Protein AF-A0A395SMM6-F1 (afdb_monomer)

pLDDT: mean 77.96, std 19.54, range [21.88, 98.12]

Organism: Fusarium sporotrichioides (NCBI:txid5514)

Mean predicted aligned error: 15.15 Å

Solvent-accessible surface area (backbone atoms only — not comparable to full-atom values): 23354 Å² total; per-residue (Å²): 134,86,63,40,68,60,42,40,72,74,62,46,80,80,69,96,85,68,66,67,85,51,68,42,30,68,62,41,42,52,53,40,51,51,43,50,51,54,28,47,53,37,48,50,51,32,52,59,52,34,68,72,35,97,80,48,83,52,76,34,55,54,28,42,51,54,14,48,54,26,49,52,52,38,45,51,49,52,49,54,33,27,76,51,45,36,18,23,42,48,69,65,40,47,66,66,36,50,27,50,38,46,46,51,50,55,56,40,51,56,33,47,47,49,15,44,45,28,34,50,51,15,47,51,46,44,49,50,63,78,46,68,85,52,54,73,67,45,54,54,45,49,53,52,41,49,54,54,51,57,47,52,55,53,56,48,52,56,49,66,68,60,36,21,53,53,55,69,31,72,38,32,47,84,76,71,51,83,59,55,64,61,68,59,43,62,48,52,34,52,50,35,52,51,50,31,53,46,45,50,50,58,52,50,48,58,49,67,56,61,74,71,48,94,60,58,70,72,59,48,50,47,51,50,51,33,47,52,41,45,49,52,34,37,52,34,37,54,55,30,36,54,41,36,52,46,39,52,71,47,80,51,42,34,38,40,46,32,64,34,52,42,34,61,47,47,32,45,30,46,44,47,38,34,65,26,51,62,48,53,55,54,46,56,55,47,50,53,48,51,51,49,54,51,49,51,52,52,54,52,52,51,52,51,50,53,40,48,51,52,28,53,52,28,44,50,51,28,51,52,42,50,51,52,54,46,55,50,59,74,67,47,88,82,66,58,98,82,64,52,69,71,63,55,49,53,53,36,45,74,68,62,74,40,61,67,50,56,50,27,46,53,50,24,51,54,30,46,51,52,38,53,54,51,35,54,75,73,35,74,66,62,36,50,51,52,54,47,51,53,51,48,57,53,48,52,56,50,52,60,54,46,61,70,56,54,77,78,65,82,81,74,84,90,84,84,88,82,88,90,86,92,78,86,87,85,82,90,82,84,90,133

Foldseek 3Di:
DDFAPLLCVQQNDDDPPDDQVFFCLVVLLVLLVVLLVLLVVLLVLLQVLQVPDPPHDDPLNVLLVQLSVLLVVLSVLSNVLSVLPQRGFSRNHYLVSQLVNQVSVLVSLLSLLSNLLSLLVSLLVVVCVVPVVPDPLLVVLSVVLNVLSVVLSVVVVVCLCPQKVVNSCRSCVSVVDDIDGDLVLVVVLVSLVSSLVSLVSSLCSCVVVLVPDPDDPLVNVLNVLLSVLSVVLSVLSVVLSVLSNCCSPDSRNSNSVSSNSSSSSNNSSSSSSSSSSVSVSVVVVVVVVVVVVVVVLVVLVVVLVVLVVQLVVLVVQLVVLLVVLVVVVVVDPPDDPPDDSVNVVVVCVVVVVRPSNVVSVVSNVVSVVVSLVSVVVNDVVVSVVVVVVVVVVVVVVVVVVVVVVVVPPPPDDDDDDDDDDDDDDDDDDDDD

Structure (mmCIF, N/CA/C/O backbone):
data_AF-A0A395SMM6-F1
#
_entry.id   AF-A0A395SMM6-F1
#
loop_
_atom_site.group_PDB
_atom_site.id
_atom_site.type_symbol
_atom_site.label_atom_id
_atom_site.label_alt_id
_atom_site.label_comp_id
_atom_site.label_asym_id
_atom_site.label_entity_id
_atom_site.label_seq_id
_atom_site.pdbx_PDB_ins_code
_atom_site.Cartn_x
_atom_site.Cartn_y
_atom_site.Cartn_z
_atom_site.occupancy
_atom_site.B_iso_or_equiv
_atom_site.auth_seq_id
_atom_site.auth_comp_id
_atom_site.auth_asym_id
_atom_site.auth_atom_id
_atom_site.pdbx_PDB_model_num
ATOM 1 N N . MET A 1 1 ? 19.262 -22.294 -28.705 1.00 61.47 1 MET A N 1
ATOM 2 C CA . MET A 1 1 ? 18.328 -21.192 -29.005 1.00 61.47 1 MET A CA 1
ATOM 3 C C . MET A 1 1 ? 19.093 -20.232 -29.896 1.00 61.47 1 MET A C 1
ATOM 5 O O . MET A 1 1 ? 20.208 -19.885 -29.533 1.00 61.47 1 MET A O 1
ATOM 9 N N . GLU A 1 2 ? 18.598 -19.945 -31.097 1.00 76.31 2 GLU A N 1
ATOM 10 C CA . GLU A 1 2 ? 19.267 -19.007 -32.007 1.00 76.31 2 GLU A CA 1
ATOM 11 C C . GLU A 1 2 ? 18.941 -17.581 -31.543 1.00 76.31 2 GLU A C 1
ATOM 13 O O . GLU A 1 2 ? 17.772 -17.268 -31.325 1.00 76.31 2 GLU A O 1
ATOM 18 N N . ILE A 1 3 ? 19.969 -16.767 -31.291 1.00 83.88 3 ILE A N 1
ATOM 19 C CA . ILE A 1 3 ? 19.816 -15.408 -30.752 1.00 83.88 3 ILE A CA 1
ATOM 20 C C . ILE A 1 3 ? 19.417 -14.474 -31.896 1.00 83.88 3 ILE A C 1
ATOM 22 O O . ILE A 1 3 ? 20.026 -14.511 -32.965 1.00 83.88 3 ILE A O 1
ATOM 26 N N . ASP A 1 4 ? 18.420 -13.619 -31.665 1.00 84.94 4 ASP A N 1
ATOM 27 C CA . ASP A 1 4 ? 17.972 -12.625 -32.642 1.00 84.94 4 ASP A CA 1
ATOM 28 C C . ASP A 1 4 ? 19.143 -11.682 -33.029 1.00 84.94 4 ASP A C 1
ATOM 30 O O . ASP A 1 4 ? 19.735 -11.043 -32.149 1.00 84.94 4 ASP A O 1
ATOM 34 N N . PRO A 1 5 ? 19.490 -11.552 -34.327 1.00 85.19 5 PRO A N 1
ATOM 35 C CA . PRO A 1 5 ? 20.586 -10.696 -34.783 1.00 85.19 5 PRO A CA 1
ATOM 36 C C . PRO A 1 5 ? 20.453 -9.229 -34.358 1.00 85.19 5 PRO A C 1
ATOM 38 O O . PRO A 1 5 ? 21.463 -8.563 -34.128 1.00 85.19 5 PRO A O 1
ATOM 41 N N . PHE A 1 6 ? 19.226 -8.712 -34.230 1.00 84.88 6 PHE A N 1
ATOM 42 C CA . PHE A 1 6 ? 18.989 -7.338 -33.786 1.00 84.88 6 PHE A CA 1
ATOM 43 C C . PHE A 1 6 ? 19.264 -7.166 -32.291 1.00 84.88 6 PHE A C 1
ATOM 45 O O . PHE A 1 6 ? 19.770 -6.124 -31.876 1.00 84.88 6 PHE A O 1
ATOM 52 N N . VAL A 1 7 ? 18.983 -8.192 -31.486 1.00 85.06 7 VAL A N 1
ATOM 53 C CA . VAL A 1 7 ? 19.309 -8.199 -30.054 1.00 85.06 7 VAL A CA 1
ATOM 54 C C . VAL A 1 7 ? 20.819 -8.289 -29.859 1.00 85.06 7 VAL A C 1
ATOM 56 O O . VAL A 1 7 ? 21.375 -7.519 -29.078 1.00 85.06 7 VAL A O 1
ATOM 59 N N . LEU A 1 8 ? 21.502 -9.133 -30.637 1.00 87.06 8 LEU A N 1
ATOM 60 C CA . LEU A 1 8 ? 22.964 -9.220 -30.624 1.00 87.06 8 LEU A CA 1
ATOM 61 C C . LEU A 1 8 ? 23.622 -7.888 -31.024 1.00 87.06 8 LEU A C 1
ATOM 63 O O . LEU A 1 8 ? 24.605 -7.475 -30.414 1.00 87.06 8 LEU A O 1
ATOM 67 N N . ALA A 1 9 ? 23.066 -7.190 -32.019 1.00 84.69 9 ALA A N 1
ATOM 68 C CA . ALA A 1 9 ? 23.552 -5.877 -32.439 1.00 84.69 9 ALA A CA 1
ATOM 69 C C . ALA A 1 9 ? 23.327 -4.782 -31.379 1.00 84.69 9 ALA A C 1
ATOM 71 O O . ALA A 1 9 ? 24.144 -3.870 -31.271 1.00 84.69 9 ALA A O 1
ATOM 72 N N . ALA A 1 10 ? 22.237 -4.859 -30.608 1.00 83.25 10 ALA A N 1
ATOM 73 C CA . ALA A 1 10 ? 21.894 -3.860 -29.598 1.00 83.25 10 ALA A CA 1
ATOM 74 C C . ALA A 1 10 ? 22.600 -4.076 -28.246 1.00 83.25 10 ALA A C 1
ATOM 76 O O . ALA A 1 10 ? 22.975 -3.097 -27.605 1.00 83.25 10 ALA A O 1
ATOM 77 N N . PHE A 1 11 ? 22.788 -5.329 -27.814 1.00 85.50 11 PHE A N 1
ATOM 78 C CA . PHE A 1 11 ? 23.289 -5.672 -26.472 1.00 85.50 11 PHE A CA 1
ATOM 79 C C . PHE A 1 11 ? 24.640 -6.404 -26.468 1.00 85.50 11 PHE A C 1
ATOM 81 O O . PHE A 1 11 ? 25.219 -6.603 -25.403 1.00 85.50 11 PHE A O 1
ATOM 88 N N . GLY A 1 12 ? 25.171 -6.781 -27.635 1.00 86.75 12 GLY A N 1
ATOM 89 C CA . GLY A 1 12 ? 26.384 -7.592 -27.744 1.00 86.75 12 GLY A CA 1
ATOM 90 C C . GLY A 1 12 ? 26.144 -9.080 -27.447 1.00 86.75 12 GLY A C 1
ATOM 91 O O . GLY A 1 12 ? 25.001 -9.493 -27.227 1.00 86.75 12 GLY A O 1
ATOM 92 N N . PRO A 1 13 ? 27.199 -9.917 -27.482 1.00 86.38 13 PRO A N 1
ATOM 93 C CA . PRO A 1 13 ? 27.091 -11.339 -27.166 1.00 86.38 13 PRO A CA 1
ATOM 94 C C . PRO A 1 13 ? 26.770 -11.574 -25.680 1.00 86.38 13 PRO A C 1
ATOM 96 O O . PRO A 1 13 ? 27.218 -10.794 -24.836 1.00 86.38 13 PRO A O 1
ATOM 99 N N . PRO A 1 14 ? 26.017 -12.640 -25.350 1.00 87.38 14 PRO A N 1
ATOM 100 C CA . PRO A 1 14 ? 25.791 -13.023 -23.962 1.00 87.38 14 PRO A CA 1
ATOM 101 C C . PRO A 1 14 ? 27.113 -13.435 -23.288 1.00 87.38 14 PRO A C 1
ATOM 103 O O . PRO A 1 14 ? 27.990 -13.974 -23.968 1.00 87.38 14 PRO A O 1
ATOM 106 N N . PRO A 1 15 ? 27.266 -13.228 -21.968 1.00 86.75 15 PRO A N 1
ATOM 107 C CA . PRO A 1 15 ? 28.369 -13.808 -21.204 1.00 86.75 15 PRO A CA 1
ATOM 108 C C . PRO A 1 15 ? 28.375 -15.347 -21.274 1.00 86.75 15 PRO A C 1
ATOM 110 O O . PRO A 1 15 ? 27.322 -15.972 -21.382 1.00 86.75 15 PRO A O 1
ATOM 113 N N . ASP A 1 16 ? 29.552 -15.973 -21.195 1.00 80.81 16 ASP A N 1
ATOM 114 C CA . ASP A 1 16 ? 29.714 -17.424 -21.411 1.00 80.81 16 ASP A CA 1
ATOM 115 C C . ASP A 1 16 ? 29.080 -18.309 -20.311 1.00 80.81 16 ASP A C 1
ATOM 117 O O . ASP A 1 16 ? 28.945 -19.520 -20.485 1.00 80.81 16 ASP A O 1
ATOM 121 N N . ASP A 1 17 ? 28.698 -17.727 -19.171 1.00 83.06 17 ASP A N 1
ATOM 122 C CA . ASP A 1 17 ? 28.222 -18.414 -17.966 1.00 83.06 17 ASP A CA 1
ATOM 123 C C . ASP A 1 17 ? 26.705 -18.303 -17.719 1.00 83.06 17 ASP A C 1
ATOM 125 O O . ASP A 1 17 ? 26.217 -18.810 -16.704 1.00 83.06 17 ASP A O 1
ATOM 129 N N . ILE A 1 18 ? 25.941 -17.683 -18.629 1.00 85.81 18 ILE A N 1
ATOM 130 C CA . ILE A 1 18 ? 24.496 -17.477 -18.434 1.00 85.81 18 ILE A CA 1
ATOM 131 C C . ILE A 1 18 ? 23.633 -18.607 -19.016 1.00 85.81 18 ILE A C 1
ATOM 133 O O . ILE A 1 18 ? 23.814 -19.058 -20.148 1.00 85.81 18 ILE A O 1
ATOM 137 N N . ASP A 1 19 ? 22.628 -19.034 -18.250 1.00 86.50 19 ASP A N 1
ATOM 138 C CA . ASP A 1 19 ? 21.613 -19.990 -18.698 1.00 86.50 19 ASP A CA 1
ATOM 139 C C . ASP A 1 19 ? 20.419 -19.258 -19.326 1.00 86.50 19 ASP A C 1
ATOM 141 O O . ASP A 1 19 ? 19.516 -18.791 -18.634 1.00 86.50 19 ASP A O 1
ATOM 145 N N . LEU A 1 20 ? 20.378 -19.202 -20.659 1.00 85.69 20 LEU A N 1
ATOM 146 C CA . LEU A 1 20 ? 19.293 -18.559 -21.414 1.00 85.69 20 LEU A CA 1
ATOM 147 C C . LEU A 1 20 ? 17.914 -19.214 -21.216 1.00 85.69 20 LEU A C 1
ATOM 149 O O . LEU A 1 20 ? 16.907 -18.617 -21.590 1.00 85.69 20 LEU A O 1
ATOM 153 N N . SER A 1 21 ? 17.844 -20.425 -20.654 1.00 85.38 21 SER A N 1
ATOM 154 C CA . SER A 1 21 ? 16.572 -21.084 -20.337 1.00 85.38 21 SER A CA 1
ATOM 155 C C . SER A 1 21 ? 15.995 -20.669 -18.979 1.00 85.38 21 SER A C 1
ATOM 157 O O . SER A 1 21 ? 14.830 -20.960 -18.688 1.00 85.38 21 SER A O 1
ATOM 159 N N . ALA A 1 22 ? 16.777 -19.963 -18.157 1.00 88.31 22 ALA A N 1
ATOM 160 C CA . ALA A 1 22 ? 16.338 -19.499 -16.854 1.00 88.31 22 ALA A CA 1
ATOM 161 C C . ALA A 1 22 ? 15.189 -18.485 -16.983 1.00 88.31 22 ALA A C 1
ATOM 163 O O . ALA A 1 22 ? 15.282 -17.483 -17.694 1.00 88.31 22 ALA A O 1
ATOM 164 N N . ASN A 1 23 ? 14.101 -18.728 -16.245 1.00 90.75 23 ASN A N 1
ATOM 165 C CA . ASN A 1 23 ? 12.926 -17.862 -16.236 1.00 90.75 23 ASN A CA 1
ATOM 166 C C . ASN A 1 23 ? 12.447 -17.589 -14.799 1.00 90.75 23 ASN A C 1
ATOM 168 O O . ASN A 1 23 ? 12.034 -18.493 -14.071 1.00 90.75 23 ASN A O 1
ATOM 172 N N . ASN A 1 24 ? 12.477 -16.318 -14.397 1.00 91.94 24 ASN A N 1
ATOM 173 C CA . ASN A 1 24 ? 12.012 -15.838 -13.095 1.00 91.94 24 ASN A CA 1
ATOM 174 C C . ASN A 1 24 ? 10.570 -15.300 -13.094 1.00 91.94 24 ASN A C 1
ATOM 176 O O . ASN A 1 24 ? 10.106 -14.842 -12.048 1.00 91.94 24 ASN A O 1
ATOM 180 N N . GLU A 1 25 ? 9.860 -15.346 -14.218 1.00 91.44 25 GLU A N 1
ATOM 181 C CA . GLU A 1 25 ? 8.491 -14.843 -14.384 1.00 91.44 25 GLU A CA 1
ATOM 182 C C . GLU A 1 25 ? 7.550 -15.336 -13.277 1.00 91.44 25 GLU A C 1
ATOM 184 O O . GLU A 1 25 ? 6.991 -14.528 -12.534 1.00 91.44 25 GLU A O 1
ATOM 189 N N . ALA A 1 26 ? 7.421 -16.658 -13.107 1.00 91.38 26 ALA A N 1
ATOM 190 C CA . ALA A 1 26 ? 6.499 -17.250 -12.137 1.00 91.38 26 ALA A CA 1
ATOM 191 C C . ALA A 1 26 ? 6.789 -16.780 -10.702 1.00 91.38 26 ALA A C 1
ATOM 193 O O . ALA A 1 26 ? 5.870 -16.472 -9.942 1.00 91.38 26 ALA A O 1
ATOM 194 N N . LYS A 1 27 ? 8.075 -16.659 -10.348 1.00 92.44 27 LYS A N 1
ATOM 195 C CA . LYS A 1 27 ? 8.519 -16.144 -9.047 1.00 92.44 27 LYS A CA 1
ATOM 196 C C . LYS A 1 27 ? 8.117 -14.678 -8.870 1.00 92.44 27 LYS A C 1
ATOM 198 O O . LYS A 1 27 ? 7.566 -14.321 -7.831 1.00 92.44 27 LYS A O 1
ATOM 203 N N . ASN A 1 28 ? 8.372 -13.837 -9.872 1.00 91.81 28 ASN A N 1
ATOM 204 C CA . ASN A 1 28 ? 8.060 -12.408 -9.820 1.00 91.81 28 ASN A CA 1
ATOM 205 C C . ASN A 1 28 ? 6.547 -12.180 -9.707 1.00 91.81 28 ASN A C 1
ATOM 207 O O . ASN A 1 28 ? 6.092 -11.453 -8.821 1.00 91.81 28 ASN A O 1
ATOM 211 N N . THR A 1 29 ? 5.770 -12.865 -10.546 1.00 93.38 29 THR A N 1
ATOM 212 C CA . THR A 1 29 ? 4.307 -12.805 -10.552 1.00 93.38 29 THR A CA 1
ATOM 213 C C . THR A 1 29 ? 3.721 -13.282 -9.227 1.00 93.38 29 THR A C 1
ATOM 215 O O . THR A 1 29 ? 2.890 -12.584 -8.647 1.00 93.38 29 THR A O 1
ATOM 218 N N . ALA A 1 30 ? 4.188 -14.415 -8.690 1.00 94.88 30 ALA A N 1
ATOM 219 C CA . ALA A 1 30 ? 3.708 -14.933 -7.411 1.00 94.88 30 ALA A CA 1
ATOM 220 C C . ALA A 1 30 ? 3.904 -13.920 -6.272 1.00 94.88 30 ALA A C 1
ATOM 222 O O . ALA A 1 30 ? 2.977 -13.667 -5.503 1.00 94.88 30 ALA A O 1
ATOM 223 N N . VAL A 1 31 ? 5.080 -13.288 -6.187 1.00 95.50 31 VAL A N 1
ATOM 224 C CA . VAL A 1 31 ? 5.365 -12.290 -5.145 1.00 95.50 31 VAL A CA 1
ATOM 225 C C . VAL A 1 31 ? 4.469 -11.056 -5.289 1.00 95.50 31 VAL A C 1
ATOM 227 O O . VAL A 1 31 ? 3.906 -10.590 -4.297 1.00 95.50 31 VAL A O 1
ATOM 230 N N . VAL A 1 32 ? 4.288 -10.538 -6.507 1.00 95.12 32 VAL A N 1
ATOM 231 C CA . VAL A 1 32 ? 3.447 -9.354 -6.755 1.00 95.12 32 VAL A CA 1
ATOM 232 C C . VAL A 1 32 ? 1.971 -9.637 -6.462 1.00 95.12 32 VAL A C 1
ATOM 234 O O . VAL A 1 32 ? 1.312 -8.828 -5.808 1.00 95.12 32 VAL A O 1
ATOM 237 N N . VAL A 1 33 ? 1.458 -10.803 -6.864 1.00 95.62 33 VAL A N 1
ATOM 238 C CA . VAL A 1 33 ? 0.078 -11.219 -6.568 1.00 95.62 33 VAL A CA 1
ATOM 239 C C . VAL A 1 33 ? -0.131 -11.399 -5.065 1.00 95.62 33 VAL A C 1
ATOM 241 O O . VAL A 1 33 ? -1.137 -10.936 -4.531 1.00 95.62 33 VAL A O 1
ATOM 244 N N . MET A 1 34 ? 0.826 -11.999 -4.352 1.00 97.06 34 MET A N 1
ATOM 245 C CA . MET A 1 34 ? 0.750 -12.134 -2.893 1.00 97.06 34 MET A CA 1
ATOM 246 C C . MET A 1 34 ? 0.664 -10.770 -2.197 1.00 97.06 34 MET A C 1
ATOM 248 O O . MET A 1 34 ? -0.180 -10.577 -1.322 1.00 97.06 34 MET A O 1
ATOM 252 N N . LEU A 1 35 ? 1.487 -9.801 -2.610 1.00 96.25 35 LEU A N 1
ATOM 253 C CA . LEU A 1 35 ? 1.443 -8.434 -2.079 1.00 96.25 35 LEU A CA 1
ATOM 254 C C . LEU A 1 35 ? 0.097 -7.755 -2.357 1.00 96.25 35 LEU A C 1
ATOM 256 O O . LEU A 1 35 ? -0.486 -7.159 -1.450 1.00 96.25 35 LEU A O 1
ATOM 260 N N . LEU A 1 36 ? -0.428 -7.908 -3.576 1.00 97.06 36 LEU A N 1
ATOM 261 C CA . LEU A 1 36 ? -1.736 -7.386 -3.963 1.00 97.06 36 LEU A CA 1
ATOM 262 C C . LEU A 1 36 ? -2.859 -7.962 -3.090 1.00 97.06 36 LEU A C 1
ATOM 264 O O . LEU A 1 36 ? -3.690 -7.205 -2.589 1.00 97.06 36 LEU A O 1
ATOM 268 N N . VAL A 1 37 ? -2.877 -9.283 -2.884 1.00 97.69 37 VAL A N 1
ATOM 269 C CA . VAL A 1 37 ? -3.883 -9.964 -2.052 1.00 97.69 37 VAL A CA 1
ATOM 270 C C . VAL A 1 37 ? -3.816 -9.464 -0.612 1.00 97.69 37 VAL A C 1
ATOM 272 O O . VAL A 1 37 ? -4.851 -9.138 -0.030 1.00 97.69 37 VAL A O 1
ATOM 275 N N . ILE A 1 38 ? -2.614 -9.329 -0.044 1.00 96.44 38 ILE A N 1
ATOM 276 C CA . ILE A 1 38 ? -2.435 -8.781 1.305 1.00 96.44 38 ILE A CA 1
ATOM 277 C C . ILE A 1 38 ? -3.011 -7.360 1.378 1.00 96.44 38 ILE A C 1
ATOM 279 O O . ILE A 1 38 ? -3.832 -7.072 2.251 1.00 96.44 38 ILE A O 1
ATOM 283 N N . SER A 1 39 ? -2.654 -6.474 0.446 1.00 96.38 39 SER A N 1
ATOM 284 C CA . SER A 1 39 ? -3.196 -5.111 0.413 1.00 96.38 39 SER A CA 1
ATOM 285 C C . SER A 1 39 ? -4.718 -5.085 0.241 1.00 96.38 39 SER A C 1
ATOM 287 O O . SER A 1 39 ? -5.383 -4.280 0.895 1.00 96.38 39 SER A O 1
ATOM 289 N N . ALA A 1 40 ? -5.280 -5.988 -0.568 1.00 97.12 40 ALA A N 1
ATOM 290 C CA . ALA A 1 40 ? -6.719 -6.112 -0.782 1.00 97.12 40 ALA A CA 1
ATOM 291 C C . ALA A 1 40 ? -7.454 -6.511 0.503 1.00 97.12 40 ALA A C 1
ATOM 293 O O . ALA A 1 40 ? -8.456 -5.890 0.851 1.00 97.12 40 ALA A O 1
ATOM 294 N N . VAL A 1 41 ? -6.935 -7.496 1.244 1.00 96.12 41 VAL A N 1
ATOM 295 C CA . VAL A 1 41 ? -7.513 -7.946 2.522 1.00 96.12 41 VAL A CA 1
ATOM 296 C C . VAL A 1 41 ? -7.518 -6.808 3.545 1.00 96.12 41 VAL A C 1
ATOM 298 O O . VAL A 1 41 ? -8.537 -6.555 4.193 1.00 96.12 41 VAL A O 1
ATOM 301 N N . PHE A 1 42 ? -6.409 -6.072 3.665 1.00 94.31 42 PHE A N 1
ATOM 302 C CA . PHE A 1 42 ? -6.321 -4.939 4.588 1.00 94.31 42 PHE A CA 1
ATOM 303 C C . PHE A 1 42 ? -7.265 -3.793 4.199 1.00 94.31 42 PHE A C 1
ATOM 305 O O . PHE A 1 42 ? -7.916 -3.213 5.075 1.00 94.31 42 PHE A O 1
ATOM 312 N N . LEU A 1 43 ? -7.385 -3.491 2.903 1.00 95.31 43 LEU A N 1
ATOM 313 C CA . LEU A 1 43 ? -8.307 -2.476 2.399 1.00 95.31 43 LEU A CA 1
ATOM 314 C C . LEU A 1 43 ? -9.772 -2.885 2.596 1.00 95.31 43 LEU A C 1
ATOM 316 O O . LEU A 1 43 ? -10.568 -2.085 3.087 1.00 95.31 43 LEU A O 1
ATOM 320 N N . ALA A 1 44 ? -10.127 -4.127 2.267 1.00 93.81 44 ALA A N 1
ATOM 321 C CA . ALA A 1 44 ? -11.471 -4.661 2.462 1.00 93.81 44 ALA A CA 1
ATOM 322 C C . ALA A 1 44 ? -11.871 -4.602 3.941 1.00 93.81 44 ALA A C 1
ATOM 324 O O . ALA A 1 44 ? -12.951 -4.110 4.272 1.00 93.81 44 ALA A O 1
ATOM 325 N N . GLY A 1 45 ? -10.962 -5.002 4.838 1.00 90.56 45 GLY A N 1
ATOM 326 C CA . GLY A 1 45 ? -11.145 -4.847 6.278 1.00 90.56 45 GLY A CA 1
ATOM 327 C C . GLY A 1 45 ? -11.377 -3.387 6.665 1.00 90.56 45 GLY A C 1
ATOM 328 O O . GLY A 1 45 ? -12.355 -3.076 7.341 1.00 90.56 45 GLY A O 1
ATOM 329 N N . ARG A 1 46 ? -10.551 -2.454 6.178 1.00 89.75 46 ARG A N 1
ATOM 330 C CA . ARG A 1 46 ? -10.743 -1.018 6.424 1.00 89.75 46 ARG A CA 1
ATOM 331 C C . ARG A 1 46 ? -12.126 -0.525 5.974 1.00 89.75 46 ARG A C 1
ATOM 333 O O . ARG A 1 46 ? -12.801 0.135 6.761 1.00 89.75 46 ARG A O 1
ATOM 340 N N . ILE A 1 47 ? -12.563 -0.851 4.758 1.00 90.75 47 ILE A N 1
ATOM 341 C CA . ILE A 1 47 ? -13.858 -0.410 4.211 1.00 90.75 47 ILE A CA 1
ATOM 342 C C . ILE A 1 47 ? -15.021 -1.012 5.010 1.00 90.75 47 ILE A C 1
ATOM 344 O O . ILE A 1 47 ? -15.929 -0.282 5.412 1.00 90.75 47 ILE A O 1
ATOM 348 N N . ALA A 1 48 ? -14.981 -2.312 5.313 1.00 88.12 48 ALA A N 1
ATOM 349 C CA . ALA A 1 48 ? -16.011 -2.989 6.105 1.00 88.12 48 ALA A CA 1
ATOM 350 C C . ALA A 1 48 ? -16.159 -2.382 7.512 1.00 88.12 48 ALA A C 1
ATOM 352 O O . ALA A 1 48 ? -17.260 -2.254 8.042 1.00 88.12 48 ALA A O 1
ATOM 353 N N . LEU A 1 49 ? -15.050 -1.958 8.121 1.00 83.25 49 LEU A N 1
ATOM 354 C CA . LEU A 1 49 ? -15.062 -1.323 9.439 1.00 83.25 49 LEU A CA 1
ATOM 355 C C . LEU A 1 49 ? -15.594 0.103 9.405 1.00 83.25 49 LEU A C 1
ATOM 357 O O . LEU A 1 49 ? -16.312 0.518 10.312 1.00 83.25 49 LEU A O 1
ATOM 361 N N . ARG A 1 50 ? -15.236 0.862 8.368 1.00 81.88 50 ARG A N 1
ATOM 362 C CA . ARG A 1 50 ? -15.673 2.251 8.209 1.00 81.88 50 ARG A CA 1
ATOM 363 C C . ARG A 1 50 ? -17.140 2.359 7.829 1.00 81.88 50 ARG A C 1
ATOM 365 O O . ARG A 1 50 ? -17.807 3.260 8.314 1.00 81.88 50 ARG A O 1
ATOM 372 N N . THR A 1 51 ? -17.648 1.429 7.027 1.00 80.12 51 THR A N 1
ATOM 373 C CA . THR A 1 51 ? -19.074 1.366 6.661 1.00 80.12 51 THR A CA 1
ATOM 374 C C . THR A 1 51 ? -19.967 1.006 7.846 1.00 80.12 51 THR A C 1
ATOM 376 O O . THR A 1 51 ? -21.075 1.520 7.943 1.00 80.12 51 THR A O 1
ATOM 379 N N . LYS A 1 52 ? -19.474 0.198 8.795 1.00 74.50 52 LYS A N 1
ATOM 380 C CA . LYS A 1 52 ? -20.165 -0.075 10.068 1.00 74.50 52 LYS A CA 1
ATOM 381 C C . LYS A 1 52 ? -20.091 1.080 11.076 1.00 74.50 52 LYS A C 1
ATOM 383 O O . LYS A 1 52 ? -20.843 1.086 12.045 1.00 74.50 52 LYS A O 1
ATOM 388 N N . GLN A 1 53 ? -19.189 2.046 10.889 1.00 69.81 53 GLN A N 1
ATOM 389 C CA . GLN A 1 53 ? -19.117 3.244 11.728 1.00 69.81 53 GLN A CA 1
ATOM 390 C C . GLN A 1 53 ? -20.070 4.327 11.219 1.00 69.81 53 GLN A C 1
ATOM 392 O O . GLN A 1 53 ? -20.109 4.635 10.033 1.00 69.81 53 GLN A O 1
ATOM 397 N N . THR A 1 54 ? -20.747 5.005 12.144 1.00 58.69 54 THR A N 1
ATOM 398 C CA . THR A 1 54 ? -21.760 6.045 11.876 1.00 58.69 54 THR A CA 1
ATOM 399 C C . THR A 1 54 ? -21.251 7.242 11.054 1.00 58.69 54 THR A C 1
ATOM 401 O O . THR A 1 54 ? -22.045 8.013 10.532 1.00 58.69 54 THR A O 1
ATOM 404 N N . TYR A 1 55 ? -19.932 7.420 10.925 1.00 63.72 55 TYR A N 1
ATOM 405 C CA . TYR A 1 55 ? -19.313 8.592 10.292 1.00 63.72 55 TYR A CA 1
ATOM 406 C C . TYR A 1 55 ? -18.952 8.409 8.804 1.00 63.72 55 TYR A C 1
ATOM 408 O O . TYR A 1 55 ? -18.445 9.353 8.199 1.00 63.72 55 TYR A O 1
ATOM 416 N N . GLY A 1 56 ? -19.189 7.230 8.214 1.00 74.94 56 GLY A N 1
ATOM 417 C CA . GLY A 1 56 ? -18.959 6.972 6.787 1.00 74.94 56 GLY A CA 1
ATOM 418 C C . GLY A 1 56 ? -17.491 7.040 6.325 1.00 74.94 56 GLY A C 1
ATOM 419 O O . GLY A 1 56 ? -16.552 7.097 7.128 1.00 74.94 56 GLY A O 1
ATOM 420 N N . LEU A 1 57 ? -17.292 7.006 4.999 1.00 83.56 57 LEU A N 1
ATOM 421 C CA . LEU A 1 57 ? -15.973 7.077 4.354 1.00 83.56 57 LEU A CA 1
ATOM 422 C C . LEU A 1 57 ? -15.443 8.514 4.324 1.00 83.56 57 LEU A C 1
ATOM 424 O O . LEU A 1 57 ? -16.154 9.463 4.005 1.00 83.56 57 LEU A O 1
ATOM 428 N N . SER A 1 58 ? -14.165 8.671 4.647 1.00 86.19 58 SER A N 1
ATOM 429 C CA . SER A 1 58 ? -13.451 9.948 4.674 1.00 86.19 58 SER A CA 1
ATOM 430 C C . SER A 1 58 ? -12.547 10.116 3.446 1.00 86.19 58 SER A C 1
ATOM 432 O O . SER A 1 58 ? -12.282 9.164 2.719 1.00 86.19 58 SER A O 1
ATOM 434 N N . ALA A 1 59 ? -12.026 11.325 3.213 1.00 88.56 59 ALA A N 1
ATOM 435 C CA . ALA A 1 59 ? -11.143 11.603 2.071 1.00 88.56 59 ALA A CA 1
ATOM 436 C C . ALA A 1 59 ? -9.895 10.692 2.020 1.00 88.56 59 ALA A C 1
ATOM 438 O O . ALA A 1 59 ? -9.447 10.329 0.935 1.00 88.56 59 ALA A O 1
ATOM 439 N N . ASP A 1 60 ? -9.359 10.289 3.179 1.00 89.88 60 ASP A N 1
ATOM 440 C CA . ASP A 1 60 ? -8.251 9.332 3.255 1.00 89.88 60 ASP A CA 1
ATOM 441 C C . ASP A 1 60 ? -8.647 7.922 2.777 1.00 89.88 60 ASP A C 1
ATOM 443 O O . ASP A 1 60 ? -7.840 7.231 2.157 1.00 89.88 60 ASP A O 1
ATOM 447 N N . ASP A 1 61 ? -9.907 7.520 2.982 1.00 91.75 61 ASP A N 1
ATOM 448 C CA . ASP A 1 61 ? -10.432 6.239 2.500 1.00 91.75 61 ASP A CA 1
ATOM 449 C C . ASP A 1 61 ? -10.543 6.215 0.966 1.00 91.75 61 ASP A C 1
ATOM 451 O O . ASP A 1 61 ? -10.153 5.239 0.330 1.00 91.75 61 ASP A O 1
ATOM 455 N N . TYR A 1 62 ? -10.998 7.305 0.344 1.00 94.50 62 TYR A N 1
ATOM 456 C CA . TYR A 1 62 ? -11.046 7.390 -1.120 1.00 94.50 62 TYR A CA 1
ATOM 457 C C . TYR A 1 62 ? -9.648 7.388 -1.743 1.00 94.50 62 TYR A C 1
ATOM 459 O O . TYR A 1 62 ? -9.409 6.678 -2.717 1.00 94.50 62 TYR A O 1
ATOM 467 N N . ALA A 1 63 ? -8.702 8.130 -1.158 1.00 95.19 63 ALA A N 1
ATOM 468 C CA . ALA A 1 63 ? -7.328 8.170 -1.650 1.00 95.19 63 ALA A CA 1
ATOM 469 C C . ALA A 1 63 ? -6.654 6.786 -1.606 1.00 95.19 63 ALA A C 1
ATOM 471 O O . ALA A 1 63 ? -5.937 6.426 -2.540 1.00 95.19 63 ALA A O 1
ATOM 472 N N . ILE A 1 64 ? -6.910 5.987 -0.560 1.00 95.69 64 ILE A N 1
ATOM 473 C CA . ILE A 1 64 ? -6.333 4.641 -0.463 1.00 95.69 64 ILE A CA 1
ATOM 474 C C . ILE A 1 64 ? -7.001 3.631 -1.404 1.00 95.69 64 ILE A C 1
ATOM 476 O O . ILE A 1 64 ? -6.319 2.749 -1.919 1.00 95.69 64 ILE A O 1
ATOM 480 N N . ILE A 1 65 ? -8.300 3.787 -1.687 1.00 96.56 65 ILE A N 1
ATOM 481 C CA . ILE A 1 65 ? -8.997 2.995 -2.712 1.00 96.56 65 ILE A CA 1
ATOM 482 C C . ILE A 1 65 ? -8.397 3.281 -4.091 1.00 96.56 65 ILE A C 1
ATOM 484 O O . ILE A 1 65 ? -8.058 2.350 -4.816 1.00 96.56 65 ILE A O 1
ATOM 488 N N . VAL A 1 66 ? -8.205 4.558 -4.435 1.00 97.38 66 VAL A N 1
ATOM 489 C CA . VAL A 1 66 ? -7.577 4.955 -5.706 1.00 97.38 66 VAL A CA 1
ATOM 490 C C . VAL A 1 66 ? -6.151 4.409 -5.809 1.00 97.38 66 VAL A C 1
ATOM 492 O O . VAL A 1 66 ? -5.779 3.874 -6.851 1.00 97.38 66 VAL A O 1
ATOM 495 N N . SER A 1 67 ? -5.372 4.471 -4.726 1.00 97.12 67 SER A N 1
ATOM 496 C CA . SER A 1 67 ? -4.042 3.852 -4.683 1.00 97.12 67 SER A CA 1
ATOM 497 C C . SER A 1 67 ? -4.092 2.352 -4.979 1.00 97.12 67 SER A C 1
ATOM 499 O O . SER A 1 67 ? -3.345 1.865 -5.827 1.00 97.12 67 SER A O 1
ATOM 501 N N . PHE A 1 68 ? -5.015 1.621 -4.350 1.00 98.06 68 PHE A N 1
ATOM 502 C CA . PHE A 1 68 ? -5.173 0.191 -4.592 1.00 98.06 68 PHE A CA 1
ATOM 503 C C . PHE A 1 68 ? -5.537 -0.126 -6.046 1.00 98.06 68 PHE A C 1
ATOM 505 O O . PHE A 1 68 ? -5.006 -1.086 -6.596 1.00 98.06 68 PHE A O 1
ATOM 512 N N . LEU A 1 69 ? -6.369 0.692 -6.702 1.00 98.12 69 LEU A N 1
ATOM 513 C CA . LEU A 1 69 ? -6.667 0.525 -8.130 1.00 98.12 69 LEU A CA 1
ATOM 514 C C . LEU A 1 69 ? -5.408 0.654 -8.997 1.00 98.12 69 LEU A C 1
ATOM 516 O O . LEU A 1 69 ? -5.221 -0.132 -9.926 1.00 98.12 69 LEU A O 1
ATOM 520 N N . PHE A 1 70 ? -4.513 1.592 -8.676 1.00 97.81 70 PHE A N 1
ATOM 521 C CA . PHE A 1 70 ? -3.230 1.694 -9.370 1.00 97.81 70 PHE A CA 1
ATOM 522 C C . PHE A 1 70 ? -2.309 0.506 -9.072 1.00 97.81 70 PHE A C 1
ATOM 524 O O . PHE A 1 70 ? -1.694 -0.011 -9.998 1.00 97.81 70 PHE A O 1
ATOM 531 N N . VAL A 1 71 ? -2.242 0.023 -7.826 1.00 97.06 71 VAL A N 1
ATOM 532 C CA . VAL A 1 71 ? -1.470 -1.187 -7.475 1.00 97.06 71 VAL A CA 1
ATOM 533 C C . VAL A 1 71 ? -2.011 -2.426 -8.196 1.00 97.06 71 VAL A C 1
ATOM 535 O O . VAL A 1 71 ? -1.237 -3.244 -8.687 1.00 97.06 71 VAL A O 1
ATOM 538 N N . PHE A 1 72 ? -3.331 -2.543 -8.325 1.00 97.62 72 PHE A N 1
ATOM 539 C CA . PHE A 1 72 ? -3.981 -3.599 -9.096 1.00 97.62 72 PHE A CA 1
ATOM 540 C C . PHE A 1 72 ? -3.605 -3.527 -10.583 1.00 97.62 72 PHE A C 1
ATOM 542 O O . PHE A 1 72 ? -3.211 -4.533 -11.171 1.00 97.62 72 PHE A O 1
ATOM 549 N N . ALA A 1 73 ? -3.638 -2.331 -11.180 1.00 97.44 73 ALA A N 1
ATOM 550 C CA . ALA A 1 73 ? -3.205 -2.126 -12.561 1.00 97.44 73 ALA A CA 1
ATOM 551 C C . ALA A 1 73 ? -1.709 -2.440 -12.758 1.00 97.44 73 ALA A C 1
ATOM 553 O O . ALA A 1 73 ? -1.340 -3.078 -13.740 1.00 97.44 73 ALA A O 1
ATOM 554 N N . VAL A 1 74 ? -0.853 -2.055 -11.805 1.00 95.25 74 VAL A N 1
ATOM 555 C CA . VAL A 1 74 ? 0.574 -2.417 -11.775 1.00 95.25 74 VAL A CA 1
ATOM 556 C C . VAL A 1 74 ? 0.753 -3.937 -11.769 1.00 95.25 74 VAL A C 1
ATOM 558 O O . VAL A 1 74 ? 1.556 -4.450 -12.542 1.00 95.25 74 VAL A O 1
ATOM 561 N N . ALA A 1 75 ? -0.013 -4.666 -10.954 1.00 95.56 75 ALA A N 1
ATOM 562 C CA . ALA A 1 75 ? 0.056 -6.124 -10.902 1.00 95.56 75 ALA A CA 1
ATOM 563 C C . ALA A 1 75 ? -0.343 -6.776 -12.237 1.00 95.56 75 ALA A C 1
ATOM 565 O O . ALA A 1 75 ? 0.347 -7.685 -12.692 1.00 95.56 75 ALA A O 1
ATOM 566 N N . ILE A 1 76 ? -1.392 -6.274 -12.903 1.00 95.69 76 ILE A N 1
ATOM 567 C CA . ILE A 1 76 ? -1.773 -6.730 -14.252 1.00 95.69 76 ILE A CA 1
ATOM 568 C C . ILE A 1 76 ? -0.619 -6.516 -15.235 1.00 95.69 76 ILE A C 1
ATOM 570 O O . ILE A 1 76 ? -0.276 -7.430 -15.978 1.00 95.69 76 ILE A O 1
ATOM 574 N N . MET A 1 77 ? 0.010 -5.337 -15.215 1.00 93.50 77 MET A N 1
ATOM 575 C CA . MET A 1 77 ? 1.134 -5.041 -16.109 1.00 93.50 77 MET A CA 1
ATOM 576 C C . MET A 1 77 ? 2.321 -5.978 -15.880 1.00 93.50 77 MET A C 1
ATOM 578 O O . MET A 1 77 ? 2.955 -6.374 -16.849 1.00 93.50 77 MET A O 1
ATOM 582 N N . VAL A 1 78 ? 2.608 -6.371 -14.633 1.00 92.25 78 VAL A N 1
ATOM 583 C CA . VAL A 1 78 ? 3.671 -7.350 -14.338 1.00 92.25 78 VAL A CA 1
ATOM 584 C C . VAL A 1 78 ? 3.340 -8.724 -14.919 1.00 92.25 78 VAL A C 1
ATOM 586 O O . VAL A 1 78 ? 4.219 -9.351 -15.499 1.00 92.25 78 VAL A O 1
ATOM 589 N N . VAL A 1 79 ? 2.088 -9.178 -14.803 1.00 93.25 79 VAL A N 1
ATOM 590 C CA . VAL A 1 79 ? 1.649 -10.464 -15.374 1.00 93.25 79 VAL A CA 1
ATOM 591 C C . VAL A 1 79 ? 1.768 -10.450 -16.899 1.00 93.25 79 VAL A C 1
ATOM 593 O O . VAL A 1 79 ? 2.325 -11.377 -17.478 1.00 93.25 79 VAL A O 1
ATOM 596 N N . VAL A 1 80 ? 1.285 -9.386 -17.547 1.00 93.69 80 VAL A N 1
ATOM 597 C CA . VAL A 1 80 ? 1.343 -9.247 -19.012 1.00 93.69 80 VAL A CA 1
ATOM 598 C C . VAL A 1 80 ? 2.792 -9.145 -19.493 1.00 93.69 80 VAL A C 1
ATOM 600 O O . VAL A 1 80 ? 3.189 -9.876 -20.392 1.00 93.69 80 VAL A O 1
ATOM 603 N N . ALA A 1 81 ? 3.610 -8.304 -18.857 1.00 89.75 81 ALA A N 1
ATOM 604 C CA . ALA A 1 81 ? 5.013 -8.150 -19.232 1.00 89.75 81 ALA A CA 1
ATOM 605 C C . ALA A 1 81 ? 5.833 -9.425 -18.971 1.00 89.75 81 ALA A C 1
ATOM 607 O O . ALA A 1 81 ? 6.795 -9.689 -19.687 1.00 89.75 81 ALA A O 1
ATOM 608 N N . GLY A 1 82 ? 5.451 -10.227 -17.971 1.00 88.81 82 GLY A N 1
ATOM 609 C CA . GLY A 1 82 ? 6.023 -11.548 -17.721 1.00 88.81 82 GLY A CA 1
ATOM 610 C C . GLY A 1 82 ? 5.839 -12.495 -18.906 1.00 88.81 82 GLY A C 1
ATOM 611 O O . GLY A 1 82 ? 6.813 -13.084 -19.367 1.00 88.81 82 GLY A O 1
ATOM 612 N N . HIS A 1 83 ? 4.627 -12.546 -19.465 1.00 88.50 83 HIS A N 1
ATOM 613 C CA . HIS A 1 83 ? 4.321 -13.345 -20.655 1.00 88.50 83 HIS A CA 1
ATOM 614 C C . HIS A 1 83 ? 5.107 -12.886 -21.898 1.00 88.50 83 HIS A C 1
ATOM 616 O O . HIS A 1 83 ? 5.490 -13.704 -22.734 1.00 88.50 83 HIS A O 1
ATOM 622 N N . ASP A 1 84 ? 5.391 -11.586 -22.003 1.00 86.94 84 ASP A N 1
ATOM 623 C CA . ASP A 1 84 ? 6.206 -11.020 -23.085 1.00 86.94 84 ASP A CA 1
ATOM 624 C C . ASP A 1 84 ? 7.722 -11.170 -22.855 1.00 86.94 84 ASP A C 1
ATOM 626 O O . ASP A 1 84 ? 8.509 -10.793 -23.725 1.00 86.94 84 ASP A O 1
ATOM 630 N N . GLY A 1 85 ? 8.138 -11.754 -21.721 1.00 84.62 85 GLY A N 1
ATOM 631 C CA . GLY A 1 85 ? 9.521 -12.163 -21.475 1.00 84.62 85 GLY A CA 1
ATOM 632 C C . GLY A 1 85 ? 10.240 -11.487 -20.307 1.00 84.62 85 GLY A C 1
ATOM 633 O O . GLY A 1 85 ? 11.438 -11.706 -20.111 1.00 84.62 85 GLY A O 1
ATOM 634 N N . VAL A 1 86 ? 9.556 -10.674 -19.494 1.00 86.31 86 VAL A N 1
ATOM 635 C CA . VAL A 1 86 ? 10.162 -10.118 -18.271 1.00 86.31 86 VAL A CA 1
ATOM 636 C C . VAL A 1 86 ? 10.492 -11.235 -17.281 1.00 86.31 86 VAL A C 1
ATOM 638 O O . VAL A 1 86 ? 9.629 -12.003 -16.862 1.00 86.31 86 VAL A O 1
ATOM 641 N N . GLY A 1 87 ? 11.748 -11.271 -16.829 1.00 84.44 87 GLY A N 1
ATOM 642 C CA . GLY A 1 87 ? 12.273 -12.347 -15.985 1.00 84.44 87 GLY A CA 1
ATOM 643 C C . GLY A 1 87 ? 13.068 -13.407 -16.748 1.00 84.44 87 GLY A C 1
ATOM 644 O O . GLY A 1 87 ? 13.620 -14.291 -16.095 1.00 84.44 87 GLY A O 1
ATOM 645 N N . GLN A 1 88 ? 13.164 -13.288 -18.073 1.00 89.69 88 GLN A N 1
ATOM 646 C CA . GLN A 1 88 ? 14.132 -13.990 -18.915 1.00 89.69 88 GLN A CA 1
ATOM 647 C C . GLN A 1 88 ? 15.294 -13.052 -19.272 1.00 89.69 88 GLN A C 1
ATOM 649 O O . GLN A 1 88 ? 15.164 -11.822 -19.212 1.00 89.69 88 GLN A O 1
ATOM 654 N N . HIS A 1 89 ? 16.429 -13.638 -19.640 1.00 90.94 89 HIS A N 1
ATOM 655 C CA . HIS A 1 89 ? 17.592 -12.907 -20.142 1.00 90.94 89 HIS A CA 1
ATOM 656 C C . HIS A 1 89 ? 17.269 -12.199 -21.466 1.00 90.94 89 HIS A C 1
ATOM 658 O O . HIS A 1 89 ? 16.573 -12.766 -22.310 1.00 90.94 89 HIS A O 1
ATOM 664 N N . VAL A 1 90 ? 17.803 -10.992 -21.686 1.00 89.88 90 VAL A N 1
ATOM 665 C CA . VAL A 1 90 ? 17.482 -10.186 -22.885 1.00 89.88 90 VAL A CA 1
ATOM 666 C C . VAL A 1 90 ? 17.783 -10.924 -24.196 1.00 89.88 90 VAL A C 1
ATOM 668 O O . VAL A 1 90 ? 17.033 -10.811 -25.162 1.00 89.88 90 VAL A O 1
ATOM 671 N N . TRP A 1 91 ? 18.828 -11.756 -24.208 1.00 91.50 91 TRP A N 1
ATOM 672 C CA . TRP A 1 91 ? 19.239 -12.571 -25.358 1.00 91.50 91 TRP A CA 1
ATOM 673 C C . TRP A 1 91 ? 18.294 -13.734 -25.689 1.00 91.50 91 TRP A C 1
ATOM 675 O O . TRP A 1 91 ? 18.391 -14.294 -26.779 1.00 91.50 91 TRP A O 1
ATOM 685 N N . ALA A 1 92 ? 17.391 -14.105 -24.777 1.00 88.75 92 ALA A N 1
ATOM 686 C CA . ALA A 1 92 ? 16.360 -15.112 -25.026 1.00 88.75 92 ALA A CA 1
ATOM 687 C C . ALA A 1 92 ? 15.120 -14.527 -25.735 1.00 88.75 92 ALA A C 1
ATOM 689 O O . ALA A 1 92 ? 14.226 -15.276 -26.131 1.00 88.75 92 ALA A O 1
ATOM 690 N N . LEU A 1 93 ? 15.058 -13.200 -25.900 1.00 89.19 93 LEU A N 1
ATOM 691 C CA . LEU A 1 93 ? 13.904 -12.484 -26.440 1.00 89.19 93 LEU A CA 1
ATOM 692 C C . LEU A 1 93 ? 14.095 -12.096 -27.904 1.00 89.19 93 LEU A C 1
ATOM 694 O O . LEU A 1 93 ? 15.202 -11.853 -28.377 1.00 89.19 93 LEU A O 1
ATOM 698 N N . THR A 1 94 ? 12.978 -11.969 -28.615 1.00 89.88 94 THR A N 1
ATOM 699 C CA . THR A 1 94 ? 12.947 -11.349 -29.946 1.00 89.88 94 THR A CA 1
ATOM 700 C C . THR A 1 94 ? 12.892 -9.825 -29.842 1.00 89.88 94 THR A C 1
ATOM 702 O O . THR A 1 94 ? 12.364 -9.263 -28.876 1.00 89.88 94 THR A O 1
ATOM 705 N N . ILE A 1 95 ? 13.335 -9.122 -30.887 1.00 88.06 95 ILE A N 1
ATOM 706 C CA . ILE A 1 95 ? 13.287 -7.649 -30.924 1.00 88.06 95 ILE A CA 1
ATOM 707 C C . ILE A 1 95 ? 11.862 -7.082 -30.778 1.00 88.06 95 ILE A C 1
ATOM 709 O O . ILE A 1 95 ? 11.648 -5.968 -30.287 1.00 88.06 95 ILE A O 1
ATOM 713 N N . THR A 1 96 ? 10.859 -7.853 -31.205 1.00 88.44 96 THR A N 1
ATOM 714 C CA . THR A 1 96 ? 9.445 -7.481 -31.098 1.00 88.44 96 THR A CA 1
ATOM 715 C C . THR A 1 96 ? 8.955 -7.595 -29.660 1.00 88.44 96 THR A C 1
ATOM 717 O O . THR A 1 96 ? 8.334 -6.648 -29.179 1.00 88.44 96 THR A O 1
ATOM 720 N N . GLN A 1 97 ? 9.293 -8.688 -28.967 1.00 90.50 97 GLN A N 1
ATOM 721 C CA . GLN A 1 97 ? 8.999 -8.861 -27.541 1.00 90.50 97 GLN A CA 1
ATOM 722 C C . GLN A 1 97 ? 9.664 -7.770 -26.705 1.00 90.50 97 GLN A C 1
ATOM 724 O O . GLN A 1 97 ? 8.997 -7.119 -25.908 1.00 90.50 97 GLN A O 1
ATOM 729 N N . LEU A 1 98 ? 10.943 -7.477 -26.960 1.00 89.56 98 LEU A N 1
ATOM 730 C CA . LEU A 1 98 ? 11.658 -6.416 -26.252 1.00 89.56 98 LEU A CA 1
ATOM 731 C C . LEU A 1 98 ? 10.978 -5.045 -26.418 1.00 89.56 98 LEU A C 1
ATOM 733 O O . LEU A 1 98 ? 10.812 -4.299 -25.454 1.00 89.56 98 LEU A O 1
ATOM 737 N N . SER A 1 99 ? 10.550 -4.717 -27.640 1.00 90.38 99 SER A N 1
ATOM 738 C CA . SER A 1 99 ? 9.831 -3.472 -27.938 1.00 90.38 99 SER A CA 1
ATOM 739 C C . SER A 1 99 ? 8.504 -3.370 -27.169 1.00 90.38 99 SER A C 1
ATOM 741 O O . SER A 1 99 ? 8.199 -2.303 -26.630 1.00 90.38 99 SER A O 1
ATOM 743 N N . GLU A 1 100 ? 7.739 -4.462 -27.064 1.00 91.19 100 GLU A N 1
ATOM 744 C CA . GLU A 1 100 ? 6.503 -4.496 -26.266 1.00 91.19 100 GLU A CA 1
ATOM 745 C C . GLU A 1 100 ? 6.790 -4.410 -24.759 1.00 91.19 100 GLU A C 1
ATOM 747 O O . GLU A 1 100 ? 6.179 -3.592 -24.074 1.00 91.19 100 GLU A O 1
ATOM 752 N N . VAL A 1 101 ? 7.787 -5.135 -24.243 1.00 91.69 101 VAL A N 1
ATOM 753 C CA . VAL A 1 101 ? 8.203 -5.069 -22.829 1.00 91.69 101 VAL A CA 1
ATOM 754 C C . VAL A 1 101 ? 8.584 -3.642 -22.419 1.00 91.69 101 VAL A C 1
ATOM 756 O O . VAL A 1 101 ? 8.163 -3.151 -21.366 1.00 91.69 101 VAL A O 1
ATOM 759 N N . VAL A 1 102 ? 9.340 -2.927 -23.254 1.00 91.25 102 VAL A N 1
ATOM 760 C CA . VAL A 1 102 ? 9.743 -1.536 -22.984 1.00 91.25 102 VAL A CA 1
ATOM 761 C C . VAL A 1 102 ? 8.540 -0.591 -23.028 1.00 91.25 102 VAL A C 1
ATOM 763 O O . VAL A 1 102 ? 8.409 0.301 -22.186 1.00 91.25 102 VAL A O 1
ATOM 766 N N . LYS A 1 103 ? 7.602 -0.811 -23.951 1.00 91.94 103 LYS A N 1
ATOM 767 C CA . LYS A 1 103 ? 6.347 -0.052 -24.024 1.00 91.94 103 LYS A CA 1
ATOM 768 C C . LYS A 1 103 ? 5.446 -0.301 -22.808 1.00 91.94 103 LYS A C 1
ATOM 770 O O . LYS A 1 103 ? 4.902 0.653 -22.250 1.00 91.94 103 LYS A O 1
ATOM 775 N N . LEU A 1 104 ? 5.326 -1.545 -22.344 1.00 92.94 104 LEU A N 1
ATOM 776 C CA . LEU A 1 104 ? 4.619 -1.883 -21.105 1.00 92.94 104 LEU A CA 1
ATOM 777 C C . LEU A 1 104 ? 5.294 -1.238 -19.889 1.00 92.94 104 LEU A C 1
ATOM 779 O O . LEU A 1 104 ? 4.610 -0.691 -19.026 1.00 92.94 104 LEU A O 1
ATOM 783 N N . SER A 1 105 ? 6.628 -1.206 -19.857 1.00 91.69 105 SER A N 1
ATOM 784 C CA . SER A 1 105 ? 7.417 -0.557 -18.798 1.00 91.69 105 SER A CA 1
ATOM 785 C C . SER A 1 105 ? 7.202 0.954 -18.730 1.00 91.69 105 SER A C 1
ATOM 787 O O . SER A 1 105 ? 7.176 1.538 -17.640 1.00 91.69 105 SER A O 1
ATOM 789 N N . TYR A 1 106 ? 6.992 1.594 -19.883 1.00 93.44 106 TYR A N 1
ATOM 790 C CA . TYR A 1 106 ? 6.601 2.998 -19.950 1.00 93.44 106 TYR A CA 1
ATOM 791 C C . TYR A 1 106 ? 5.282 3.223 -19.200 1.00 93.44 106 TYR A C 1
ATOM 793 O O . TYR A 1 106 ? 5.241 4.006 -18.253 1.00 93.44 106 TYR A O 1
ATOM 801 N N . ILE A 1 107 ? 4.229 2.474 -19.549 1.00 94.69 107 ILE A N 1
ATOM 802 C CA . ILE A 1 107 ? 2.897 2.579 -18.920 1.00 94.69 107 ILE A CA 1
ATOM 803 C C . ILE A 1 107 ? 2.961 2.218 -17.429 1.00 94.69 107 ILE A C 1
ATOM 805 O O . ILE A 1 107 ? 2.420 2.937 -16.585 1.00 94.69 107 ILE A O 1
ATOM 809 N N . TYR A 1 108 ? 3.671 1.139 -17.098 1.00 94.69 108 TYR A N 1
ATOM 810 C CA . TYR A 1 108 ? 3.921 0.686 -15.732 1.00 94.69 108 TYR A CA 1
ATOM 811 C C . TYR A 1 108 ? 4.465 1.814 -14.852 1.00 94.69 108 TYR A C 1
ATOM 813 O O . TYR A 1 108 ? 4.005 2.003 -13.726 1.00 94.69 108 TYR A O 1
ATOM 821 N N . SER A 1 109 ? 5.406 2.601 -15.374 1.00 94.56 109 SER A N 1
ATOM 822 C CA . SER A 1 109 ? 6.057 3.674 -14.622 1.00 94.56 109 SER A CA 1
ATOM 823 C C . SER A 1 109 ? 5.070 4.778 -14.206 1.00 94.56 109 SER A C 1
ATOM 825 O O . SER A 1 109 ? 5.141 5.260 -13.074 1.00 94.56 109 SER A O 1
ATOM 827 N N . PHE A 1 110 ? 4.096 5.123 -15.061 1.00 96.12 110 PHE A N 1
ATOM 828 C CA . PHE A 1 110 ? 3.015 6.067 -14.724 1.00 96.12 110 PHE A CA 1
ATOM 829 C C . PHE A 1 110 ? 2.057 5.519 -13.667 1.00 96.12 110 PHE A C 1
ATOM 831 O O . PHE A 1 110 ? 1.685 6.241 -12.737 1.00 96.12 110 PHE A O 1
ATOM 838 N N . LEU A 1 111 ? 1.666 4.248 -13.786 1.00 96.50 111 LEU A N 1
ATOM 839 C CA . LEU A 1 111 ? 0.796 3.595 -12.806 1.00 96.50 111 LEU A CA 1
ATOM 840 C C . LEU A 1 111 ? 1.484 3.497 -11.442 1.00 96.50 111 LEU A C 1
ATOM 842 O O . LEU A 1 111 ? 0.890 3.849 -10.424 1.00 96.50 111 LEU A O 1
ATOM 846 N N . PHE A 1 112 ? 2.758 3.105 -11.427 1.00 95.25 112 PHE A N 1
ATOM 847 C CA . PHE A 1 112 ? 3.571 3.052 -10.219 1.00 95.25 112 PHE A CA 1
ATOM 848 C C . PHE A 1 112 ? 3.696 4.437 -9.556 1.00 95.25 112 PHE A C 1
ATOM 850 O O . PHE A 1 112 ? 3.441 4.572 -8.356 1.00 95.25 112 PHE A O 1
ATOM 857 N N . ALA A 1 113 ? 4.040 5.477 -10.325 1.00 95.94 113 ALA A N 1
ATOM 858 C CA . ALA A 1 113 ? 4.175 6.832 -9.793 1.00 95.94 113 ALA A CA 1
ATOM 859 C C . ALA A 1 113 ? 2.851 7.337 -9.190 1.00 95.94 113 ALA A C 1
ATOM 861 O O . ALA A 1 113 ? 2.841 7.938 -8.111 1.00 95.94 113 ALA A O 1
ATOM 862 N N . SER A 1 114 ? 1.728 7.021 -9.843 1.00 96.88 114 SER A N 1
ATOM 863 C CA . SER A 1 114 ? 0.379 7.356 -9.376 1.00 96.88 114 SER A CA 1
ATOM 864 C C . SER A 1 114 ? -0.002 6.596 -8.101 1.00 96.88 114 SER A C 1
ATOM 866 O O . SER A 1 114 ? -0.547 7.196 -7.170 1.00 96.88 114 SER A O 1
ATOM 868 N N . ALA A 1 115 ? 0.330 5.303 -8.008 1.00 96.50 115 ALA A N 1
ATOM 869 C CA . ALA A 1 115 ? 0.102 4.487 -6.815 1.00 96.50 115 ALA A CA 1
ATOM 870 C C . ALA A 1 115 ? 0.843 5.053 -5.597 1.00 96.50 115 ALA A C 1
ATOM 872 O O . ALA A 1 115 ? 0.255 5.270 -4.539 1.00 96.50 115 ALA A O 1
ATOM 873 N N . VAL A 1 116 ? 2.135 5.354 -5.741 1.00 95.38 116 VAL A N 1
ATOM 874 C CA . VAL A 1 116 ? 2.939 5.886 -4.633 1.00 95.38 116 VAL A CA 1
ATOM 875 C C . VAL A 1 116 ? 2.482 7.278 -4.213 1.00 95.38 116 VAL A C 1
ATOM 877 O O . VAL A 1 116 ? 2.370 7.553 -3.015 1.00 95.38 116 VAL A O 1
ATOM 880 N N . PHE A 1 117 ? 2.167 8.143 -5.177 1.00 96.38 117 PHE A N 1
ATOM 881 C CA . PHE A 1 117 ? 1.622 9.466 -4.901 1.00 96.38 117 PHE A CA 1
ATOM 882 C C . PHE A 1 117 ? 0.317 9.387 -4.093 1.00 96.38 117 PHE A C 1
ATOM 884 O O . PHE A 1 117 ? 0.211 9.972 -3.014 1.00 96.38 117 PHE A O 1
ATOM 891 N N . THR A 1 118 ? -0.659 8.615 -4.570 1.00 96.25 118 THR A N 1
ATOM 892 C CA . THR A 1 118 ? -1.977 8.504 -3.924 1.00 96.25 118 THR A CA 1
ATOM 893 C C . THR A 1 118 ? -1.909 7.831 -2.550 1.00 96.25 118 THR A C 1
ATOM 895 O O . THR A 1 118 ? -2.590 8.276 -1.623 1.00 96.25 118 THR A O 1
ATOM 898 N N . THR A 1 119 ? -1.017 6.851 -2.355 1.00 95.31 119 THR A N 1
ATOM 899 C CA . THR A 1 119 ? -0.726 6.274 -1.029 1.00 95.31 119 THR A CA 1
ATOM 900 C C . THR A 1 119 ? -0.231 7.332 -0.044 1.00 95.31 119 THR A C 1
ATOM 902 O O . THR A 1 119 ? -0.734 7.426 1.077 1.00 95.31 119 THR A O 1
ATOM 905 N N . LYS A 1 120 ? 0.728 8.170 -0.450 1.00 94.12 120 LYS A N 1
ATOM 906 C CA . LYS A 1 120 ? 1.273 9.233 0.410 1.00 94.12 120 LYS A CA 1
ATOM 907 C C . LYS A 1 120 ? 0.235 10.298 0.728 1.00 94.12 120 LYS A C 1
ATOM 909 O O . LYS A 1 120 ? 0.149 10.737 1.872 1.00 94.12 120 LYS A O 1
ATOM 914 N N . VAL A 1 121 ? -0.582 10.675 -0.256 1.00 95.25 121 VAL A N 1
ATOM 915 C CA . VAL A 1 121 ? -1.706 11.598 -0.053 1.00 95.25 121 VAL A CA 1
ATOM 916 C C . VAL A 1 121 ? -2.689 11.036 0.975 1.00 95.25 121 VAL A C 1
ATOM 918 O O . VAL A 1 121 ? -3.069 11.759 1.892 1.00 95.25 121 VAL A O 1
ATOM 921 N N . SER A 1 122 ? -3.044 9.749 0.897 1.00 94.12 122 SER A N 1
ATOM 922 C CA . SER A 1 122 ? -3.877 9.085 1.912 1.00 94.12 122 SER A CA 1
ATOM 923 C C . SER A 1 122 ? -3.272 9.190 3.320 1.00 94.12 122 SER A C 1
ATOM 925 O O . SER A 1 122 ? -3.949 9.629 4.253 1.00 94.12 122 SER A O 1
ATOM 927 N N . ILE A 1 123 ? -1.981 8.872 3.473 1.00 91.88 123 ILE A N 1
ATOM 928 C CA . ILE A 1 123 ? -1.277 8.944 4.765 1.00 91.88 123 ILE A CA 1
ATOM 929 C C . ILE A 1 123 ? -1.255 10.384 5.304 1.00 91.88 123 ILE A C 1
ATOM 931 O O . ILE A 1 123 ? -1.542 10.611 6.480 1.00 91.88 123 ILE A O 1
ATOM 935 N N . LEU A 1 124 ? -0.982 11.375 4.451 1.00 92.88 124 LEU A N 1
ATOM 936 C CA . LEU A 1 124 ? -1.022 12.791 4.826 1.00 92.88 124 LEU A CA 1
ATOM 937 C C . LEU A 1 124 ? -2.430 13.217 5.266 1.00 92.88 124 LEU A C 1
ATOM 939 O O . LEU A 1 124 ? -2.591 13.834 6.322 1.00 92.88 124 LEU A O 1
ATOM 943 N N . LEU A 1 125 ? -3.472 12.858 4.513 1.00 91.69 125 LEU A N 1
ATOM 944 C CA . LEU A 1 125 ? -4.862 13.143 4.885 1.00 91.69 125 LEU A CA 1
ATOM 945 C C . LEU A 1 125 ? -5.230 12.499 6.228 1.00 91.69 125 LEU A C 1
ATOM 947 O O . LEU A 1 125 ? -5.880 13.139 7.061 1.00 91.69 125 LEU A O 1
ATOM 951 N N . PHE A 1 126 ? -4.754 11.279 6.472 1.00 86.94 126 PHE A N 1
ATOM 952 C CA . PHE A 1 126 ? -4.899 10.601 7.753 1.00 86.94 126 PHE A CA 1
ATOM 953 C C . PHE A 1 126 ? -4.185 11.356 8.891 1.00 86.94 126 PHE A C 1
ATOM 955 O O . PHE A 1 126 ? -4.787 11.588 9.945 1.00 86.94 126 PHE A O 1
ATOM 962 N N . TYR A 1 127 ? -2.949 11.827 8.683 1.00 87.62 127 TYR A N 1
ATOM 963 C CA . TYR A 1 127 ? -2.227 12.651 9.663 1.00 87.62 127 TYR A CA 1
ATOM 964 C C . TYR A 1 127 ? -2.939 13.969 9.964 1.00 87.62 127 TYR A C 1
ATOM 966 O O . TYR A 1 127 ? -3.062 14.358 11.126 1.00 87.62 127 TYR A O 1
ATOM 974 N N . ARG A 1 128 ? -3.484 14.634 8.943 1.00 88.19 128 ARG A N 1
ATOM 975 C CA . ARG A 1 128 ? -4.277 15.856 9.122 1.00 88.19 128 ARG A CA 1
ATOM 976 C C . ARG A 1 128 ? -5.519 15.612 9.980 1.00 88.19 128 ARG A C 1
ATOM 978 O O . ARG A 1 128 ? -5.901 16.471 10.771 1.00 88.19 128 ARG A O 1
ATOM 985 N N . ARG A 1 129 ? -6.148 14.442 9.841 1.00 83.56 129 ARG A N 1
ATOM 986 C CA . ARG A 1 129 ? -7.330 14.056 10.620 1.00 83.56 129 ARG A CA 1
ATOM 987 C C . ARG A 1 129 ? -6.995 13.794 12.087 1.00 83.56 129 ARG A C 1
ATOM 989 O O . ARG A 1 129 ? -7.717 14.268 12.961 1.00 83.56 129 ARG A O 1
ATOM 996 N N . ILE A 1 130 ? -5.931 13.039 12.365 1.00 80.81 130 ILE A N 1
ATOM 997 C CA . ILE A 1 130 ? -5.564 12.668 13.742 1.00 80.81 130 ILE A CA 1
ATOM 998 C C . ILE A 1 130 ? -4.947 13.843 14.516 1.00 80.81 130 ILE A C 1
ATOM 1000 O O . ILE A 1 130 ? -5.243 14.009 15.698 1.00 80.81 130 ILE A O 1
ATOM 1004 N N . PHE A 1 131 ? -4.166 14.697 13.848 1.00 83.00 131 PHE A N 1
ATOM 1005 C CA . PHE A 1 131 ? -3.518 15.876 14.433 1.00 83.00 131 PHE A CA 1
ATOM 1006 C C . PHE A 1 131 ? -4.185 17.186 13.988 1.00 83.00 131 PHE A C 1
ATOM 1008 O O . PHE A 1 131 ? -3.519 18.199 13.784 1.00 83.00 131 PHE A O 1
ATOM 1015 N N . SER A 1 132 ? -5.515 17.209 13.862 1.00 77.38 132 SER A N 1
ATOM 1016 C CA . SER A 1 132 ? -6.258 18.410 13.434 1.00 77.38 132 SER A CA 1
ATOM 1017 C C . SER A 1 132 ? -6.036 19.631 14.343 1.00 77.38 132 SER A C 1
ATOM 1019 O O . SER A 1 132 ? -6.121 20.771 13.890 1.00 77.38 132 SER A O 1
ATOM 1021 N N . ARG A 1 133 ? -5.691 19.394 15.616 1.00 76.50 133 ARG A N 1
ATOM 1022 C CA . ARG A 1 133 ? -5.319 20.410 16.618 1.00 76.50 133 ARG A CA 1
ATOM 1023 C C . ARG A 1 133 ? -3.802 20.538 16.834 1.00 76.50 133 ARG A C 1
ATOM 1025 O O . ARG A 1 133 ? -3.388 21.093 17.846 1.00 76.50 133 ARG A O 1
ATOM 1032 N N . GLY A 1 134 ? -2.985 20.001 15.926 1.00 74.69 134 GLY A N 1
ATOM 1033 C CA . GLY A 1 134 ? -1.524 20.049 16.014 1.00 74.69 134 GLY A CA 1
ATOM 1034 C C . GLY A 1 134 ? -0.982 21.481 16.045 1.00 74.69 134 GLY A C 1
ATOM 1035 O O . GLY A 1 134 ? -1.607 22.411 15.516 1.00 74.69 134 GLY A O 1
ATOM 1036 N N . GLY A 1 135 ? 0.183 21.655 16.675 1.00 83.31 135 GLY A N 1
ATOM 1037 C CA . GLY A 1 135 ? 0.830 22.959 16.819 1.00 83.31 135 GLY A CA 1
ATOM 1038 C C . GLY A 1 135 ? 1.336 23.535 15.490 1.00 83.31 135 GLY A C 1
ATOM 1039 O O . GLY A 1 135 ? 1.274 22.900 14.436 1.00 83.31 135 GLY A O 1
ATOM 1040 N N . LEU A 1 136 ? 1.897 24.750 15.533 1.00 86.06 136 LEU A N 1
ATOM 1041 C CA . LEU A 1 136 ? 2.468 25.412 14.350 1.00 86.06 136 LEU A CA 1
ATOM 1042 C C . LEU A 1 136 ? 3.534 24.545 13.653 1.00 86.06 136 LEU A C 1
ATOM 1044 O O . LEU A 1 136 ? 3.557 24.462 12.428 1.00 86.06 136 LEU A O 1
ATOM 1048 N N . SER A 1 137 ? 4.363 23.845 14.433 1.00 86.00 137 SER A N 1
ATOM 1049 C CA . SER A 1 137 ? 5.406 22.945 13.921 1.00 86.00 137 SER A CA 1
ATOM 1050 C C . SER A 1 137 ? 4.836 21.811 13.059 1.00 86.00 137 SER A C 1
ATOM 1052 O O . SER A 1 137 ? 5.344 21.582 11.963 1.00 86.00 137 SER A O 1
ATOM 1054 N N . PHE A 1 138 ? 3.744 21.165 13.488 1.00 89.19 138 PHE A N 1
ATOM 1055 C CA . PHE A 1 138 ? 3.071 20.139 12.689 1.00 89.19 138 PHE A CA 1
ATOM 1056 C C . PHE A 1 138 ? 2.498 20.709 11.394 1.00 89.19 138 PHE A C 1
ATOM 1058 O O . PHE A 1 138 ? 2.657 20.105 10.340 1.00 89.19 138 PHE A O 1
ATOM 1065 N N . ARG A 1 139 ? 1.871 21.891 11.445 1.00 89.38 139 ARG A N 1
ATOM 1066 C CA . ARG A 1 139 ? 1.306 22.532 10.246 1.00 89.38 139 ARG A CA 1
ATOM 1067 C C . ARG A 1 139 ? 2.383 22.836 9.205 1.00 89.38 139 ARG A C 1
ATOM 1069 O O . ARG A 1 139 ? 2.165 22.565 8.029 1.00 89.38 139 ARG A O 1
ATOM 1076 N N . ILE A 1 140 ? 3.534 23.358 9.634 1.00 90.94 140 ILE A N 1
ATOM 1077 C CA . ILE A 1 140 ? 4.672 23.633 8.745 1.00 90.94 140 ILE A CA 1
ATOM 1078 C C . ILE A 1 140 ? 5.195 22.326 8.136 1.00 90.94 140 ILE A C 1
ATOM 1080 O O . ILE A 1 140 ? 5.309 22.231 6.916 1.00 90.94 140 ILE A O 1
ATOM 1084 N N . ALA A 1 141 ? 5.447 21.302 8.959 1.00 91.88 141 ALA A N 1
ATOM 1085 C CA . ALA A 1 141 ? 5.930 20.003 8.488 1.00 91.88 141 ALA A CA 1
ATOM 1086 C C . ALA A 1 141 ? 4.940 19.323 7.524 1.00 91.88 141 ALA A C 1
ATOM 1088 O O . ALA A 1 141 ? 5.344 18.750 6.516 1.00 91.88 141 ALA A O 1
ATOM 1089 N N . PHE A 1 142 ? 3.639 19.430 7.801 1.00 93.00 142 PHE A N 1
ATOM 1090 C CA . PHE A 1 142 ? 2.569 18.897 6.964 1.00 93.00 142 PHE A CA 1
ATOM 1091 C C . PHE A 1 142 ? 2.519 19.568 5.587 1.00 93.00 142 PHE A C 1
ATOM 1093 O O . PHE A 1 142 ? 2.482 18.875 4.570 1.00 93.00 142 PHE A O 1
ATOM 1100 N N . TRP A 1 143 ? 2.534 20.905 5.534 1.00 94.12 143 TRP A N 1
ATOM 1101 C CA . TRP A 1 143 ? 2.525 21.636 4.263 1.00 94.12 143 TRP A CA 1
ATOM 1102 C C . TRP A 1 143 ? 3.802 21.398 3.462 1.00 94.12 143 TRP A C 1
ATOM 1104 O O . TRP A 1 143 ? 3.722 21.141 2.263 1.00 94.12 143 TRP A O 1
ATOM 1114 N N . PHE A 1 144 ? 4.958 21.392 4.129 1.00 94.38 144 PHE A N 1
ATOM 1115 C CA . PHE A 1 144 ? 6.232 21.045 3.506 1.00 94.38 144 PHE A CA 1
ATOM 1116 C C . PHE A 1 144 ? 6.201 19.634 2.901 1.00 94.38 144 PHE A C 1
ATOM 1118 O O . PHE A 1 144 ? 6.490 19.464 1.718 1.00 94.38 144 PHE A O 1
ATOM 1125 N N . G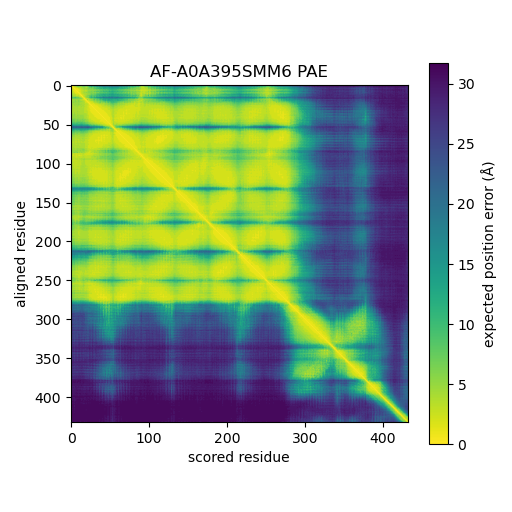LY A 1 145 ? 5.766 18.634 3.673 1.00 94.00 145 GLY A N 1
ATOM 1126 C CA . GLY A 1 145 ? 5.618 17.261 3.192 1.00 94.00 145 GLY A CA 1
ATOM 1127 C C . GLY A 1 145 ? 4.623 17.140 2.039 1.00 94.00 145 GLY A C 1
ATOM 1128 O O . GLY A 1 145 ? 4.888 16.428 1.078 1.00 94.00 145 GLY A O 1
ATOM 1129 N N . THR A 1 146 ? 3.513 17.880 2.084 1.00 94.06 146 THR A N 1
ATOM 1130 C CA . THR A 1 146 ? 2.515 17.896 1.003 1.00 94.06 146 THR A CA 1
ATOM 1131 C C . THR A 1 146 ? 3.109 18.441 -0.294 1.00 94.06 146 THR A C 1
ATOM 1133 O O . THR A 1 146 ? 2.977 17.798 -1.330 1.00 94.06 146 THR A O 1
ATOM 1136 N N . ILE A 1 147 ? 3.814 19.576 -0.251 1.00 95.62 147 ILE A N 1
ATOM 1137 C CA . ILE A 1 147 ? 4.482 20.159 -1.430 1.00 95.62 147 ILE A CA 1
ATOM 1138 C C . ILE A 1 147 ? 5.487 19.168 -2.028 1.00 95.62 147 ILE A C 1
ATOM 1140 O O . ILE A 1 147 ? 5.530 18.976 -3.242 1.00 95.62 147 ILE A O 1
ATOM 1144 N N . LEU A 1 148 ? 6.256 18.502 -1.170 1.00 94.56 148 LEU A N 1
ATOM 1145 C CA . LEU A 1 148 ? 7.280 17.541 -1.566 1.00 94.56 148 LEU A CA 1
ATOM 1146 C C . LEU A 1 148 ? 6.665 16.271 -2.191 1.00 94.56 148 LEU A C 1
ATOM 1148 O O . LEU A 1 148 ? 7.166 15.754 -3.184 1.00 94.56 148 LEU A O 1
ATOM 1152 N N . VAL A 1 149 ? 5.532 15.792 -1.673 1.00 95.25 149 VAL A N 1
ATOM 1153 C CA . VAL A 1 149 ? 4.785 14.675 -2.279 1.00 95.25 149 VAL A CA 1
ATOM 1154 C C . VAL A 1 149 ? 4.166 15.070 -3.623 1.00 95.25 149 VAL A C 1
ATOM 1156 O O . VAL A 1 149 ? 4.162 14.258 -4.545 1.00 95.25 149 VAL A O 1
ATOM 1159 N N . MET A 1 150 ? 3.673 16.304 -3.759 1.00 94.56 150 MET A N 1
ATOM 1160 C CA . MET A 1 150 ? 3.080 16.810 -5.004 1.00 94.56 150 MET A CA 1
ATOM 1161 C C . MET A 1 150 ? 4.115 17.051 -6.109 1.00 94.56 150 MET A C 1
ATOM 1163 O O . MET A 1 150 ? 3.780 16.913 -7.283 1.00 94.56 150 MET A O 1
ATOM 1167 N N . SER A 1 151 ? 5.362 17.394 -5.771 1.00 94.38 151 SER A N 1
ATOM 1168 C CA . SER A 1 151 ? 6.400 17.642 -6.780 1.00 94.38 151 SER A CA 1
ATOM 1169 C C . SER A 1 151 ? 6.824 16.369 -7.520 1.00 94.38 151 SER A C 1
ATOM 1171 O O . SER A 1 151 ? 7.138 16.433 -8.707 1.00 94.38 151 SER A O 1
ATOM 1173 N N . TYR A 1 152 ? 6.771 15.208 -6.861 1.00 92.88 152 TYR A N 1
ATOM 1174 C CA . TYR A 1 152 ? 7.162 13.918 -7.435 1.00 92.88 152 TYR A CA 1
ATOM 1175 C C . TYR A 1 152 ? 6.410 13.543 -8.731 1.00 92.88 152 TYR A C 1
ATOM 1177 O O . TYR A 1 152 ? 7.073 13.369 -9.758 1.00 92.88 152 TYR A O 1
ATOM 1185 N N . PRO A 1 153 ? 5.062 13.440 -8.754 1.00 93.69 153 PRO A N 1
ATOM 1186 C CA . PRO A 1 153 ? 4.337 13.090 -9.975 1.00 93.69 153 PRO A CA 1
ATOM 1187 C C . PRO A 1 153 ? 4.469 14.163 -11.060 1.00 93.69 153 PRO A C 1
ATOM 1189 O O . PRO A 1 153 ? 4.451 13.826 -12.237 1.00 93.69 153 PRO A O 1
ATOM 1192 N N . ILE A 1 154 ? 4.640 15.437 -10.686 1.00 94.31 154 ILE A N 1
ATOM 1193 C CA . ILE A 1 154 ? 4.837 16.532 -11.643 1.00 94.31 154 ILE A CA 1
ATOM 1194 C C . ILE A 1 154 ? 6.153 16.320 -12.396 1.00 94.31 154 ILE A C 1
ATOM 1196 O O . ILE A 1 154 ? 6.141 16.217 -13.619 1.00 94.31 154 ILE A O 1
ATOM 1200 N N . ILE A 1 155 ? 7.273 16.179 -11.677 1.00 94.75 155 ILE A N 1
ATOM 1201 C CA . ILE A 1 155 ? 8.588 15.926 -12.287 1.00 94.75 155 ILE A CA 1
ATOM 1202 C C . ILE A 1 155 ? 8.529 14.669 -13.160 1.00 94.75 155 ILE A C 1
ATOM 1204 O O . ILE A 1 155 ? 8.969 14.689 -14.306 1.00 94.75 155 ILE A O 1
ATOM 1208 N N . PHE A 1 156 ? 7.927 13.595 -12.644 1.00 95.19 156 PHE A N 1
ATOM 1209 C CA . PHE A 1 156 ? 7.802 12.337 -13.368 1.00 95.19 156 PHE A CA 1
ATOM 1210 C C . PHE A 1 156 ? 7.026 12.486 -14.686 1.00 95.19 156 PHE A C 1
ATOM 1212 O O . PHE A 1 156 ? 7.543 12.112 -15.737 1.00 95.19 156 PHE A O 1
ATOM 1219 N N . VAL A 1 157 ? 5.812 13.046 -14.652 1.00 95.38 157 VAL A N 1
ATOM 1220 C CA . VAL A 1 157 ? 4.952 13.169 -15.839 1.00 95.38 157 VAL A CA 1
ATOM 1221 C C . VAL A 1 157 ? 5.597 14.065 -16.886 1.00 95.38 157 VAL A C 1
ATOM 1223 O O . VAL A 1 157 ? 5.633 13.682 -18.054 1.00 95.38 157 VAL A O 1
ATOM 1226 N N . PHE A 1 158 ? 6.138 15.222 -16.494 1.00 94.69 158 PHE A N 1
ATOM 1227 C CA . PHE A 1 158 ? 6.794 16.120 -17.442 1.00 94.69 158 PHE A CA 1
ATOM 1228 C C . PHE A 1 158 ? 8.015 15.453 -18.075 1.00 94.69 158 PHE A C 1
ATOM 1230 O O . PHE A 1 158 ? 8.102 15.380 -19.297 1.00 94.69 158 PHE A O 1
ATOM 1237 N N . THR A 1 159 ? 8.931 14.897 -17.283 1.00 94.50 159 THR A N 1
ATOM 1238 C CA . THR A 1 159 ? 10.148 14.307 -17.847 1.00 94.50 159 THR A CA 1
ATOM 1239 C C . THR A 1 159 ? 9.862 13.054 -18.674 1.00 94.50 159 THR A C 1
ATOM 1241 O O . THR A 1 159 ? 10.435 12.919 -19.747 1.00 94.50 159 THR A O 1
ATOM 1244 N N . MET A 1 160 ? 8.947 12.172 -18.256 1.00 93.38 160 MET A N 1
ATOM 1245 C CA . MET A 1 160 ? 8.613 10.967 -19.033 1.00 93.38 160 MET A CA 1
ATOM 1246 C C . MET A 1 160 ? 7.791 11.258 -20.288 1.00 93.38 160 MET A C 1
ATOM 1248 O O . MET A 1 160 ? 7.882 10.508 -21.258 1.00 93.38 160 MET A O 1
ATOM 1252 N N . SER A 1 161 ? 7.011 12.341 -20.313 1.00 92.38 161 SER A N 1
ATOM 1253 C CA . SER A 1 161 ? 6.303 12.761 -21.532 1.00 92.38 161 SER A CA 1
ATOM 1254 C C . SER A 1 161 ? 7.255 13.326 -22.588 1.00 92.38 161 SER A C 1
ATOM 1256 O O . SER A 1 161 ? 6.947 13.268 -23.772 1.00 92.38 161 SER A O 1
ATOM 1258 N N . PHE A 1 162 ? 8.412 13.848 -22.173 1.00 92.44 162 PHE A N 1
ATOM 1259 C CA . PHE A 1 162 ? 9.424 14.444 -23.051 1.00 92.44 162 PHE A CA 1
ATOM 1260 C C . PHE A 1 162 ? 10.771 13.706 -22.989 1.00 92.44 162 PHE A C 1
ATOM 1262 O O . PHE A 1 162 ? 11.806 14.284 -23.314 1.00 92.44 162 PHE A O 1
ATOM 1269 N N . CYS A 1 163 ? 10.783 12.437 -22.564 1.00 92.31 163 CYS A N 1
ATOM 1270 C CA . CYS A 1 163 ? 12.032 11.704 -22.348 1.00 92.31 163 CYS A CA 1
ATOM 1271 C C . CYS A 1 163 ? 12.772 11.399 -23.653 1.00 92.31 163 CYS A C 1
ATOM 1273 O O . CYS A 1 163 ? 13.993 11.275 -23.633 1.00 92.31 163 CYS A O 1
ATOM 1275 N N . CYS A 1 164 ? 12.050 11.302 -24.771 1.00 93.38 164 CYS A N 1
ATOM 1276 C CA . CYS A 1 164 ? 12.609 11.063 -26.094 1.00 93.38 164 CYS A CA 1
ATOM 1277 C C . CYS A 1 164 ? 11.967 11.971 -27.144 1.00 93.38 164 CYS A C 1
ATOM 1279 O O . CYS A 1 164 ? 10.793 12.338 -27.042 1.00 93.38 164 CYS A O 1
ATOM 1281 N N . THR A 1 165 ? 12.725 12.280 -28.192 1.00 90.94 165 THR A N 1
ATOM 1282 C CA . THR A 1 165 ? 12.270 13.045 -29.356 1.00 90.94 165 THR A CA 1
ATOM 1283 C C . THR A 1 165 ? 12.457 12.220 -30.638 1.00 90.94 165 THR A C 1
ATOM 1285 O O . THR A 1 165 ? 13.587 12.067 -31.103 1.00 90.94 165 THR A O 1
ATOM 1288 N N . PRO A 1 166 ? 11.372 11.685 -31.245 1.00 92.31 166 PRO A N 1
ATOM 1289 C CA . PRO A 1 166 ? 9.985 11.617 -30.752 1.00 92.31 166 PRO A CA 1
ATOM 1290 C C . PRO A 1 166 ? 9.806 10.607 -29.602 1.00 92.31 166 PRO A C 1
ATOM 1292 O O . PRO A 1 166 ? 10.592 9.679 -29.461 1.00 92.31 166 PRO A O 1
ATOM 1295 N N . VAL A 1 167 ? 8.729 10.724 -28.812 1.00 90.50 167 VAL A N 1
ATOM 1296 C CA . VAL A 1 167 ? 8.446 9.810 -27.677 1.00 90.50 167 VAL A CA 1
ATOM 1297 C C . VAL A 1 167 ? 8.364 8.348 -28.116 1.00 90.50 167 VAL A C 1
ATOM 1299 O O . VAL A 1 167 ? 8.802 7.454 -27.398 1.00 90.50 167 VAL A O 1
ATOM 1302 N N . THR A 1 168 ? 7.877 8.100 -29.334 1.00 89.19 168 THR A N 1
ATOM 1303 C CA . THR A 1 168 ? 7.809 6.759 -29.927 1.00 89.19 168 THR A CA 1
ATOM 1304 C C . THR A 1 168 ? 9.174 6.083 -30.045 1.00 89.19 168 THR A C 1
ATOM 1306 O O . THR A 1 168 ? 9.239 4.852 -30.060 1.00 89.19 168 THR A O 1
ATOM 1309 N N . HIS A 1 169 ? 10.263 6.857 -30.076 1.00 92.06 169 HIS A N 1
ATOM 1310 C CA . HIS A 1 169 ? 11.628 6.342 -30.073 1.00 92.06 169 HIS A CA 1
ATOM 1311 C C . HIS A 1 169 ? 11.925 5.514 -28.813 1.00 92.06 169 HIS A C 1
ATOM 1313 O O . HIS A 1 169 ? 12.641 4.523 -28.908 1.00 92.06 169 HIS A O 1
ATOM 1319 N N . TYR A 1 170 ? 11.285 5.804 -27.671 1.00 90.75 170 TYR A N 1
ATOM 1320 C CA . TYR A 1 170 ? 11.506 5.078 -26.413 1.00 90.75 170 TYR A CA 1
ATOM 1321 C C . TYR A 1 170 ? 11.360 3.554 -26.555 1.00 90.75 170 TYR A C 1
ATOM 1323 O O . TYR A 1 170 ? 12.191 2.802 -26.055 1.00 90.75 170 TYR A O 1
ATOM 1331 N N . TRP A 1 171 ? 10.344 3.079 -27.279 1.00 90.94 171 TRP A N 1
ATOM 1332 C CA . TRP A 1 171 ? 10.121 1.642 -27.499 1.00 90.94 171 TRP A CA 1
ATOM 1333 C C . TRP A 1 171 ? 10.508 1.161 -28.904 1.00 90.94 171 TRP A C 1
ATOM 1335 O O . TRP A 1 171 ? 10.477 -0.041 -29.170 1.00 90.94 171 TRP A O 1
ATOM 1345 N N . THR A 1 172 ? 10.872 2.066 -29.819 1.00 88.12 172 THR A N 1
ATOM 1346 C CA . THR A 1 172 ? 11.292 1.722 -31.193 1.00 88.12 172 THR A CA 1
ATOM 1347 C C . THR A 1 172 ? 12.790 1.904 -31.442 1.00 88.12 172 THR A C 1
ATOM 1349 O O . THR A 1 172 ? 13.257 1.612 -32.544 1.00 88.12 172 THR A O 1
ATOM 1352 N N . GLN A 1 173 ? 13.569 2.345 -30.450 1.00 85.56 173 GLN A N 1
ATOM 1353 C CA . GLN A 1 173 ? 15.026 2.517 -30.552 1.00 85.56 173 GLN A CA 1
ATOM 1354 C C . GLN A 1 173 ? 15.737 1.227 -30.988 1.00 85.56 173 GLN A 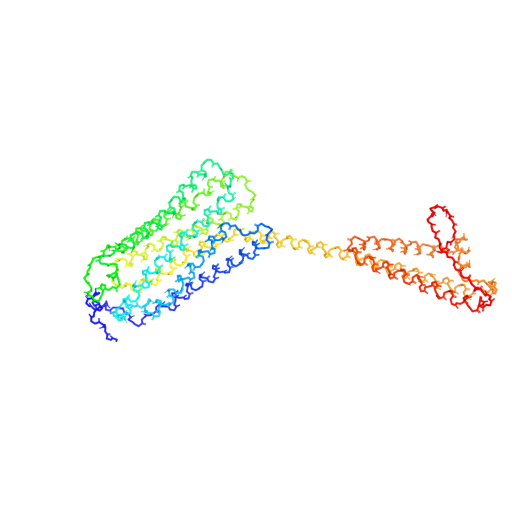C 1
ATOM 1356 O O . GLN A 1 173 ? 16.592 1.254 -31.865 1.00 85.56 173 GLN A O 1
ATOM 1361 N N . PHE A 1 174 ? 15.275 0.073 -30.501 1.00 83.12 174 PHE A N 1
ATOM 1362 C CA . PHE A 1 174 ? 15.827 -1.240 -30.854 1.00 83.12 174 PHE A CA 1
ATOM 1363 C C . PHE A 1 174 ? 15.488 -1.696 -32.285 1.00 83.12 174 PHE A C 1
ATOM 1365 O O . PHE A 1 174 ? 16.107 -2.610 -32.812 1.00 83.12 174 PHE A O 1
ATOM 1372 N N . LYS A 1 175 ? 14.516 -1.046 -32.941 1.00 82.62 175 LYS A N 1
ATOM 1373 C CA . LYS A 1 175 ? 14.105 -1.321 -34.330 1.00 82.62 175 LYS A CA 1
ATOM 1374 C C . LYS A 1 175 ? 14.770 -0.375 -35.343 1.00 82.62 175 LYS A C 1
ATOM 1376 O O . LYS A 1 175 ? 14.351 -0.327 -36.495 1.00 82.62 175 LYS A O 1
ATOM 1381 N N . GLY A 1 176 ? 15.768 0.408 -34.919 1.00 78.94 176 GLY A N 1
ATOM 1382 C CA . GLY A 1 176 ? 16.501 1.335 -35.789 1.00 78.94 176 GLY A CA 1
ATOM 1383 C C . GLY A 1 176 ? 15.777 2.655 -36.075 1.00 78.94 176 GLY A C 1
ATOM 1384 O O . GLY A 1 176 ? 16.097 3.331 -37.053 1.00 78.94 176 GLY A O 1
ATOM 1385 N N . SER A 1 177 ? 14.792 3.037 -35.254 1.00 85.06 177 SER A N 1
ATOM 1386 C CA . SER A 1 177 ? 14.184 4.370 -35.361 1.00 85.06 177 SER A CA 1
ATOM 1387 C C . SER A 1 177 ? 15.212 5.466 -35.055 1.00 85.06 177 SER A C 1
ATOM 1389 O O . SER A 1 177 ? 16.073 5.298 -34.196 1.00 85.06 177 SER A O 1
ATOM 1391 N N . GLN A 1 178 ? 15.119 6.597 -35.754 1.00 86.31 178 GLN A N 1
ATOM 1392 C CA . GLN A 1 178 ? 15.978 7.758 -35.517 1.00 86.31 178 GLN A CA 1
ATOM 1393 C C . GLN A 1 178 ? 15.378 8.623 -34.407 1.00 86.31 178 GLN A C 1
ATOM 1395 O O . GLN A 1 178 ? 14.203 8.991 -34.469 1.00 86.31 178 GLN A O 1
ATOM 1400 N N . GLY A 1 179 ? 16.183 8.955 -33.406 1.00 88.25 179 GLY A N 1
ATOM 1401 C CA . GLY A 1 179 ? 15.765 9.779 -32.284 1.00 88.25 179 GLY A CA 1
ATOM 1402 C C . GLY A 1 179 ? 16.858 9.895 -31.234 1.00 88.25 179 GLY A C 1
ATOM 1403 O O . GLY A 1 179 ? 17.954 9.356 -31.379 1.00 88.25 179 GLY A O 1
ATOM 1404 N N . SER A 1 180 ? 16.555 10.641 -30.180 1.00 90.62 180 SER A N 1
ATOM 1405 C CA . SER A 1 180 ? 17.405 10.746 -29.001 1.00 90.62 180 SER A CA 1
ATOM 1406 C C . SER A 1 180 ? 16.534 10.684 -27.755 1.00 90.62 180 SER A C 1
ATOM 1408 O O . SER A 1 180 ? 15.405 11.181 -27.753 1.00 90.62 180 SER A O 1
ATOM 1410 N N . CYS A 1 181 ? 17.055 10.054 -26.709 1.00 91.88 181 CYS A N 1
ATOM 1411 C CA . CYS A 1 181 ? 16.437 9.983 -25.396 1.00 91.88 181 CYS A CA 1
ATOM 1412 C C . CYS A 1 181 ? 17.387 10.570 -24.355 1.00 91.88 181 CYS A C 1
ATOM 1414 O O . CYS A 1 181 ? 18.609 10.512 -24.505 1.00 91.88 181 CYS A O 1
ATOM 1416 N N . ILE A 1 182 ? 16.824 11.090 -23.269 1.00 93.19 182 ILE A N 1
ATOM 1417 C CA . ILE A 1 182 ? 17.590 11.334 -22.048 1.00 93.19 182 ILE A CA 1
ATOM 1418 C C . ILE A 1 182 ? 18.104 10.008 -21.478 1.00 93.19 182 ILE A C 1
ATOM 1420 O O . ILE A 1 182 ? 17.607 8.932 -21.816 1.00 93.19 182 ILE A O 1
ATOM 1424 N N . ASP A 1 183 ? 19.038 10.085 -20.537 1.00 90.75 183 ASP A N 1
ATOM 1425 C CA . ASP A 1 183 ? 19.436 8.917 -19.761 1.00 90.75 183 ASP A CA 1
ATOM 1426 C C . ASP A 1 183 ? 18.323 8.520 -18.774 1.00 90.75 183 ASP A C 1
ATOM 1428 O O . ASP A 1 183 ? 18.221 9.015 -17.646 1.00 90.75 183 ASP A O 1
ATOM 1432 N N . VAL A 1 184 ? 17.435 7.643 -19.242 1.00 89.88 184 VAL A N 1
ATOM 1433 C CA . VAL A 1 184 ? 16.258 7.199 -18.492 1.00 89.88 184 VAL A CA 1
ATOM 1434 C C . VAL A 1 184 ? 16.654 6.373 -17.262 1.00 89.88 184 VAL A C 1
ATOM 1436 O O . VAL A 1 184 ? 15.982 6.454 -16.232 1.00 89.88 184 VAL A O 1
ATOM 1439 N N . GLY A 1 185 ? 17.763 5.629 -17.325 1.00 89.44 185 GLY A N 1
ATOM 1440 C CA . GLY A 1 185 ? 18.277 4.846 -16.200 1.00 89.44 185 GLY A CA 1
ATOM 1441 C C . GLY A 1 185 ? 18.677 5.741 -15.028 1.00 89.44 185 GLY A C 1
ATOM 1442 O O . GLY A 1 185 ? 18.148 5.598 -13.921 1.00 89.44 185 GLY A O 1
ATOM 1443 N N . HIS A 1 186 ? 19.537 6.732 -15.281 1.00 90.81 186 HIS A N 1
ATOM 1444 C CA . HIS A 1 186 ? 19.948 7.702 -14.262 1.00 90.81 186 HIS A CA 1
ATOM 1445 C C . HIS A 1 186 ? 18.773 8.546 -13.756 1.00 90.81 186 HIS A C 1
ATOM 1447 O O . HIS A 1 186 ? 18.691 8.837 -12.559 1.00 90.81 186 HIS A O 1
ATOM 1453 N N . PHE A 1 187 ? 17.823 8.888 -14.632 1.00 93.62 187 PHE A N 1
ATOM 1454 C CA . PHE A 1 187 ? 16.599 9.579 -14.236 1.00 93.62 187 PHE A CA 1
ATOM 1455 C C . PHE A 1 187 ? 15.759 8.765 -13.236 1.00 93.62 187 PHE A C 1
ATOM 1457 O O . PHE A 1 187 ? 15.345 9.301 -12.203 1.00 93.62 187 PHE A O 1
ATOM 1464 N N . PHE A 1 188 ? 15.549 7.466 -13.479 1.00 93.94 188 PHE A N 1
ATOM 1465 C CA . PHE A 1 188 ? 14.820 6.603 -12.545 1.00 93.94 188 PHE A CA 1
ATOM 1466 C C . PHE A 1 188 ? 15.536 6.445 -11.203 1.00 93.94 188 PHE A C 1
ATOM 1468 O O . PHE A 1 188 ? 14.872 6.449 -10.163 1.00 93.94 188 PHE A O 1
ATOM 1475 N N . VAL A 1 189 ? 16.869 6.349 -11.197 1.00 94.88 189 VAL A N 1
ATOM 1476 C CA . VAL A 1 189 ? 17.660 6.312 -9.955 1.00 94.88 189 VAL A CA 1
ATOM 1477 C C . VAL A 1 189 ? 17.495 7.618 -9.171 1.00 94.88 189 VAL A C 1
ATOM 1479 O O . VAL A 1 189 ? 17.195 7.579 -7.976 1.00 94.88 189 VAL A O 1
ATOM 1482 N N . ALA A 1 190 ? 17.606 8.774 -9.833 1.00 95.31 190 ALA A N 1
ATOM 1483 C CA . ALA A 1 190 ? 17.412 10.080 -9.201 1.00 95.31 190 ALA A CA 1
ATOM 1484 C C . ALA A 1 190 ? 16.000 10.225 -8.609 1.00 95.31 190 ALA A C 1
ATOM 1486 O O . ALA A 1 190 ? 15.838 10.625 -7.452 1.00 95.31 190 ALA A O 1
ATOM 1487 N N . LEU A 1 191 ? 14.969 9.829 -9.359 1.00 94.75 191 LEU A N 1
ATOM 1488 C CA . LEU A 1 191 ? 13.597 9.824 -8.863 1.00 94.75 191 LEU A CA 1
ATOM 1489 C C . LEU A 1 191 ? 13.381 8.848 -7.709 1.00 94.75 191 LEU A C 1
ATOM 1491 O O . LEU A 1 191 ? 12.615 9.161 -6.802 1.00 94.75 191 LEU A O 1
ATOM 1495 N N . ALA A 1 192 ? 14.032 7.686 -7.709 1.00 95.44 192 ALA A N 1
ATOM 1496 C CA . ALA A 1 192 ? 13.937 6.734 -6.608 1.00 95.44 192 ALA A CA 1
ATOM 1497 C C . ALA A 1 192 ? 14.570 7.285 -5.318 1.00 95.44 192 ALA A C 1
ATOM 1499 O O . ALA A 1 192 ? 14.016 7.086 -4.237 1.00 95.44 192 ALA A O 1
ATOM 1500 N N . ILE A 1 193 ? 15.664 8.049 -5.423 1.00 96.12 193 ILE A N 1
ATOM 1501 C CA . ILE A 1 193 ? 16.264 8.771 -4.289 1.00 96.12 193 ILE A CA 1
ATOM 1502 C C . ILE A 1 193 ? 15.302 9.840 -3.762 1.00 96.12 193 ILE A C 1
ATOM 1504 O O . ILE A 1 193 ? 15.040 9.886 -2.560 1.00 96.12 193 ILE A O 1
ATOM 1508 N N . ILE A 1 194 ? 14.723 10.661 -4.646 1.00 95.31 194 ILE A N 1
ATOM 1509 C CA . ILE A 1 194 ? 13.706 11.652 -4.259 1.00 95.31 194 ILE A CA 1
ATOM 1510 C C . ILE A 1 194 ? 12.538 10.946 -3.566 1.00 95.31 194 ILE A C 1
ATOM 1512 O O . ILE A 1 194 ? 12.104 11.367 -2.498 1.00 95.31 194 ILE A O 1
ATOM 1516 N N . ASN A 1 195 ? 12.075 9.832 -4.127 1.00 95.69 195 ASN A N 1
ATOM 1517 C CA . ASN A 1 195 ? 11.001 9.027 -3.573 1.00 95.69 195 ASN A CA 1
ATOM 1518 C C . ASN A 1 195 ? 11.324 8.517 -2.154 1.00 95.69 195 ASN A C 1
ATOM 1520 O O . ASN A 1 195 ? 10.499 8.678 -1.254 1.00 95.69 195 ASN A O 1
ATOM 1524 N N . LEU A 1 196 ? 12.535 8.005 -1.916 1.00 96.56 196 LEU A N 1
ATOM 1525 C CA . LEU A 1 196 ? 13.005 7.619 -0.581 1.00 96.56 196 LEU A CA 1
ATOM 1526 C C . LEU A 1 196 ? 13.022 8.811 0.389 1.00 96.56 196 LEU A C 1
ATOM 1528 O O . LEU A 1 196 ? 12.518 8.695 1.505 1.00 96.56 196 LEU A O 1
ATOM 1532 N N . ILE A 1 197 ? 13.538 9.969 -0.035 1.00 96.31 197 ILE A N 1
ATOM 1533 C CA . ILE A 1 197 ? 13.538 11.191 0.786 1.00 96.31 197 ILE A CA 1
ATOM 1534 C C . ILE A 1 197 ? 12.101 11.575 1.153 1.00 96.31 197 ILE A C 1
ATOM 1536 O O . ILE A 1 197 ? 11.818 11.855 2.318 1.00 96.31 197 ILE A O 1
ATOM 1540 N N . THR A 1 198 ? 11.170 11.530 0.193 1.00 95.44 198 THR A N 1
ATOM 1541 C CA . THR A 1 198 ? 9.755 11.823 0.455 1.00 95.44 198 THR A CA 1
ATOM 1542 C C . THR A 1 198 ? 9.158 10.848 1.482 1.00 95.44 198 THR A C 1
ATOM 1544 O O . THR A 1 198 ? 8.414 11.281 2.360 1.00 95.44 198 THR A O 1
ATOM 1547 N N . ASN A 1 199 ? 9.517 9.556 1.423 1.00 95.19 199 ASN A N 1
ATOM 1548 C CA . ASN A 1 199 ? 9.060 8.537 2.373 1.00 95.19 199 ASN A CA 1
ATOM 1549 C C . ASN A 1 199 ? 9.557 8.848 3.787 1.00 95.19 199 ASN A C 1
ATOM 1551 O O . ASN A 1 199 ? 8.762 8.857 4.726 1.00 95.19 199 ASN A O 1
ATOM 1555 N N . VAL A 1 200 ? 10.840 9.190 3.933 1.00 95.94 200 VAL A N 1
ATOM 1556 C CA . VAL A 1 200 ? 11.432 9.574 5.223 1.00 95.94 200 VAL A CA 1
ATOM 1557 C C . VAL A 1 200 ? 10.782 10.842 5.776 1.00 95.94 200 VAL A C 1
ATOM 1559 O O . VAL A 1 200 ? 10.422 10.883 6.950 1.00 95.94 200 VAL A O 1
ATOM 1562 N N . VAL A 1 201 ? 10.573 11.868 4.949 1.00 94.69 201 VAL A N 1
ATOM 1563 C CA . VAL A 1 201 ? 9.919 13.109 5.393 1.00 94.69 201 VAL A CA 1
ATOM 1564 C C . VAL A 1 201 ? 8.500 12.824 5.878 1.00 94.69 201 VAL A C 1
ATOM 1566 O O . VAL A 1 201 ? 8.163 13.201 6.998 1.00 94.69 201 VAL A O 1
ATOM 1569 N N . VAL A 1 202 ? 7.685 12.115 5.087 1.00 93.81 202 VAL A N 1
ATOM 1570 C CA . VAL A 1 202 ? 6.307 11.762 5.470 1.00 93.81 202 VAL A CA 1
ATOM 1571 C C . VAL A 1 202 ? 6.287 10.930 6.753 1.00 93.81 202 VAL A C 1
ATOM 1573 O O . VAL A 1 202 ? 5.446 11.167 7.619 1.00 93.81 202 VAL A O 1
ATOM 1576 N N . LEU A 1 203 ? 7.236 10.008 6.920 1.00 93.00 203 LEU A N 1
ATOM 1577 C CA . LEU A 1 203 ? 7.381 9.198 8.127 1.00 93.00 203 LEU A CA 1
ATOM 1578 C C . LEU A 1 203 ? 7.651 10.042 9.381 1.00 93.00 203 LEU A C 1
ATOM 1580 O O . LEU A 1 203 ? 7.122 9.742 10.450 1.00 93.00 203 LEU A O 1
ATOM 1584 N N . LEU A 1 204 ? 8.461 11.096 9.263 1.00 92.00 204 LEU A N 1
ATOM 1585 C CA . LEU A 1 204 ? 8.888 11.917 10.397 1.00 92.00 204 LEU A CA 1
ATOM 1586 C C . LEU A 1 204 ? 7.865 12.981 10.816 1.00 92.00 204 LEU A C 1
ATOM 1588 O O . LEU A 1 204 ? 7.898 13.410 11.969 1.00 92.00 204 LEU A O 1
ATOM 1592 N N . ILE A 1 205 ? 6.931 13.376 9.940 1.00 91.50 205 ILE A N 1
ATOM 1593 C CA . ILE A 1 205 ? 5.899 14.396 10.227 1.00 91.50 205 ILE A CA 1
ATOM 1594 C C . ILE A 1 205 ? 5.183 14.189 11.580 1.00 91.50 205 ILE A C 1
ATOM 1596 O O . ILE A 1 205 ? 5.106 15.146 12.353 1.00 91.50 205 ILE A O 1
ATOM 1600 N N . PRO A 1 206 ? 4.645 12.998 11.914 1.00 86.25 206 PRO A N 1
ATOM 1601 C CA . PRO A 1 206 ? 3.906 12.811 13.161 1.00 86.25 206 PRO A CA 1
ATOM 1602 C C . PRO A 1 206 ? 4.806 12.638 14.396 1.00 86.25 206 PRO A C 1
ATOM 1604 O O . PRO A 1 206 ? 4.311 12.760 15.514 1.00 86.25 206 PRO A O 1
ATOM 1607 N N . VAL A 1 207 ? 6.107 12.361 14.245 1.00 86.88 207 VAL A N 1
ATOM 1608 C CA . VAL A 1 207 ? 6.990 11.972 15.364 1.00 86.88 207 VAL A CA 1
ATOM 1609 C C . VAL A 1 207 ? 7.054 13.034 16.476 1.00 86.88 207 VAL A C 1
ATOM 1611 O O . VAL A 1 207 ? 6.844 12.672 17.638 1.00 86.88 207 VAL A O 1
ATOM 1614 N N . PRO A 1 208 ? 7.262 14.336 16.189 1.00 83.94 208 PRO A N 1
ATOM 1615 C CA . PRO A 1 208 ? 7.323 15.353 17.239 1.00 83.94 208 PRO A CA 1
ATOM 1616 C C . PRO A 1 208 ? 6.011 15.498 18.016 1.00 83.94 208 PRO A C 1
ATOM 1618 O O . PRO A 1 208 ? 6.035 15.687 19.232 1.00 83.94 208 PRO A O 1
ATOM 1621 N N . GLU A 1 209 ? 4.868 15.392 17.335 1.00 81.75 209 GLU A N 1
ATOM 1622 C CA . GLU A 1 209 ? 3.547 15.469 17.973 1.00 81.75 209 GLU A CA 1
ATOM 1623 C C . GLU A 1 209 ? 3.301 14.259 18.878 1.00 81.75 209 GLU A C 1
ATOM 1625 O O . GLU A 1 209 ? 2.746 14.386 19.964 1.00 81.75 209 GLU A O 1
ATOM 1630 N N . VAL A 1 210 ? 3.783 13.084 18.486 1.00 79.19 210 VAL A N 1
ATOM 1631 C CA . VAL A 1 210 ? 3.616 11.840 19.251 1.00 79.19 210 VAL A CA 1
ATOM 1632 C C . VAL A 1 210 ? 4.462 11.830 20.522 1.00 79.19 210 VAL A C 1
ATOM 1634 O O . VAL A 1 210 ? 4.050 11.246 21.524 1.00 79.19 210 VAL A O 1
ATOM 1637 N N . ILE A 1 211 ? 5.624 12.487 20.502 1.00 80.19 211 ILE A N 1
ATOM 1638 C CA . ILE A 1 211 ? 6.477 12.651 21.687 1.00 80.19 211 ILE A CA 1
ATOM 1639 C C . ILE A 1 211 ? 5.864 13.669 22.661 1.00 80.19 211 ILE A C 1
ATOM 1641 O O . ILE A 1 211 ? 5.927 13.467 23.872 1.00 80.19 211 ILE A O 1
ATOM 1645 N N . LYS A 1 212 ? 5.261 14.748 22.146 1.00 72.94 212 LYS A N 1
ATOM 1646 C CA . LYS A 1 212 ? 4.718 15.849 22.960 1.00 72.94 212 LYS A CA 1
ATOM 1647 C C . LYS A 1 212 ? 3.330 15.56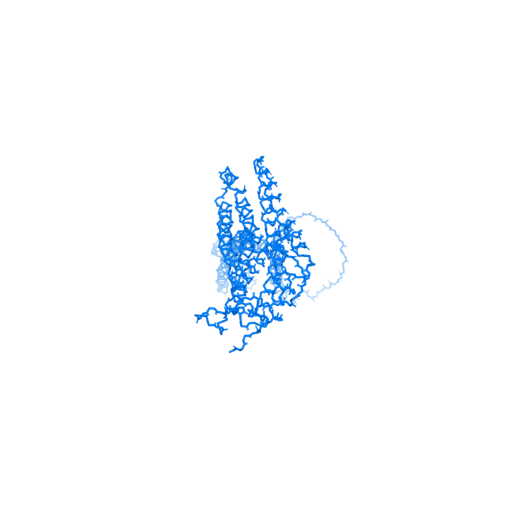7 23.531 1.00 72.94 212 LYS A C 1
ATOM 1649 O O . LYS A 1 212 ? 3.002 16.066 24.605 1.00 72.94 212 LYS A O 1
ATOM 1654 N N . LEU A 1 213 ? 2.496 14.808 22.822 1.00 65.50 213 LEU A N 1
ATOM 1655 C CA . LEU A 1 213 ? 1.102 14.613 23.206 1.00 65.50 213 LEU A CA 1
ATOM 1656 C C . LEU A 1 213 ? 0.959 13.420 24.161 1.00 65.50 213 LEU A C 1
ATOM 1658 O O . LEU A 1 213 ? 1.314 12.291 23.819 1.00 65.50 213 LEU A O 1
ATOM 1662 N N . GLN A 1 214 ? 0.374 13.652 25.342 1.00 65.94 214 GLN A N 1
ATOM 1663 C CA . GLN A 1 214 ? 0.002 12.604 26.303 1.00 65.94 214 GLN A CA 1
ATOM 1664 C C . GLN A 1 214 ? -1.156 11.750 25.758 1.00 65.94 214 GLN A C 1
ATOM 1666 O O . GLN A 1 214 ? -2.309 11.848 26.171 1.00 65.94 214 GLN A O 1
ATOM 1671 N N . MET A 1 215 ? -0.862 10.919 24.761 1.00 67.50 215 MET A N 1
ATOM 1672 C CA . MET A 1 215 ? -1.821 9.988 24.189 1.00 67.50 215 MET A CA 1
ATOM 1673 C C . MET A 1 215 ? -1.974 8.748 25.075 1.00 67.50 215 MET A C 1
ATOM 1675 O O . MET A 1 215 ? -0.995 8.193 25.571 1.00 67.50 215 MET A O 1
ATOM 1679 N N . SER A 1 216 ? -3.207 8.241 25.185 1.00 70.31 216 SER A N 1
ATOM 1680 C CA . SER A 1 216 ? -3.491 6.899 25.717 1.00 70.31 216 SER A CA 1
ATOM 1681 C C . SER A 1 216 ? -2.574 5.858 25.058 1.00 70.31 216 SER A C 1
ATOM 1683 O O . SER A 1 216 ? -2.396 5.916 23.832 1.00 70.31 216 SER A O 1
ATOM 1685 N N . ARG A 1 217 ? -2.059 4.884 25.826 1.00 71.44 217 ARG A N 1
ATOM 1686 C CA . ARG A 1 217 ? -1.129 3.827 25.355 1.00 71.44 217 ARG A CA 1
ATOM 1687 C C . ARG A 1 217 ? -1.573 3.179 24.038 1.00 71.44 217 ARG A C 1
ATOM 1689 O O . ARG A 1 217 ? -0.767 2.926 23.152 1.00 71.44 217 ARG A O 1
ATOM 1696 N N . GLU A 1 218 ? -2.876 3.026 23.858 1.00 66.12 218 GLU A N 1
ATOM 1697 C CA . GLU A 1 218 ? -3.484 2.447 22.662 1.00 66.12 218 GLU A CA 1
ATOM 1698 C C . GLU A 1 218 ? -3.386 3.317 21.396 1.00 66.12 218 GLU A C 1
ATOM 1700 O O . GLU A 1 218 ? -3.396 2.807 20.280 1.00 66.12 218 GLU A O 1
ATOM 1705 N N . LYS A 1 219 ? -3.442 4.651 21.510 1.00 68.56 219 LYS A N 1
ATOM 1706 C CA . LYS A 1 219 ? -3.269 5.560 20.355 1.00 68.56 219 LYS A CA 1
ATOM 1707 C C . LYS A 1 219 ? -1.795 5.602 19.969 1.00 68.56 219 LYS A C 1
ATOM 1709 O O . LYS A 1 219 ? -1.474 5.557 18.787 1.00 68.56 219 LYS A O 1
ATOM 1714 N N . LYS A 1 220 ? -0.926 5.580 20.983 1.00 74.94 220 LYS A N 1
ATOM 1715 C CA . LYS A 1 220 ? 0.521 5.467 20.825 1.00 74.94 220 LYS A CA 1
ATOM 1716 C C . LYS A 1 220 ? 0.890 4.187 20.063 1.00 74.94 220 LYS A C 1
ATOM 1718 O O . LYS A 1 220 ? 1.589 4.286 19.067 1.00 74.94 220 LYS A O 1
ATOM 1723 N N . ALA A 1 221 ? 0.334 3.028 20.426 1.00 72.75 221 ALA A N 1
ATOM 1724 C CA . ALA A 1 221 ? 0.584 1.764 19.721 1.00 72.75 221 ALA A CA 1
ATOM 1725 C C . ALA A 1 221 ? 0.206 1.804 18.225 1.00 72.75 221 ALA A C 1
ATOM 1727 O O . ALA A 1 221 ? 1.001 1.392 17.386 1.00 72.75 221 ALA A O 1
ATOM 1728 N N . ALA A 1 222 ? -0.964 2.352 17.870 1.00 72.38 222 ALA A N 1
ATOM 1729 C CA . ALA A 1 222 ? -1.385 2.462 16.468 1.00 72.38 222 ALA A CA 1
ATOM 1730 C C . ALA A 1 222 ? -0.447 3.361 15.647 1.00 72.38 222 ALA A C 1
ATOM 1732 O O . ALA A 1 222 ? -0.066 3.011 14.535 1.00 72.38 222 ALA A O 1
ATOM 1733 N N . VAL A 1 223 ? -0.039 4.497 16.214 1.00 76.12 223 VAL A N 1
ATOM 1734 C CA . VAL A 1 223 ? 0.933 5.396 15.584 1.00 76.12 223 VAL A CA 1
ATOM 1735 C C . VAL A 1 223 ? 2.294 4.714 15.427 1.00 76.12 223 VAL A C 1
ATOM 1737 O O . VAL A 1 223 ? 2.886 4.802 14.357 1.00 76.12 223 VAL A O 1
ATOM 1740 N N . PHE A 1 224 ? 2.779 4.012 16.455 1.00 80.94 224 PHE A N 1
ATOM 1741 C CA . PHE A 1 224 ? 4.026 3.247 16.368 1.00 80.94 224 PHE A CA 1
ATOM 1742 C C . PHE A 1 224 ? 3.957 2.161 15.290 1.00 80.94 224 PHE A C 1
ATOM 1744 O O . PHE A 1 224 ? 4.937 1.969 14.583 1.00 80.94 224 PHE A O 1
ATOM 1751 N N . GLY A 1 225 ? 2.807 1.503 15.108 1.00 80.31 225 GLY A N 1
ATOM 1752 C CA . GLY A 1 225 ? 2.597 0.544 14.020 1.00 80.31 225 GLY A CA 1
ATOM 1753 C C . GLY A 1 225 ? 2.709 1.181 12.630 1.00 80.31 225 GLY A C 1
ATOM 1754 O O . GLY A 1 225 ? 3.391 0.640 11.763 1.00 80.31 225 GLY A O 1
ATOM 1755 N N . ILE A 1 226 ? 2.107 2.360 12.428 1.00 83.69 226 ILE A N 1
ATOM 1756 C CA . ILE A 1 226 ? 2.243 3.1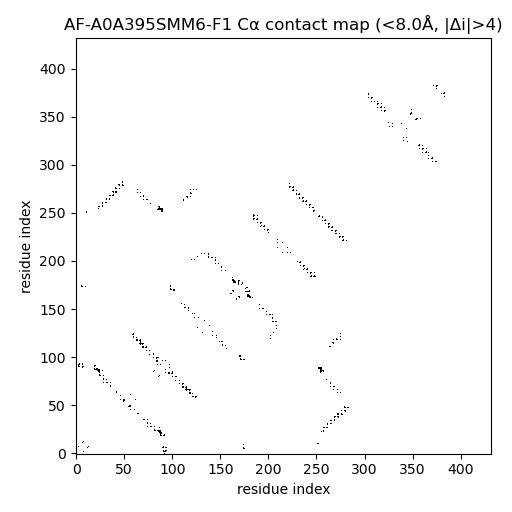18 11.169 1.00 83.69 226 ILE A CA 1
ATOM 1757 C C . ILE A 1 226 ? 3.699 3.538 10.947 1.00 83.69 226 ILE A C 1
ATOM 1759 O O . ILE A 1 226 ? 4.214 3.376 9.845 1.00 83.69 226 ILE A O 1
ATOM 1763 N N . LEU A 1 227 ? 4.376 4.040 11.987 1.00 85.94 227 LEU A N 1
ATOM 1764 C CA . LEU A 1 227 ? 5.786 4.429 11.915 1.00 85.94 227 LEU A CA 1
ATOM 1765 C C . LEU A 1 227 ? 6.697 3.229 11.608 1.00 85.94 227 LEU A C 1
ATOM 1767 O O . LEU A 1 227 ? 7.602 3.336 10.790 1.00 85.94 227 LEU A O 1
ATOM 1771 N N . ALA A 1 228 ? 6.449 2.071 12.219 1.00 89.00 228 ALA A N 1
ATOM 1772 C CA . ALA A 1 228 ? 7.231 0.864 11.973 1.00 89.00 228 ALA A CA 1
ATOM 1773 C C . ALA A 1 228 ? 7.080 0.384 10.522 1.00 89.00 228 ALA A C 1
ATOM 1775 O O . ALA A 1 228 ? 8.079 0.164 9.839 1.00 89.00 228 ALA A O 1
ATOM 1776 N N . LEU A 1 229 ? 5.843 0.289 10.017 1.00 90.12 229 LEU A N 1
ATOM 1777 C CA . LEU A 1 229 ? 5.606 -0.092 8.623 1.00 90.12 229 LEU A CA 1
ATOM 1778 C C . LEU A 1 229 ? 6.117 0.960 7.636 1.00 90.12 229 LEU A C 1
ATOM 1780 O O . LEU A 1 229 ? 6.668 0.602 6.602 1.00 90.12 229 LEU A O 1
ATOM 1784 N N . GLY A 1 230 ? 5.999 2.248 7.956 1.00 89.38 230 GLY A N 1
ATOM 1785 C CA . GLY A 1 230 ? 6.590 3.305 7.142 1.00 89.38 230 GLY A CA 1
ATOM 1786 C C . GLY A 1 230 ? 8.125 3.240 7.118 1.00 89.38 230 GLY A C 1
ATOM 1787 O O . GLY A 1 230 ? 8.731 3.512 6.087 1.00 89.38 230 GLY A O 1
ATOM 1788 N N . GLY A 1 231 ? 8.761 2.774 8.197 1.00 92.44 231 GLY A N 1
ATOM 1789 C CA . GLY A 1 231 ? 10.182 2.418 8.202 1.00 92.44 231 GLY A CA 1
ATOM 1790 C C . GLY A 1 231 ? 10.510 1.273 7.236 1.00 92.44 231 GLY A C 1
ATOM 1791 O O . GLY A 1 231 ? 11.478 1.373 6.483 1.00 92.44 231 GLY A O 1
ATOM 1792 N N . LEU A 1 232 ? 9.677 0.225 7.184 1.00 93.56 232 LEU A N 1
ATOM 1793 C CA . LEU A 1 232 ? 9.828 -0.857 6.198 1.00 93.56 232 LEU A CA 1
ATOM 1794 C C . LEU A 1 232 ? 9.681 -0.352 4.757 1.00 93.56 232 LEU A C 1
ATOM 1796 O O . LEU A 1 232 ? 10.418 -0.802 3.883 1.00 93.56 232 LEU A O 1
ATOM 1800 N N . VAL A 1 233 ? 8.783 0.607 4.512 1.00 93.81 233 VAL A N 1
ATOM 1801 C CA . VAL A 1 233 ? 8.654 1.264 3.201 1.00 93.81 233 VAL A CA 1
ATOM 1802 C C . VAL A 1 233 ? 9.951 1.983 2.820 1.00 93.81 233 VAL A C 1
ATOM 1804 O O . VAL A 1 233 ? 10.424 1.820 1.700 1.00 93.81 233 VAL A O 1
ATOM 1807 N N . CYS A 1 234 ? 10.584 2.709 3.747 1.00 95.38 234 CYS A N 1
ATOM 1808 C CA . CYS A 1 234 ? 11.879 3.349 3.491 1.00 95.38 234 CYS A CA 1
ATOM 1809 C C . CYS A 1 234 ? 12.979 2.329 3.152 1.00 95.38 234 CYS A C 1
ATOM 1811 O O . CYS A 1 234 ? 13.751 2.552 2.221 1.00 95.38 234 CYS A O 1
ATOM 1813 N N . ILE A 1 235 ? 13.038 1.199 3.867 1.00 94.94 235 ILE A N 1
ATOM 1814 C CA . ILE A 1 235 ? 13.996 0.120 3.569 1.00 94.94 235 ILE A CA 1
ATOM 1815 C C . ILE A 1 235 ? 13.740 -0.439 2.167 1.00 94.94 235 ILE A C 1
ATOM 1817 O O . ILE A 1 235 ? 14.673 -0.564 1.376 1.00 94.94 235 ILE A O 1
ATOM 1821 N N . ALA A 1 236 ? 12.480 -0.707 1.825 1.00 92.62 236 ALA A N 1
ATOM 1822 C CA . ALA A 1 236 ? 12.104 -1.193 0.504 1.00 92.62 236 ALA A CA 1
ATOM 1823 C C . ALA A 1 236 ? 12.498 -0.219 -0.615 1.00 92.62 236 ALA A C 1
ATOM 1825 O O . ALA A 1 236 ? 13.054 -0.642 -1.629 1.00 92.62 236 ALA A O 1
ATOM 1826 N N . SER A 1 237 ? 12.288 1.086 -0.421 1.00 94.50 237 SER A N 1
ATOM 1827 C CA . SER A 1 237 ? 12.729 2.103 -1.379 1.00 94.50 237 SER A CA 1
ATOM 1828 C C . SER A 1 237 ? 14.256 2.161 -1.507 1.00 94.50 237 SER A C 1
ATOM 1830 O O . SER A 1 237 ? 14.758 2.340 -2.613 1.00 94.50 237 SER A O 1
ATOM 1832 N N . ALA A 1 238 ? 15.011 1.967 -0.420 1.00 96.19 238 ALA A N 1
ATOM 1833 C CA . ALA A 1 238 ? 16.473 1.908 -0.474 1.00 96.19 238 ALA A CA 1
ATOM 1834 C C . ALA A 1 238 ? 16.973 0.682 -1.258 1.00 96.19 238 ALA A C 1
ATOM 1836 O O . ALA A 1 238 ? 17.840 0.807 -2.123 1.00 96.19 238 ALA A O 1
ATOM 1837 N N . VAL A 1 239 ? 16.380 -0.492 -1.020 1.00 96.00 239 VAL A N 1
ATOM 1838 C CA . VAL A 1 239 ? 16.703 -1.711 -1.777 1.00 96.00 239 VAL A CA 1
ATOM 1839 C C . VAL A 1 239 ? 16.326 -1.556 -3.252 1.00 96.00 239 VAL A C 1
ATOM 1841 O O . VAL A 1 239 ? 17.084 -1.944 -4.139 1.00 96.00 239 VAL A O 1
ATOM 1844 N N . ARG A 1 240 ? 15.198 -0.909 -3.547 1.00 94.56 240 ARG A N 1
ATOM 1845 C CA . ARG A 1 240 ? 14.820 -0.586 -4.923 1.00 94.56 240 ARG A CA 1
ATOM 1846 C C . ARG A 1 240 ? 15.857 0.292 -5.625 1.00 94.56 240 ARG A C 1
ATOM 1848 O O . ARG A 1 240 ? 16.139 0.041 -6.792 1.00 94.56 240 ARG A O 1
ATOM 1855 N N . ILE A 1 241 ? 16.411 1.307 -4.955 1.00 96.12 241 ILE A N 1
ATOM 1856 C CA . ILE A 1 241 ? 17.466 2.157 -5.539 1.00 96.12 241 ILE A CA 1
ATOM 1857 C C . ILE A 1 241 ? 18.662 1.299 -5.958 1.00 96.12 241 ILE A C 1
ATOM 1859 O O . ILE A 1 241 ? 19.192 1.502 -7.047 1.00 96.12 241 ILE A O 1
ATOM 1863 N N . HIS A 1 242 ? 19.051 0.316 -5.140 1.00 95.12 242 HIS A N 1
ATOM 1864 C CA . HIS A 1 242 ? 20.114 -0.622 -5.498 1.00 95.12 242 HIS A CA 1
ATOM 1865 C C . HIS A 1 242 ? 19.787 -1.377 -6.795 1.00 95.12 242 HIS A C 1
ATOM 1867 O O . HIS A 1 242 ? 20.577 -1.322 -7.735 1.00 95.12 242 HIS A O 1
ATOM 1873 N N . TYR A 1 243 ? 18.607 -1.998 -6.895 1.00 93.44 243 TYR A N 1
ATOM 1874 C CA . TYR A 1 243 ? 18.217 -2.729 -8.107 1.00 93.44 243 TYR A CA 1
ATOM 1875 C C . TYR A 1 243 ? 18.039 -1.832 -9.336 1.00 93.44 243 TYR A C 1
ATOM 1877 O O . TYR A 1 243 ? 18.396 -2.247 -10.432 1.00 93.44 243 TYR A O 1
ATOM 1885 N N . LEU A 1 244 ? 17.547 -0.600 -9.175 1.00 93.06 244 LEU A N 1
ATOM 1886 C CA . LEU A 1 244 ? 17.474 0.373 -10.270 1.00 93.06 244 LEU A CA 1
ATOM 1887 C C . LEU A 1 244 ? 18.859 0.805 -10.753 1.00 93.06 244 LEU A C 1
ATOM 1889 O O . LEU A 1 244 ? 19.057 0.993 -11.946 1.00 93.06 244 LEU A O 1
ATOM 1893 N N . ASN A 1 245 ? 19.819 0.954 -9.842 1.00 93.31 245 ASN A N 1
ATOM 1894 C CA . ASN A 1 245 ? 21.190 1.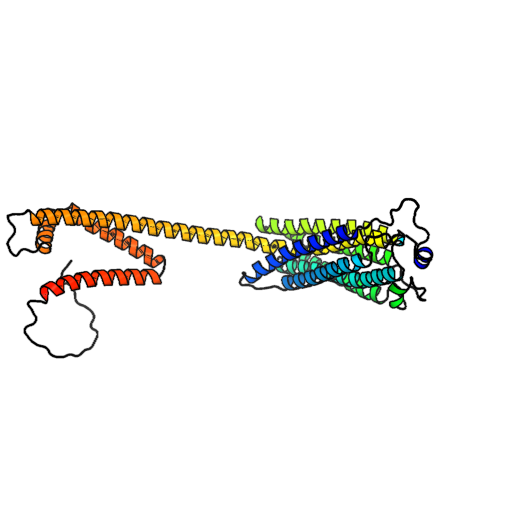308 -10.192 1.00 93.31 245 ASN A CA 1
ATOM 1895 C C . ASN A 1 245 ? 21.922 0.158 -10.898 1.00 93.31 245 ASN A C 1
ATOM 1897 O O . ASN A 1 245 ? 22.730 0.418 -11.781 1.00 93.31 245 ASN A O 1
ATOM 1901 N N . VAL A 1 246 ? 21.630 -1.096 -10.534 1.00 90.44 246 VAL A N 1
ATOM 1902 C CA . VAL A 1 246 ? 22.091 -2.277 -11.283 1.00 90.44 246 VAL A CA 1
ATOM 1903 C C . VAL A 1 246 ? 21.436 -2.297 -12.666 1.00 90.44 246 VAL A C 1
ATOM 1905 O O . VAL A 1 246 ? 22.133 -2.310 -13.670 1.00 90.44 246 VAL A O 1
ATOM 1908 N N . PHE A 1 247 ? 20.109 -2.165 -12.732 1.00 86.94 247 PHE A N 1
ATOM 1909 C CA . PHE A 1 247 ? 19.357 -2.094 -13.989 1.00 86.94 247 PHE A CA 1
ATOM 1910 C C . PHE A 1 247 ? 19.853 -0.989 -14.940 1.00 86.94 247 PHE A C 1
ATOM 1912 O O . PHE A 1 247 ? 19.857 -1.182 -16.147 1.00 86.94 247 PHE A O 1
ATOM 1919 N N . ALA A 1 248 ? 20.286 0.161 -14.415 1.00 87.19 248 ALA A N 1
ATOM 1920 C CA . ALA A 1 248 ? 20.797 1.267 -15.226 1.00 87.19 248 ALA A CA 1
ATOM 1921 C C . ALA A 1 248 ? 22.206 1.029 -15.803 1.00 87.19 248 ALA A C 1
ATOM 1923 O O . ALA A 1 248 ? 22.621 1.774 -16.688 1.00 87.19 248 ALA A O 1
ATOM 1924 N N . LYS A 1 249 ? 22.960 0.052 -15.281 1.00 86.69 249 LYS A N 1
ATOM 1925 C CA . LYS A 1 249 ? 24.358 -0.211 -15.663 1.00 86.69 249 LYS A CA 1
ATOM 1926 C C . LYS A 1 249 ? 24.543 -1.516 -16.426 1.00 86.69 249 LYS A C 1
ATOM 1928 O O . LYS A 1 249 ? 25.457 -1.603 -17.238 1.00 86.69 249 LYS A O 1
ATOM 1933 N N . GLU A 1 250 ? 23.717 -2.513 -16.135 1.00 86.00 250 GLU A N 1
ATOM 1934 C CA . GLU A 1 250 ? 23.824 -3.846 -16.721 1.00 86.00 250 GLU A CA 1
ATOM 1935 C C . GLU A 1 250 ? 23.153 -3.921 -18.097 1.00 86.00 250 GLU A C 1
ATOM 1937 O O . GLU A 1 250 ? 22.101 -3.324 -18.329 1.00 86.00 250 GLU A O 1
ATOM 1942 N N . ALA A 1 251 ? 23.745 -4.704 -19.003 1.00 80.38 251 ALA A N 1
ATOM 1943 C CA . ALA A 1 251 ? 23.190 -4.935 -20.338 1.00 80.38 251 ALA A CA 1
ATOM 1944 C C . ALA A 1 251 ? 21.911 -5.793 -20.298 1.00 80.38 251 ALA A C 1
ATOM 1946 O O . ALA A 1 251 ? 21.014 -5.624 -21.127 1.00 80.38 251 ALA A O 1
ATOM 1947 N N . ASP A 1 252 ? 21.798 -6.686 -19.310 1.00 84.50 252 ASP A N 1
ATOM 1948 C CA . ASP A 1 252 ? 20.675 -7.612 -19.171 1.00 84.50 252 ASP A CA 1
ATOM 1949 C C . ASP A 1 252 ? 19.456 -6.973 -18.495 1.00 84.50 252 ASP A C 1
ATOM 1951 O O . ASP A 1 252 ? 19.069 -7.246 -17.352 1.00 84.50 252 ASP A O 1
ATOM 1955 N N . THR A 1 253 ? 18.858 -6.047 -19.228 1.00 82.62 253 THR A N 1
ATOM 1956 C CA . THR A 1 253 ? 17.774 -5.205 -18.729 1.00 82.62 253 THR A CA 1
ATOM 1957 C C . THR A 1 253 ? 16.543 -6.018 -18.315 1.00 82.62 253 THR A C 1
ATOM 1959 O O . THR A 1 253 ? 15.996 -5.784 -17.235 1.00 82.62 253 THR A O 1
ATOM 1962 N N . THR A 1 254 ? 16.120 -7.012 -19.102 1.00 87.00 254 THR A N 1
ATOM 1963 C CA . THR A 1 254 ? 14.875 -7.767 -18.861 1.00 87.00 254 THR A CA 1
ATOM 1964 C C . THR A 1 254 ? 14.952 -8.721 -17.672 1.00 87.00 254 THR A C 1
ATOM 1966 O O . THR A 1 254 ? 13.941 -8.924 -16.988 1.00 87.00 254 THR A O 1
ATOM 1969 N N . TRP A 1 255 ? 16.140 -9.241 -17.349 1.00 88.62 255 TRP A N 1
ATOM 1970 C CA . TRP A 1 255 ? 16.361 -10.033 -16.139 1.00 88.62 255 TRP A CA 1
ATOM 1971 C C . TRP A 1 255 ? 16.249 -9.174 -14.872 1.00 88.62 255 TRP A C 1
ATOM 1973 O O . TRP A 1 255 ? 15.557 -9.532 -13.910 1.00 88.62 255 TRP A O 1
ATOM 1983 N N . HIS A 1 256 ? 16.869 -7.990 -14.883 1.00 89.38 256 HIS A N 1
ATOM 1984 C CA . HIS A 1 256 ? 16.888 -7.079 -13.736 1.00 89.38 256 HIS A CA 1
ATOM 1985 C C . HIS A 1 256 ? 15.569 -6.322 -13.512 1.00 89.38 256 HIS A C 1
ATOM 1987 O O . HIS A 1 256 ? 15.314 -5.849 -12.399 1.00 89.38 256 HIS A O 1
ATOM 1993 N N . MET A 1 257 ? 14.678 -6.277 -14.506 1.00 89.75 257 MET A N 1
ATOM 1994 C CA . MET A 1 257 ? 13.325 -5.729 -14.351 1.00 89.75 257 MET A CA 1
ATOM 1995 C C . MET A 1 257 ? 12.476 -6.483 -13.320 1.00 89.75 257 MET A C 1
ATOM 1997 O O . MET A 1 257 ? 11.662 -5.862 -12.636 1.00 89.75 257 MET A O 1
ATOM 2001 N N . GLY A 1 258 ? 12.676 -7.795 -13.158 1.00 89.06 258 GLY A N 1
ATOM 2002 C CA . GLY A 1 258 ? 11.925 -8.614 -12.201 1.00 89.06 258 GLY A CA 1
ATOM 2003 C C . GLY A 1 258 ? 12.077 -8.143 -10.747 1.00 89.06 258 GLY A C 1
ATOM 2004 O O . GLY A 1 258 ? 11.088 -7.745 -10.122 1.00 89.06 258 GLY A O 1
ATOM 2005 N N . PRO A 1 259 ? 13.306 -8.116 -10.197 1.00 90.75 259 PRO A N 1
ATOM 2006 C CA . PRO A 1 259 ? 13.570 -7.565 -8.868 1.00 90.75 259 PRO A CA 1
ATOM 2007 C C . PRO A 1 259 ? 13.092 -6.117 -8.698 1.00 90.75 259 PRO A C 1
ATOM 2009 O O . PRO A 1 259 ? 12.516 -5.781 -7.660 1.00 90.75 259 PRO A O 1
ATOM 2012 N N . VAL A 1 260 ? 13.267 -5.264 -9.717 1.00 92.69 260 VAL A N 1
ATOM 2013 C CA . VAL A 1 260 ? 12.758 -3.883 -9.693 1.00 92.69 260 VAL A CA 1
ATOM 2014 C C . VAL A 1 260 ? 11.235 -3.868 -9.544 1.00 92.69 260 VAL A C 1
ATOM 2016 O O . VAL A 1 260 ? 10.724 -3.119 -8.709 1.00 92.69 260 VAL A O 1
ATOM 2019 N N . ALA A 1 261 ? 10.507 -4.709 -10.282 1.00 92.31 261 ALA A N 1
ATOM 2020 C CA . ALA A 1 261 ? 9.051 -4.802 -10.210 1.00 92.31 261 ALA A CA 1
ATOM 2021 C C . ALA A 1 261 ? 8.559 -5.298 -8.841 1.00 92.31 261 ALA A C 1
ATOM 2023 O O . ALA A 1 261 ? 7.581 -4.758 -8.313 1.00 92.31 261 ALA A O 1
ATOM 2024 N N . ILE A 1 262 ? 9.257 -6.262 -8.228 1.00 93.62 262 ILE A N 1
ATOM 2025 C CA . ILE A 1 262 ? 8.942 -6.763 -6.880 1.00 93.62 262 ILE A CA 1
ATOM 2026 C C . ILE A 1 262 ? 9.031 -5.627 -5.857 1.00 93.62 262 ILE A C 1
ATOM 2028 O O . ILE A 1 262 ? 8.051 -5.333 -5.171 1.00 93.62 262 ILE A O 1
ATOM 2032 N N . TRP A 1 263 ? 10.177 -4.944 -5.776 1.00 94.62 263 TRP A N 1
ATOM 2033 C CA . TRP A 1 263 ? 10.375 -3.874 -4.792 1.00 94.62 263 TRP A CA 1
ATOM 2034 C C . TRP A 1 263 ? 9.503 -2.645 -5.073 1.00 94.62 263 TRP A C 1
ATOM 2036 O O . TRP A 1 263 ? 9.031 -1.990 -4.143 1.00 94.62 263 TRP A O 1
ATOM 2046 N N . SER A 1 264 ? 9.215 -2.371 -6.346 1.00 93.44 264 SER A N 1
ATOM 2047 C CA . SER A 1 264 ? 8.285 -1.315 -6.759 1.00 93.44 264 SER A CA 1
ATOM 2048 C C . SER A 1 264 ? 6.829 -1.623 -6.409 1.00 93.44 264 SER A C 1
ATOM 2050 O O . SER A 1 264 ? 6.064 -0.691 -6.177 1.00 93.44 264 SER A O 1
ATOM 2052 N N . SER A 1 265 ? 6.447 -2.901 -6.330 1.00 94.44 265 SER A N 1
ATOM 2053 C CA . SER A 1 265 ? 5.111 -3.332 -5.892 1.00 94.44 265 SER A CA 1
ATOM 2054 C C . SER A 1 265 ? 5.010 -3.410 -4.369 1.00 94.44 265 SER A C 1
ATOM 2056 O O . SER A 1 265 ? 3.968 -3.090 -3.796 1.00 94.44 265 SER A O 1
ATOM 2058 N N . PHE A 1 266 ? 6.100 -3.790 -3.699 1.00 95.62 266 PHE A N 1
ATOM 2059 C CA . PHE A 1 266 ? 6.178 -3.881 -2.243 1.00 95.62 266 PHE A CA 1
ATOM 2060 C C . PHE A 1 266 ? 5.917 -2.531 -1.569 1.00 95.62 266 PHE A C 1
ATOM 2062 O O . PHE A 1 266 ? 5.111 -2.448 -0.643 1.00 95.62 266 PHE A O 1
ATOM 2069 N N . GLU A 1 267 ? 6.550 -1.465 -2.061 1.00 93.06 267 GLU A N 1
ATOM 2070 C CA . GLU A 1 267 ? 6.440 -0.116 -1.498 1.00 93.06 267 GLU A CA 1
ATOM 2071 C C . GLU A 1 267 ? 4.983 0.386 -1.349 1.00 93.06 267 GLU A C 1
ATOM 2073 O O . GLU A 1 267 ? 4.555 0.629 -0.214 1.00 93.06 267 GLU A O 1
ATOM 2078 N N . PRO A 1 268 ? 4.180 0.525 -2.425 1.00 94.69 268 PRO A N 1
ATOM 2079 C CA . PRO A 1 268 ? 2.804 0.992 -2.299 1.00 94.69 268 PRO A CA 1
ATOM 2080 C C . PRO A 1 268 ? 1.914 -0.028 -1.574 1.00 94.69 268 PRO A C 1
ATOM 2082 O O . PRO A 1 268 ? 1.012 0.386 -0.849 1.00 94.69 268 PRO A O 1
ATOM 2085 N N . SER A 1 269 ? 2.191 -1.333 -1.681 1.00 96.56 269 SER A N 1
ATOM 2086 C CA . SER A 1 269 ? 1.416 -2.380 -0.998 1.00 96.56 269 SER A CA 1
ATOM 2087 C C . SER A 1 269 ? 1.530 -2.287 0.526 1.00 96.56 269 SER A C 1
ATOM 2089 O O . SER A 1 269 ? 0.513 -2.257 1.226 1.00 96.56 269 SER A O 1
ATOM 2091 N N . ILE A 1 270 ? 2.752 -2.158 1.058 1.00 95.19 270 ILE A N 1
ATOM 2092 C CA . ILE A 1 270 ? 2.980 -1.935 2.495 1.00 95.19 270 ILE A CA 1
ATOM 2093 C C . ILE A 1 270 ? 2.483 -0.554 2.920 1.00 95.19 270 ILE A C 1
ATOM 2095 O O . ILE A 1 270 ? 1.925 -0.412 4.010 1.00 95.19 270 ILE A O 1
ATOM 2099 N N . GLY A 1 271 ? 2.600 0.452 2.051 1.00 93.62 271 GLY A N 1
ATOM 2100 C CA . GLY A 1 271 ? 1.972 1.751 2.258 1.00 93.62 271 GLY A CA 1
ATOM 2101 C C . GLY A 1 271 ? 0.458 1.638 2.488 1.00 93.62 271 GLY A C 1
ATOM 2102 O O . GLY A 1 271 ? -0.047 2.175 3.475 1.00 93.62 271 GLY A O 1
ATOM 2103 N N . ILE A 1 272 ? -0.256 0.854 1.671 1.00 95.62 272 ILE A N 1
ATOM 2104 C CA . ILE A 1 272 ? -1.688 0.566 1.856 1.00 95.62 272 ILE A CA 1
ATOM 2105 C C . ILE A 1 272 ? -1.953 -0.144 3.184 1.00 95.62 272 ILE A C 1
ATOM 2107 O O . ILE A 1 272 ? -2.820 0.288 3.947 1.00 95.62 272 ILE A O 1
ATOM 2111 N N . VAL A 1 273 ? -1.185 -1.188 3.502 1.00 94.44 273 VAL A N 1
ATOM 2112 C CA . VAL A 1 273 ? -1.318 -1.928 4.769 1.00 94.44 273 VAL A CA 1
ATOM 2113 C C . VAL A 1 273 ? -1.144 -0.986 5.967 1.00 94.44 273 VAL A C 1
ATOM 2115 O O . VAL A 1 273 ? -1.983 -0.971 6.873 1.00 94.44 273 VAL A O 1
ATOM 2118 N N . SER A 1 274 ? -0.117 -0.132 5.940 1.00 91.19 274 SER A N 1
ATOM 2119 C CA . SER A 1 274 ? 0.160 0.850 6.994 1.00 91.19 274 SER A CA 1
ATOM 2120 C C . SER A 1 274 ? -0.952 1.880 7.157 1.00 91.19 274 SER A C 1
ATOM 2122 O O . SER A 1 274 ? -1.367 2.161 8.283 1.00 91.19 274 SER A O 1
ATOM 2124 N N . ALA A 1 275 ? -1.512 2.367 6.048 1.00 90.00 275 ALA A N 1
ATOM 2125 C CA . ALA A 1 275 ? -2.655 3.263 6.067 1.00 90.00 275 ALA A CA 1
ATOM 2126 C C . ALA A 1 275 ? -3.905 2.570 6.627 1.00 90.00 275 ALA A C 1
ATOM 2128 O O . ALA A 1 275 ? -4.762 3.237 7.201 1.00 90.00 275 ALA A O 1
ATOM 2129 N N . CYS A 1 276 ? -4.032 1.245 6.510 1.00 89.62 276 CYS A N 1
ATOM 2130 C CA . CYS A 1 276 ? -5.200 0.503 6.985 1.00 89.62 276 CYS A CA 1
ATOM 2131 C C . CYS A 1 276 ? -5.163 0.140 8.477 1.00 89.62 276 CYS A C 1
ATOM 2133 O O . CYS A 1 276 ? -6.228 0.094 9.103 1.00 89.62 276 CYS A O 1
ATOM 2135 N N . LEU A 1 277 ? -3.976 -0.023 9.076 1.00 84.94 277 LEU A N 1
ATOM 2136 C CA . LEU A 1 277 ? -3.804 -0.392 10.493 1.00 84.94 277 LEU A CA 1
ATOM 2137 C C . LEU A 1 277 ? -4.657 0.410 11.500 1.00 84.94 277 LEU A C 1
ATOM 2139 O O . LEU A 1 277 ? -5.255 -0.205 12.389 1.00 84.94 277 LEU A O 1
ATOM 2143 N N . PRO A 1 278 ? -4.792 1.748 11.397 1.00 77.12 278 PRO A N 1
ATOM 2144 C CA . PRO A 1 278 ? -5.566 2.524 12.366 1.00 77.12 278 PRO A CA 1
ATOM 2145 C C . PRO A 1 278 ? -7.045 2.139 12.429 1.00 77.12 278 PRO A C 1
ATOM 2147 O O . PRO A 1 278 ? -7.672 2.285 13.478 1.00 77.12 278 PRO A O 1
ATOM 2150 N N . SER A 1 279 ? -7.604 1.639 11.324 1.00 76.00 279 SER A N 1
ATOM 2151 C CA . SER A 1 279 ? -9.012 1.239 11.253 1.00 76.00 279 SER A CA 1
ATOM 2152 C C . SER A 1 279 ? -9.257 -0.089 11.976 1.00 76.00 279 SER A C 1
ATOM 2154 O O . SER A 1 279 ? -10.284 -0.250 12.637 1.00 76.00 279 SER A O 1
ATOM 2156 N N . PHE A 1 280 ? -8.283 -1.003 11.979 1.00 71.88 280 PHE A N 1
ATOM 2157 C CA . PHE A 1 280 ? -8.367 -2.259 12.734 1.00 71.88 280 PHE A CA 1
ATOM 2158 C C . PHE A 1 280 ? -8.348 -2.046 14.253 1.00 71.88 280 PHE A C 1
ATOM 2160 O O . PHE A 1 280 ? -8.937 -2.824 14.999 1.00 71.88 280 PHE A O 1
ATOM 2167 N N . LYS A 1 281 ? -7.795 -0.932 14.747 1.00 68.81 281 LYS A N 1
ATOM 2168 C CA . LYS A 1 281 ? -7.945 -0.570 16.166 1.00 68.81 281 LYS A CA 1
ATOM 2169 C C . LYS A 1 281 ? -9.411 -0.357 16.554 1.00 68.81 281 LYS A C 1
ATOM 2171 O O . LYS A 1 281 ? -9.827 -0.739 17.648 1.00 68.81 281 LYS A O 1
ATOM 2176 N N . SER A 1 282 ? -10.200 0.304 15.705 1.00 60.25 282 SER A N 1
ATOM 2177 C CA . SER A 1 282 ? -11.637 0.415 15.974 1.00 60.25 282 SER A CA 1
ATOM 2178 C C . SER A 1 282 ? -12.342 -0.933 15.933 1.00 60.25 282 SER A C 1
ATOM 2180 O O . SER A 1 282 ? -13.301 -1.089 16.675 1.00 60.25 282 SER A O 1
ATOM 2182 N N . LEU A 1 283 ? -11.846 -1.898 15.149 1.00 61.09 283 LEU A N 1
ATOM 2183 C CA . LEU A 1 283 ? -12.381 -3.257 15.159 1.00 61.09 283 LEU A CA 1
ATOM 2184 C C . LEU A 1 283 ? -12.171 -3.928 16.510 1.00 61.09 283 LEU A C 1
ATOM 2186 O O . LEU A 1 283 ? -13.131 -4.440 17.052 1.00 61.09 283 LEU A O 1
ATOM 2190 N N . LEU A 1 284 ? -10.968 -3.878 17.089 1.00 62.41 284 LEU A N 1
ATOM 2191 C CA . LEU A 1 284 ? -10.720 -4.500 18.398 1.00 62.41 284 LEU A CA 1
ATOM 2192 C C . LEU A 1 284 ? -11.611 -3.907 19.496 1.00 62.41 284 LEU A C 1
ATOM 2194 O O . LEU A 1 284 ? -12.150 -4.640 20.315 1.00 62.41 284 LEU A O 1
ATOM 2198 N N . ARG A 1 285 ? -11.831 -2.586 19.483 1.00 65.50 285 ARG A N 1
ATOM 2199 C CA . ARG A 1 285 ? -12.772 -1.952 20.421 1.00 65.50 285 ARG A CA 1
ATOM 2200 C C . ARG A 1 285 ? -14.223 -2.334 20.146 1.00 65.50 285 ARG A C 1
ATOM 2202 O O . ARG A 1 285 ? -14.961 -2.534 21.099 1.00 65.50 285 ARG A O 1
ATOM 2209 N N . LEU A 1 286 ? -14.619 -2.443 18.879 1.00 62.47 286 LEU A N 1
ATOM 2210 C CA . LEU A 1 286 ? -15.963 -2.876 18.507 1.00 62.47 286 LEU A CA 1
ATOM 2211 C C . LEU A 1 286 ? -16.198 -4.347 18.872 1.00 62.47 286 LEU A C 1
ATOM 2213 O O . LEU A 1 286 ? -17.247 -4.654 19.407 1.00 62.47 286 LEU A O 1
ATOM 2217 N N . ILE A 1 287 ? -15.228 -5.236 18.648 1.00 68.44 287 ILE A N 1
ATOM 2218 C CA . ILE A 1 287 ? -15.294 -6.646 19.057 1.00 68.44 287 ILE A CA 1
ATOM 2219 C C . ILE A 1 287 ? -15.397 -6.740 20.574 1.00 68.44 287 ILE A C 1
ATOM 2221 O O . ILE A 1 287 ? -16.269 -7.438 21.067 1.00 68.44 287 ILE A O 1
ATOM 2225 N N . ASN A 1 288 ? -14.562 -6.007 21.316 1.00 71.81 288 ASN A N 1
ATOM 2226 C CA . ASN A 1 288 ? -14.637 -6.012 22.776 1.00 71.81 288 ASN A CA 1
ATOM 2227 C C . ASN A 1 288 ? -15.986 -5.481 23.275 1.00 71.81 288 ASN A C 1
ATOM 2229 O O . ASN A 1 288 ? -16.533 -6.046 24.211 1.00 71.81 288 ASN A O 1
ATOM 2233 N N . TYR A 1 289 ? -16.530 -4.443 22.631 1.00 68.88 289 TYR A N 1
ATOM 2234 C CA . TYR A 1 289 ? -17.854 -3.908 22.947 1.00 68.88 289 TYR A CA 1
ATOM 2235 C C . TYR A 1 289 ? -18.974 -4.912 22.638 1.00 68.88 289 TYR A C 1
ATOM 2237 O O . TYR A 1 289 ? -19.847 -5.127 23.467 1.00 68.88 289 TYR A O 1
ATOM 2245 N N . LEU A 1 290 ? -18.936 -5.566 21.473 1.00 69.94 290 LEU A N 1
ATOM 2246 C CA . LEU A 1 290 ? -19.918 -6.587 21.095 1.00 69.94 290 LEU A CA 1
ATOM 2247 C C . LEU A 1 290 ? -19.836 -7.811 22.011 1.00 69.94 290 LEU A C 1
ATOM 2249 O O . LEU A 1 290 ? -20.865 -8.338 22.413 1.00 69.94 290 LEU A O 1
ATOM 2253 N N . ASN A 1 291 ? -18.624 -8.226 22.382 1.00 72.44 291 ASN A N 1
ATOM 2254 C CA . ASN A 1 291 ? -18.418 -9.301 23.344 1.00 72.44 291 ASN A CA 1
ATOM 2255 C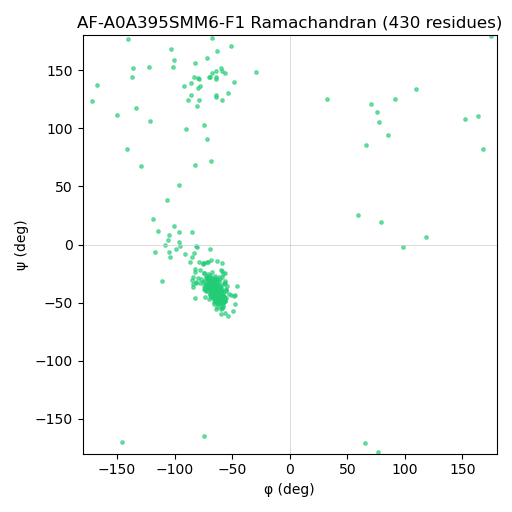 C . ASN A 1 291 ? -18.968 -8.915 24.721 1.00 72.44 291 ASN A C 1
ATOM 2257 O O . ASN A 1 291 ? -19.639 -9.738 25.328 1.00 72.44 291 ASN A O 1
ATOM 2261 N N . SER A 1 292 ? -18.754 -7.675 25.187 1.00 71.56 292 SER A N 1
ATOM 2262 C CA . SER A 1 292 ? -19.331 -7.219 26.456 1.00 71.56 292 SER A CA 1
ATOM 2263 C C . SER A 1 292 ? -20.855 -7.103 26.402 1.00 71.56 292 SER A C 1
ATOM 2265 O O . SER A 1 292 ? -21.509 -7.517 27.350 1.00 71.56 292 SER A O 1
ATOM 2267 N N . ASP A 1 293 ? -21.436 -6.603 25.304 1.00 69.62 293 ASP A N 1
ATOM 2268 C CA . ASP A 1 293 ? -22.898 -6.542 25.128 1.00 69.62 293 ASP A CA 1
ATOM 2269 C C . ASP A 1 293 ? -23.502 -7.951 25.142 1.00 69.62 293 ASP A C 1
ATOM 2271 O O . ASP A 1 293 ? -24.526 -8.193 25.777 1.00 69.62 293 ASP A O 1
ATOM 2275 N N . GLN A 1 294 ? -22.838 -8.905 24.487 1.00 73.69 294 GLN A N 1
ATOM 2276 C CA . GLN A 1 294 ? -23.277 -10.294 24.465 1.00 73.69 294 GLN A CA 1
ATOM 2277 C C . GLN A 1 294 ? -23.107 -10.978 25.829 1.00 73.69 294 GLN A C 1
ATOM 2279 O O . GLN A 1 294 ? -23.959 -11.764 26.229 1.00 73.69 294 GLN A O 1
ATOM 2284 N N . GLU A 1 295 ? -22.056 -10.651 26.580 1.00 73.56 295 GLU A N 1
ATOM 2285 C CA . GLU A 1 295 ? -21.851 -11.135 27.948 1.00 73.56 295 GLU A CA 1
ATOM 2286 C C . GLU A 1 295 ? -22.894 -10.558 28.920 1.00 73.56 295 GLU A C 1
ATOM 2288 O O . GLU A 1 295 ? -23.443 -11.297 29.737 1.00 73.56 295 GLU A O 1
ATOM 2293 N N . HIS A 1 296 ? -23.251 -9.276 28.778 1.00 71.12 296 HIS A N 1
ATOM 2294 C CA . HIS A 1 296 ? -24.358 -8.657 29.510 1.00 71.12 296 HIS A CA 1
ATOM 2295 C C . HIS A 1 296 ? -25.701 -9.313 29.173 1.00 71.12 296 HIS A C 1
ATOM 2297 O O . HIS A 1 296 ? -26.432 -9.681 30.092 1.00 71.12 296 HIS A O 1
ATOM 2303 N N . ALA A 1 297 ? -25.994 -9.538 27.888 1.00 69.06 297 ALA A N 1
ATOM 2304 C CA . ALA A 1 297 ? -27.211 -10.226 27.459 1.00 69.06 297 ALA A CA 1
ATOM 2305 C C . ALA A 1 297 ? -27.300 -11.652 28.033 1.00 69.06 297 ALA A C 1
ATOM 2307 O O . ALA A 1 297 ? -28.338 -12.032 28.574 1.00 69.06 297 ALA A O 1
ATOM 2308 N N . ASN A 1 298 ? -26.196 -12.407 28.000 1.00 74.62 298 ASN A N 1
ATOM 2309 C CA . ASN A 1 298 ? -26.127 -13.760 28.555 1.00 74.62 298 ASN A CA 1
ATOM 2310 C C . ASN A 1 298 ? -26.303 -13.774 30.087 1.00 74.62 298 ASN A C 1
ATOM 2312 O O . ASN A 1 298 ? -27.004 -14.634 30.619 1.00 74.62 298 ASN A O 1
ATOM 2316 N N . MET A 1 299 ? -25.679 -12.835 30.813 1.00 73.44 299 MET A N 1
ATOM 2317 C CA . MET A 1 299 ? -25.844 -12.716 32.270 1.00 73.44 299 MET A CA 1
ATOM 2318 C C . MET A 1 299 ? -27.278 -12.347 32.659 1.00 73.44 299 MET A C 1
ATOM 2320 O O . MET A 1 299 ? -27.793 -12.820 33.673 1.00 73.44 299 MET A O 1
ATOM 2324 N N . GLU A 1 300 ? -27.926 -11.495 31.871 1.00 69.06 300 GLU A N 1
ATOM 2325 C CA . GLU A 1 300 ? -29.296 -11.070 32.130 1.00 69.06 300 GLU A CA 1
ATOM 2326 C C . GLU A 1 300 ? -30.304 -12.192 31.839 1.00 69.06 300 GLU A C 1
ATOM 2328 O O . GLU A 1 300 ? -31.189 -12.445 32.656 1.00 69.06 300 GLU A O 1
ATOM 2333 N N . GLU A 1 301 ? -30.104 -12.959 30.763 1.00 73.88 301 GLU A N 1
ATOM 2334 C CA . GLU A 1 301 ? -30.882 -14.171 30.477 1.00 73.88 301 GLU A CA 1
ATOM 2335 C C . GLU A 1 301 ? -30.708 -15.241 31.573 1.00 73.88 301 GLU A C 1
ATOM 2337 O O . GLU A 1 301 ? -31.687 -15.849 32.017 1.00 73.88 301 GLU A O 1
ATOM 2342 N N . ALA A 1 302 ? -29.487 -15.422 32.092 1.00 78.88 302 ALA A N 1
ATOM 2343 C CA . ALA A 1 302 ? -29.224 -16.327 33.211 1.00 78.88 302 ALA A CA 1
ATOM 2344 C C . ALA A 1 302 ? -30.002 -15.932 34.482 1.00 78.88 302 ALA A C 1
ATOM 2346 O O . ALA A 1 302 ? -30.588 -16.797 35.134 1.00 78.88 302 ALA A O 1
ATOM 2347 N N . ARG A 1 303 ? -30.085 -14.632 34.801 1.00 74.94 303 ARG A N 1
ATOM 2348 C CA . ARG A 1 303 ? -30.879 -14.122 35.938 1.00 74.94 303 ARG A CA 1
ATOM 2349 C C . ARG A 1 303 ? -32.377 -14.370 35.776 1.00 74.94 303 ARG A C 1
ATOM 2351 O O . ARG A 1 303 ? -33.057 -14.718 36.746 1.00 74.94 303 ARG A O 1
ATOM 2358 N N . VAL A 1 304 ? -32.903 -14.196 34.563 1.00 73.19 304 VAL A N 1
ATOM 2359 C CA . VAL A 1 304 ? -34.316 -14.477 34.262 1.00 73.19 304 VAL A CA 1
ATOM 2360 C C . VAL A 1 304 ? -34.614 -15.968 34.431 1.00 73.19 304 VAL A C 1
ATOM 2362 O O . VAL A 1 304 ? -35.635 -16.321 35.024 1.00 73.19 304 VAL A O 1
ATOM 2365 N N . ASN A 1 305 ? -33.715 -16.843 33.975 1.00 76.06 305 ASN A N 1
ATOM 2366 C CA . ASN A 1 305 ? -33.858 -18.291 34.132 1.00 76.06 305 ASN A CA 1
ATOM 2367 C C . ASN A 1 305 ? -33.782 -18.733 35.601 1.00 76.06 305 ASN A C 1
ATOM 2369 O O . ASN A 1 305 ? -34.633 -19.503 36.035 1.00 76.06 305 ASN A O 1
ATOM 2373 N N . GLU A 1 306 ? -32.856 -18.185 36.392 1.00 81.44 306 GLU A N 1
ATOM 2374 C CA . GLU A 1 306 ? -32.782 -18.455 37.837 1.00 81.44 306 GLU A CA 1
ATOM 2375 C C . GLU A 1 306 ? -34.080 -18.041 38.556 1.00 81.44 306 GLU A C 1
ATOM 2377 O O . GLU A 1 306 ? -34.632 -18.781 39.372 1.00 81.44 306 GLU A O 1
ATOM 2382 N N . THR A 1 307 ? -34.624 -16.870 38.213 1.00 74.81 307 THR A N 1
ATOM 2383 C CA . THR A 1 307 ? -35.886 -16.379 38.793 1.00 74.81 307 THR A CA 1
ATOM 2384 C C . THR A 1 307 ? -37.071 -17.264 38.388 1.00 74.81 307 THR A C 1
ATOM 2386 O O . THR A 1 307 ? -37.950 -17.538 39.206 1.00 74.81 307 THR A O 1
ATOM 2389 N N . LYS A 1 308 ? -37.078 -17.770 37.147 1.00 75.06 308 LYS A N 1
ATOM 2390 C CA . LYS A 1 308 ? -38.077 -18.729 36.656 1.00 75.06 308 LYS A CA 1
ATOM 2391 C C . LYS A 1 308 ? -38.027 -20.053 37.420 1.00 75.06 308 LYS A C 1
ATOM 2393 O O . LYS A 1 308 ? -39.078 -20.597 37.752 1.00 75.06 308 LYS A O 1
ATOM 2398 N N . GLU A 1 309 ? -36.835 -20.578 37.692 1.00 79.44 309 GLU A N 1
ATOM 2399 C CA . GLU A 1 309 ? -36.674 -21.811 38.471 1.00 79.44 309 GLU A CA 1
ATOM 2400 C C . GLU A 1 309 ? -37.202 -21.645 39.895 1.00 79.44 309 GLU A C 1
ATOM 2402 O O . GLU A 1 309 ? -37.996 -22.471 40.344 1.00 79.44 309 GLU A O 1
ATOM 2407 N N . ARG A 1 310 ? -36.875 -20.529 40.562 1.00 74.94 310 ARG A N 1
ATOM 2408 C CA . ARG A 1 310 ? -37.423 -20.205 41.891 1.00 74.94 310 ARG A CA 1
ATOM 2409 C C . ARG A 1 310 ? -38.946 -20.123 41.889 1.00 74.94 310 ARG A C 1
ATOM 24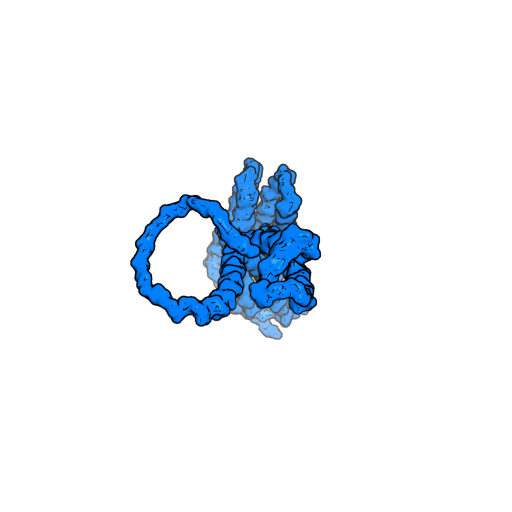11 O O . ARG A 1 310 ? -39.585 -20.655 42.793 1.00 74.94 310 ARG A O 1
ATOM 2418 N N . LEU A 1 311 ? -39.534 -19.505 40.864 1.00 72.44 311 LEU A N 1
ATOM 2419 C CA . LEU A 1 311 ? -40.987 -19.454 40.699 1.00 72.44 311 LEU A CA 1
ATOM 2420 C C . LEU A 1 311 ? -41.592 -20.856 40.534 1.00 72.44 311 LEU A C 1
ATOM 2422 O O . LEU A 1 311 ? -42.608 -21.169 41.152 1.00 72.44 311 LEU A O 1
ATOM 2426 N N . LEU A 1 312 ? -40.968 -21.716 39.724 1.00 74.00 312 LEU A N 1
ATOM 2427 C CA . LEU A 1 312 ? -41.418 -23.096 39.527 1.00 74.00 312 LEU A CA 1
ATOM 2428 C C . LEU A 1 312 ? -41.327 -23.919 40.817 1.00 74.00 312 LEU A C 1
ATOM 2430 O O . LEU A 1 312 ? -42.232 -24.701 41.102 1.00 74.00 312 LEU A O 1
ATOM 2434 N N . GLU A 1 313 ? -40.263 -23.756 41.602 1.00 78.69 313 GLU A N 1
ATOM 2435 C CA . GLU A 1 313 ? -40.120 -24.420 42.900 1.00 78.69 313 GLU A CA 1
ATOM 2436 C C . GLU A 1 313 ? -41.152 -23.930 43.917 1.00 78.69 313 GLU A C 1
ATOM 2438 O O . GLU A 1 313 ? -41.818 -24.753 44.548 1.00 78.69 313 GLU A O 1
ATOM 2443 N N . ALA A 1 314 ? -41.345 -22.613 44.033 1.00 71.38 314 ALA A N 1
ATOM 2444 C CA . ALA A 1 314 ? -42.368 -22.031 44.899 1.00 71.38 314 ALA A CA 1
ATOM 2445 C C . ALA A 1 314 ? -43.777 -22.500 44.494 1.00 71.38 314 ALA A C 1
ATOM 2447 O O . ALA A 1 314 ? -44.571 -22.892 45.346 1.00 71.38 314 ALA A O 1
ATOM 2448 N N . GLY A 1 315 ? -44.063 -22.570 43.188 1.00 67.88 315 GLY A N 1
ATOM 2449 C CA . GLY A 1 315 ? -45.332 -23.081 42.666 1.00 67.88 315 GLY A CA 1
ATOM 2450 C C . GLY A 1 315 ? -45.556 -24.559 42.985 1.00 67.88 315 GLY A C 1
ATOM 2451 O O . GLY A 1 315 ? -46.652 -24.940 43.389 1.00 67.88 315 GLY A O 1
ATOM 2452 N N . LYS A 1 316 ? -44.512 -25.395 42.883 1.00 76.62 316 LYS A N 1
ATOM 2453 C CA . LYS A 1 316 ? -44.575 -26.808 43.297 1.00 76.62 316 LYS A CA 1
ATOM 2454 C C . LYS A 1 316 ? -44.844 -26.952 44.796 1.00 76.62 316 LYS A C 1
ATOM 2456 O O . LYS A 1 316 ? -45.658 -27.793 45.171 1.00 76.62 316 LYS A O 1
ATOM 2461 N N . LYS A 1 317 ? -44.195 -26.144 45.646 1.00 74.19 317 LYS A N 1
ATOM 2462 C CA . LYS A 1 317 ? -44.447 -26.130 47.099 1.00 74.19 317 LYS A CA 1
ATOM 2463 C C . LYS A 1 317 ? -45.891 -25.728 47.414 1.00 74.19 317 LYS A C 1
ATOM 2465 O O . LYS A 1 317 ? -46.558 -26.432 48.167 1.00 74.19 317 LYS A O 1
ATOM 2470 N N . ALA A 1 318 ? -46.383 -24.649 46.803 1.00 67.81 318 ALA A N 1
ATOM 2471 C CA . ALA A 1 318 ? -47.752 -24.169 46.994 1.00 67.81 318 ALA A CA 1
ATOM 2472 C C . ALA A 1 318 ? -48.793 -25.201 46.531 1.00 67.81 318 ALA A C 1
ATOM 2474 O O . ALA A 1 318 ? -49.764 -25.459 47.241 1.00 67.81 318 ALA A O 1
ATOM 2475 N N . GLN A 1 319 ? -48.564 -25.847 45.382 1.00 70.62 319 GLN A N 1
ATOM 2476 C CA . GLN A 1 319 ? -49.441 -26.904 44.879 1.00 70.62 319 GLN A CA 1
ATOM 2477 C C . GLN A 1 319 ? -49.458 -28.118 45.816 1.00 70.62 319 GLN A C 1
ATOM 2479 O O . GLN A 1 319 ? -50.533 -28.588 46.170 1.00 70.62 319 GLN A O 1
ATOM 2484 N N . LYS A 1 320 ? -48.288 -28.572 46.282 1.00 76.25 320 LYS A N 1
ATOM 2485 C CA . LYS A 1 320 ? -48.187 -29.688 47.230 1.00 76.25 320 LYS A CA 1
ATOM 2486 C C . LYS A 1 320 ? -48.946 -29.403 48.530 1.00 76.25 320 LYS A C 1
ATOM 2488 O O . LYS A 1 320 ? -49.733 -30.234 48.966 1.00 76.25 320 LYS A O 1
ATOM 2493 N N . SER A 1 321 ? -48.750 -28.219 49.113 1.00 70.38 321 SER A N 1
ATOM 2494 C CA . SER A 1 321 ? -49.445 -27.827 50.345 1.00 70.38 321 SER A CA 1
ATOM 2495 C C . SER A 1 321 ? -50.965 -27.737 50.138 1.00 70.38 321 SER A C 1
ATOM 2497 O O . SER A 1 321 ? -51.745 -28.127 51.006 1.00 70.38 321 SER A O 1
ATOM 2499 N N . LYS A 1 322 ? -51.410 -27.293 48.953 1.00 68.50 322 LYS A N 1
ATOM 2500 C CA . LYS A 1 322 ? -52.831 -27.284 48.581 1.00 68.50 322 LYS A CA 1
ATOM 2501 C C . LYS A 1 322 ? -53.415 -28.696 48.473 1.00 68.50 322 LYS A C 1
ATOM 2503 O O . LYS A 1 322 ? -54.538 -28.910 48.923 1.00 68.50 322 LYS A O 1
ATOM 2508 N N . ASP A 1 323 ? -52.679 -29.634 47.881 1.00 71.50 323 ASP A N 1
ATOM 2509 C CA . ASP A 1 323 ? -53.113 -31.027 47.738 1.00 71.50 323 ASP A CA 1
ATOM 2510 C C . ASP A 1 323 ? -53.202 -31.727 49.109 1.00 71.50 323 ASP A C 1
ATOM 2512 O O . ASP A 1 323 ? -54.164 -32.449 49.369 1.00 71.50 323 ASP A O 1
ATOM 2516 N N . GLU A 1 324 ? -52.267 -31.441 50.023 1.00 75.81 324 GLU A N 1
ATOM 2517 C CA . GLU A 1 324 ? -52.314 -31.898 51.421 1.00 75.81 324 GLU A CA 1
ATOM 2518 C C . GLU A 1 324 ? -53.567 -31.368 52.139 1.00 75.81 324 GLU A C 1
ATOM 2520 O O . GLU A 1 324 ? -54.351 -32.159 52.668 1.00 75.81 324 GLU A O 1
ATOM 2525 N N . ALA A 1 325 ? -53.833 -30.059 52.061 1.00 68.00 325 ALA A N 1
ATOM 2526 C CA . ALA A 1 325 ? -55.038 -29.456 52.638 1.00 68.00 325 ALA A CA 1
ATOM 2527 C C . ALA A 1 325 ? -56.333 -30.030 52.036 1.00 68.00 325 ALA A C 1
ATOM 2529 O O . ALA A 1 325 ? -57.331 -30.185 52.740 1.00 68.00 325 ALA A O 1
ATOM 2530 N N . LYS A 1 326 ? -56.327 -30.370 50.739 1.00 71.88 326 LYS A N 1
ATOM 2531 C CA . LYS A 1 326 ? -57.466 -31.003 50.061 1.00 71.88 326 LYS A CA 1
ATOM 2532 C C . LYS A 1 326 ? -57.709 -32.426 50.548 1.00 71.88 326 LYS A C 1
ATOM 2534 O O . LYS A 1 326 ? -58.853 -32.774 50.812 1.00 71.88 326 LYS A O 1
ATOM 2539 N N . SER A 1 327 ? -56.654 -33.217 50.721 1.00 76.94 327 SER A N 1
ATOM 2540 C CA . SER A 1 327 ? -56.778 -34.570 51.268 1.00 76.94 327 SER A CA 1
ATOM 2541 C C . SER A 1 327 ? -57.320 -34.571 52.703 1.00 76.94 327 SER A C 1
ATOM 2543 O O . SER A 1 327 ? -58.148 -35.409 53.051 1.00 76.94 327 SER A O 1
ATOM 2545 N N . GLU A 1 328 ? -56.921 -33.591 53.518 1.00 75.00 328 GLU A N 1
ATOM 2546 C CA . GLU A 1 328 ? -57.402 -33.451 54.894 1.00 75.00 328 GLU A CA 1
ATOM 2547 C C . GLU A 1 328 ? -58.850 -32.956 54.939 1.00 75.00 328 GLU A C 1
ATOM 2549 O O . GLU A 1 328 ? -59.653 -33.468 55.715 1.00 75.00 328 GLU A O 1
ATOM 2554 N N . PHE A 1 329 ? -59.214 -32.036 54.040 1.00 71.19 329 PHE A N 1
ATOM 2555 C CA . PHE A 1 329 ? -60.608 -31.675 53.823 1.00 71.19 329 PHE A CA 1
ATOM 2556 C C . PHE A 1 329 ? -61.433 -32.885 53.401 1.00 71.19 329 PHE A C 1
ATOM 2558 O O . PHE A 1 329 ? -62.531 -33.044 53.902 1.00 71.19 329 PHE A O 1
ATOM 2565 N N . GLU A 1 330 ? -60.950 -33.749 52.506 1.00 73.94 330 GLU A N 1
ATOM 2566 C CA . GLU A 1 330 ? -61.668 -34.947 52.051 1.00 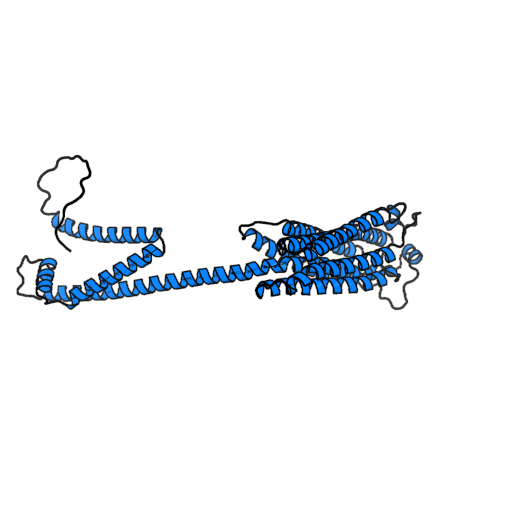73.94 330 GLU A CA 1
ATOM 2567 C C . GLU A 1 330 ? -61.838 -36.001 53.165 1.00 73.94 330 GLU A C 1
ATOM 2569 O O . GLU A 1 330 ? -62.870 -36.671 53.184 1.00 73.94 330 GLU A O 1
ATOM 2574 N N . ALA A 1 331 ? -60.920 -36.064 54.133 1.00 75.62 331 ALA A N 1
ATOM 2575 C CA . ALA A 1 331 ? -60.937 -37.009 55.256 1.00 75.62 331 ALA A CA 1
ATOM 2576 C C . ALA A 1 331 ? -61.661 -36.522 56.534 1.00 75.62 331 ALA A C 1
ATOM 2578 O O . ALA A 1 331 ? -61.816 -37.296 57.476 1.00 75.62 331 ALA A O 1
ATOM 2579 N N . ASP A 1 332 ? -62.068 -35.253 56.610 1.00 73.19 332 ASP A N 1
ATOM 2580 C CA . ASP A 1 332 ? -62.708 -34.680 57.803 1.00 73.19 332 ASP A CA 1
ATOM 2581 C C . ASP A 1 332 ? -64.170 -35.155 57.956 1.00 73.19 332 ASP A C 1
ATOM 2583 O O . ASP A 1 332 ? -65.062 -34.651 57.299 1.00 73.19 332 ASP A O 1
ATOM 2587 N N . ASP A 1 333 ? -64.494 -36.099 58.834 1.00 63.19 333 ASP A N 1
ATOM 2588 C CA . ASP A 1 333 ? -65.893 -36.557 58.990 1.00 63.19 333 ASP A CA 1
ATOM 2589 C C . ASP A 1 333 ? -66.839 -35.505 59.629 1.00 63.19 333 ASP A C 1
ATOM 2591 O O . ASP A 1 333 ? -68.039 -35.749 59.762 1.00 63.19 333 ASP A O 1
ATOM 2595 N N . SER A 1 334 ? -66.328 -34.335 60.044 1.00 61.28 334 SER A N 1
ATOM 2596 C CA . SER A 1 334 ? -67.093 -33.287 60.746 1.00 61.28 334 SER A CA 1
ATOM 2597 C C . SER A 1 334 ? -67.587 -32.127 59.868 1.00 61.28 334 SER A C 1
ATOM 2599 O O . SER A 1 334 ? -68.298 -31.243 60.355 1.00 61.28 334 SER A O 1
ATOM 2601 N N . LYS A 1 335 ? -67.231 -32.114 58.579 1.00 61.53 335 LYS A N 1
ATOM 2602 C CA . LYS A 1 335 ? -67.678 -31.090 57.609 1.00 61.53 335 LYS A CA 1
ATOM 2603 C C . LYS A 1 335 ? -69.168 -31.220 57.311 1.00 61.53 335 LYS A C 1
ATOM 2605 O O . LYS A 1 335 ? -69.725 -32.311 57.222 1.00 61.53 335 LYS A O 1
ATOM 2610 N N . ASN A 1 336 ? -69.802 -30.068 57.118 1.00 59.66 336 ASN A N 1
ATOM 2611 C CA . ASN A 1 336 ? -71.199 -29.992 56.712 1.00 59.66 336 ASN A CA 1
ATOM 2612 C C . ASN A 1 336 ? -71.343 -30.459 55.251 1.00 59.66 336 ASN A C 1
ATOM 2614 O O . ASN A 1 336 ? -70.477 -30.153 54.433 1.00 59.66 336 ASN A O 1
ATOM 2618 N N . GLU A 1 337 ? -72.434 -31.147 54.904 1.00 59.19 337 GLU A N 1
ATOM 2619 C CA . GLU A 1 337 ? -72.622 -31.798 53.586 1.00 59.19 337 GLU A CA 1
ATOM 2620 C C . GLU A 1 337 ? -72.563 -30.806 52.402 1.00 59.19 337 GLU A C 1
ATOM 2622 O O . GLU A 1 337 ? -72.209 -31.175 51.287 1.00 59.19 337 GLU A O 1
ATOM 2627 N N . ASN A 1 338 ? -72.809 -29.518 52.677 1.00 62.25 338 ASN A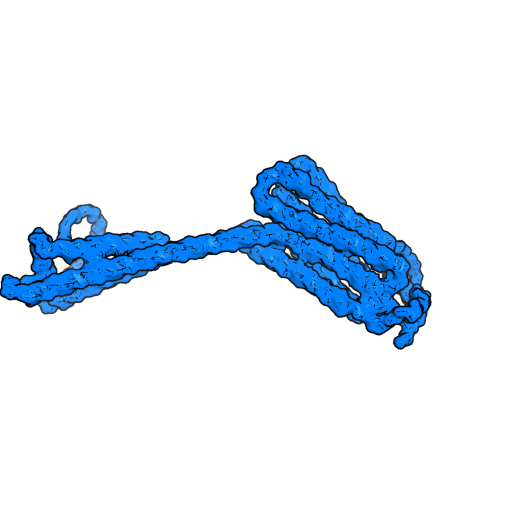 N 1
ATOM 2628 C CA . ASN A 1 338 ? -72.772 -28.419 51.707 1.00 62.25 338 ASN A CA 1
ATOM 2629 C C . ASN A 1 338 ? -71.526 -27.517 51.822 1.00 62.25 338 ASN A C 1
ATOM 2631 O O . ASN A 1 338 ? -71.484 -26.450 51.212 1.00 62.25 338 ASN A O 1
ATOM 2635 N N . GLN A 1 339 ? -70.532 -27.870 52.642 1.00 69.56 339 GLN A N 1
ATOM 2636 C CA . GLN A 1 339 ? -69.368 -27.012 52.857 1.00 69.56 339 GLN A CA 1
ATOM 2637 C C . GLN A 1 339 ? -68.367 -27.159 51.707 1.00 69.56 339 GLN A C 1
ATOM 2639 O O . GLN A 1 339 ? -67.820 -28.235 51.485 1.00 69.56 339 GLN A O 1
ATOM 2644 N N . ALA A 1 340 ? -68.089 -26.068 50.991 1.00 69.75 340 ALA A N 1
ATOM 2645 C CA . ALA A 1 340 ? -67.132 -26.071 49.891 1.00 69.75 340 ALA A CA 1
ATOM 2646 C C . ALA A 1 340 ? -65.678 -25.984 50.399 1.00 69.75 340 ALA A C 1
ATOM 2648 O O . ALA A 1 340 ? -65.369 -25.253 51.345 1.00 69.75 340 ALA A O 1
ATOM 2649 N N . PHE A 1 341 ? -64.755 -26.680 49.721 1.00 65.56 341 PHE A N 1
ATOM 2650 C CA . PHE A 1 341 ? -63.317 -26.676 50.038 1.00 65.56 341 PHE A CA 1
ATOM 2651 C C . PHE A 1 341 ? -62.711 -25.266 50.228 1.00 65.56 341 PHE A C 1
ATOM 2653 O O . PHE A 1 341 ? -61.990 -25.067 51.208 1.00 65.56 341 PHE A O 1
ATOM 2660 N N . PRO A 1 342 ? -63.000 -24.260 49.371 1.00 64.25 342 PRO A N 1
ATOM 2661 C CA . PRO A 1 342 ? -62.430 -22.920 49.524 1.00 64.25 342 PRO A CA 1
ATOM 2662 C C . PRO A 1 342 ? -62.836 -22.237 50.837 1.00 64.25 342 PRO A C 1
ATOM 2664 O O . PRO A 1 342 ? -61.997 -21.636 51.509 1.00 64.25 342 PRO A O 1
ATOM 2667 N N . GLU A 1 343 ? -64.103 -22.363 51.239 1.00 64.50 343 GLU A N 1
ATOM 2668 C CA . GLU A 1 343 ? -64.617 -21.756 52.470 1.00 64.50 343 GLU A CA 1
ATOM 2669 C C . GLU A 1 343 ? -64.044 -22.436 53.720 1.00 64.50 343 GLU A C 1
ATOM 2671 O O . GLU A 1 343 ? -63.667 -21.763 54.682 1.00 64.50 343 GLU A O 1
ATOM 2676 N N . TRP A 1 344 ? -63.904 -23.766 53.689 1.00 67.06 344 TRP A N 1
ATOM 2677 C CA . TRP A 1 344 ? -63.295 -24.540 54.775 1.00 67.06 344 TRP A CA 1
ATOM 2678 C C . TRP A 1 344 ? -61.812 -24.194 54.973 1.00 67.06 344 TRP A C 1
ATOM 2680 O O . TRP A 1 344 ? -61.366 -23.981 56.105 1.00 67.06 344 TRP A O 1
ATOM 2690 N N . VAL A 1 345 ? -61.049 -24.060 53.881 1.00 65.81 345 VAL A N 1
ATOM 2691 C CA . VAL A 1 345 ? -59.629 -23.675 53.938 1.00 65.81 345 VAL A CA 1
ATOM 2692 C C . VAL A 1 345 ? -59.474 -22.267 54.505 1.00 65.81 345 VAL A C 1
ATOM 2694 O O . VAL A 1 345 ? -58.680 -22.072 55.424 1.00 65.81 345 VAL A O 1
ATOM 2697 N N . MET A 1 346 ? -60.256 -21.293 54.031 1.00 64.50 346 MET A N 1
ATOM 2698 C CA . MET A 1 346 ? -60.173 -19.906 54.510 1.00 64.50 346 MET A CA 1
ATOM 2699 C C . MET A 1 346 ? -60.497 -19.778 56.002 1.00 64.50 346 MET A C 1
ATOM 2701 O O . MET A 1 346 ? -59.839 -19.019 56.720 1.00 64.50 346 MET A O 1
ATOM 2705 N N . MET A 1 347 ? -61.465 -20.553 56.495 1.00 65.94 347 MET A N 1
ATOM 2706 C CA . MET A 1 347 ? -61.807 -20.583 57.916 1.00 65.94 347 MET A CA 1
ATOM 2707 C C . MET A 1 347 ? -60.663 -21.160 58.766 1.00 65.94 347 MET A C 1
ATOM 2709 O O . MET A 1 347 ? -60.317 -20.604 59.810 1.00 65.94 347 MET A O 1
ATOM 2713 N N . ASN A 1 348 ? -60.020 -22.231 58.297 1.00 65.50 348 ASN A N 1
ATOM 2714 C CA . ASN A 1 348 ? -58.920 -22.880 59.011 1.00 65.50 348 ASN A CA 1
ATOM 2715 C C . ASN A 1 348 ? -57.586 -22.122 58.912 1.00 65.50 348 ASN A C 1
ATOM 2717 O O . ASN A 1 348 ? -56.803 -22.138 59.863 1.00 65.50 348 ASN A O 1
ATOM 2721 N N . VAL A 1 349 ? -57.344 -21.400 57.817 1.00 64.69 349 VAL A N 1
ATOM 2722 C CA . VAL A 1 349 ? -56.225 -20.453 57.695 1.00 64.69 349 VAL A CA 1
ATOM 2723 C C . VAL A 1 349 ? -56.407 -19.291 58.675 1.00 64.69 349 VAL A C 1
ATOM 2725 O O . VAL A 1 349 ? -55.468 -18.953 59.394 1.00 64.69 349 VAL A O 1
ATOM 2728 N N . ARG A 1 350 ? -57.621 -18.729 58.793 1.00 65.44 350 ARG A N 1
ATOM 2729 C CA . ARG A 1 350 ? -57.935 -17.657 59.760 1.00 65.44 350 ARG A CA 1
ATOM 2730 C C . ARG A 1 350 ? -57.779 -18.111 61.219 1.00 65.44 350 ARG A C 1
ATOM 2732 O O . ARG A 1 350 ? -57.384 -17.316 62.065 1.00 65.44 350 ARG A O 1
ATOM 2739 N N . ASN A 1 351 ? -58.014 -19.393 61.490 1.00 68.25 351 ASN A N 1
ATOM 2740 C CA . ASN A 1 351 ? -57.778 -20.026 62.791 1.00 68.25 351 ASN A CA 1
ATOM 2741 C C . ASN A 1 351 ? -56.326 -20.509 62.993 1.00 68.25 351 ASN A C 1
ATOM 2743 O O . ASN A 1 351 ? -56.047 -21.216 63.960 1.00 68.25 351 ASN A O 1
ATOM 2747 N N . ASN A 1 352 ? -55.400 -20.132 62.103 1.00 68.62 352 ASN A N 1
ATOM 2748 C CA . ASN A 1 352 ? -53.972 -20.459 62.158 1.00 68.62 352 ASN A CA 1
ATOM 2749 C C . ASN A 1 352 ? -53.653 -21.970 62.151 1.00 68.62 352 ASN A C 1
ATOM 2751 O O . ASN A 1 352 ? -52.605 -22.394 62.636 1.00 68.62 352 ASN A O 1
ATOM 2755 N N . LYS A 1 353 ? -54.553 -22.792 61.597 1.00 63.91 353 LYS A N 1
ATOM 2756 C CA . LYS A 1 353 ? -54.397 -24.252 61.501 1.00 63.91 353 LYS A CA 1
ATOM 2757 C C . LYS A 1 353 ? -53.446 -24.666 60.362 1.00 63.91 353 LYS A C 1
ATOM 2759 O O . LYS A 1 353 ? -52.852 -25.733 60.436 1.00 63.91 353 LYS A O 1
ATOM 2764 N N . TYR A 1 354 ? -53.248 -23.797 59.360 1.00 60.06 354 TYR A N 1
ATOM 2765 C CA . TYR A 1 354 ? -52.396 -24.033 58.179 1.00 60.06 354 TYR A CA 1
ATOM 2766 C C . TYR A 1 354 ? -51.384 -22.898 57.915 1.00 60.06 354 TYR A C 1
ATOM 2768 O O . TYR A 1 354 ? -51.493 -22.188 56.910 1.00 60.06 354 TYR A O 1
ATOM 2776 N N . PRO A 1 355 ? -50.384 -22.697 58.791 1.00 64.56 355 PRO A N 1
ATOM 2777 C CA . PRO A 1 355 ? -49.371 -21.656 58.600 1.00 64.56 355 PRO A CA 1
ATOM 2778 C C . PRO A 1 355 ? -48.473 -21.914 57.376 1.00 64.56 355 PRO A C 1
ATOM 2780 O O . PRO A 1 355 ? -48.068 -20.966 56.706 1.00 64.56 355 PRO A O 1
ATOM 2783 N N . GLU A 1 356 ? -48.208 -23.181 57.037 1.00 63.81 356 GLU A N 1
ATOM 2784 C CA . GLU A 1 356 ? -47.354 -23.550 55.897 1.00 63.81 356 GLU A CA 1
ATOM 2785 C C . GLU A 1 356 ? -48.007 -23.267 54.535 1.00 63.81 356 GLU A C 1
ATOM 2787 O O . GLU A 1 356 ? -47.324 -22.840 53.607 1.00 63.81 356 GLU A O 1
ATOM 2792 N N . LEU A 1 357 ? -49.333 -23.416 54.429 1.00 62.38 357 LEU A N 1
ATOM 2793 C CA . LEU A 1 357 ? -50.086 -23.118 53.205 1.00 62.38 357 LEU A CA 1
ATOM 2794 C C . LEU A 1 357 ? -50.086 -21.613 52.902 1.00 62.38 357 LEU A C 1
ATOM 2796 O O . LEU A 1 357 ? -49.855 -21.205 51.765 1.00 62.38 357 LEU A O 1
ATOM 2800 N N . SER A 1 358 ? -50.300 -20.789 53.932 1.00 64.38 358 SER A N 1
ATOM 2801 C CA . SER A 1 358 ? -50.246 -19.325 53.827 1.00 64.38 358 SER A CA 1
ATOM 2802 C C . SER A 1 358 ? -48.839 -18.837 53.456 1.00 64.38 358 SER A C 1
ATOM 2804 O O . SER A 1 358 ? -48.671 -18.032 52.538 1.00 64.38 358 SER A O 1
ATOM 2806 N N . ALA A 1 359 ? -47.806 -19.395 54.096 1.00 68.25 359 ALA A N 1
ATOM 2807 C CA . ALA A 1 359 ? -46.416 -19.086 53.775 1.00 68.25 359 ALA A CA 1
ATOM 2808 C C . ALA A 1 359 ? -46.045 -19.480 52.333 1.00 68.25 359 ALA A C 1
ATOM 2810 O O . ALA A 1 359 ? -45.408 -18.692 51.637 1.00 68.25 359 ALA A O 1
ATOM 2811 N N . ALA A 1 360 ? -46.484 -20.651 51.858 1.00 62.69 360 ALA A N 1
ATOM 2812 C CA . ALA A 1 360 ? -46.205 -21.120 50.501 1.00 62.69 360 ALA A CA 1
ATOM 2813 C C . ALA A 1 360 ? -46.889 -20.265 49.417 1.00 62.69 360 ALA A C 1
ATOM 2815 O O . ALA A 1 360 ? -46.290 -20.015 48.369 1.00 62.69 360 ALA A O 1
ATOM 2816 N N . TYR A 1 361 ? -48.111 -19.774 49.662 1.00 62.78 361 TYR A N 1
ATOM 2817 C CA . TYR A 1 361 ? -48.789 -18.843 48.751 1.00 62.78 361 TYR A CA 1
ATOM 2818 C C . TYR A 1 361 ? -48.097 -17.478 48.694 1.00 62.78 361 TYR A C 1
ATOM 2820 O O . TYR A 1 361 ? -47.868 -16.964 47.600 1.00 62.78 361 TYR A O 1
ATOM 2828 N N . HIS A 1 362 ? -47.692 -16.921 49.839 1.00 66.81 362 HIS A N 1
ATOM 2829 C CA . HIS A 1 362 ? -46.925 -15.673 49.869 1.00 66.81 362 HIS A CA 1
ATOM 2830 C C . HIS A 1 362 ? -45.539 -15.815 49.217 1.00 66.81 362 HIS A C 1
ATOM 2832 O O . HIS A 1 362 ? -45.093 -14.900 48.526 1.00 66.81 362 HIS A O 1
ATOM 2838 N N . GLU A 1 363 ? -44.865 -16.959 49.384 1.00 68.00 363 GLU A N 1
ATOM 2839 C CA . GLU A 1 363 ? -43.588 -17.260 48.717 1.00 68.00 363 GLU A CA 1
ATOM 2840 C C . GLU A 1 363 ? -43.771 -17.349 47.189 1.00 68.00 363 GLU A C 1
ATOM 2842 O O . GLU A 1 363 ? -42.967 -16.795 46.436 1.00 68.00 363 GLU A O 1
ATOM 2847 N N . TYR A 1 364 ? -44.860 -17.972 46.723 1.00 64.88 364 TYR A N 1
ATOM 2848 C CA . TYR A 1 364 ? -45.218 -18.023 45.303 1.00 64.88 364 TYR A CA 1
ATOM 2849 C C . TYR A 1 364 ? -45.539 -16.640 44.728 1.00 64.88 364 TYR A C 1
ATOM 2851 O O . TYR A 1 364 ? -45.015 -16.281 43.677 1.00 64.88 364 TYR A O 1
ATOM 2859 N N . GLU A 1 365 ? -46.354 -15.843 45.417 1.00 67.81 365 GLU A N 1
ATOM 2860 C CA . GLU A 1 365 ? -46.735 -14.499 44.974 1.00 67.81 365 GLU A CA 1
ATOM 2861 C C . GLU A 1 365 ? -45.525 -13.551 44.933 1.00 67.81 365 GLU A C 1
ATOM 2863 O O . GLU A 1 365 ? -45.340 -12.799 43.974 1.00 67.81 365 GLU A O 1
ATOM 2868 N N . ALA A 1 366 ? -44.635 -13.633 45.926 1.00 67.44 366 ALA A N 1
ATOM 2869 C CA . ALA A 1 366 ? -43.377 -12.894 45.925 1.00 67.44 366 ALA A CA 1
ATOM 2870 C C . ALA A 1 366 ? -42.469 -13.305 44.751 1.00 67.44 366 ALA A C 1
ATOM 2872 O O . ALA A 1 366 ? -41.902 -12.438 44.077 1.00 67.44 366 ALA A O 1
ATOM 2873 N N . ALA A 1 367 ? -42.354 -14.607 44.467 1.00 64.88 367 ALA A N 1
ATOM 2874 C CA . ALA A 1 367 ? -41.573 -15.117 43.341 1.00 64.88 367 ALA A CA 1
ATOM 2875 C C . ALA A 1 367 ? -42.177 -14.727 41.978 1.00 64.88 367 ALA A C 1
ATOM 2877 O O . ALA A 1 367 ? -41.447 -14.391 41.045 1.00 64.88 367 ALA A O 1
ATOM 2878 N N . ASP A 1 368 ? -43.503 -14.726 41.860 1.00 69.00 368 ASP A N 1
ATOM 2879 C CA . ASP A 1 368 ? -44.243 -14.378 40.644 1.00 69.00 368 ASP A CA 1
ATOM 2880 C C . ASP A 1 368 ? -44.157 -12.876 40.341 1.00 69.00 368 ASP A C 1
ATOM 2882 O O . ASP A 1 368 ? -43.922 -12.476 39.195 1.00 69.00 368 ASP A O 1
ATOM 2886 N N . ASN A 1 369 ? -44.233 -12.036 41.375 1.00 69.62 369 ASN A N 1
ATOM 2887 C CA . ASN A 1 369 ? -43.985 -10.601 41.264 1.00 69.62 369 ASN A CA 1
ATOM 2888 C C . ASN A 1 369 ? -42.533 -10.308 40.853 1.00 69.62 369 ASN A C 1
ATOM 2890 O O . ASN A 1 369 ? -42.302 -9.490 39.959 1.00 69.62 369 ASN A O 1
ATOM 2894 N N . ALA A 1 370 ? -41.554 -11.018 41.427 1.00 68.25 370 ALA A N 1
ATOM 2895 C CA . ALA A 1 370 ? -40.147 -10.890 41.046 1.00 68.25 370 ALA A CA 1
ATOM 2896 C C . ALA A 1 370 ? -39.895 -11.312 39.585 1.00 68.25 370 ALA A C 1
ATOM 2898 O O . ALA A 1 370 ? -39.206 -10.607 38.844 1.00 68.25 370 ALA A O 1
ATOM 2899 N N . TYR A 1 371 ? -40.498 -12.418 39.139 1.00 68.56 371 TYR A N 1
ATOM 2900 C CA . TYR A 1 371 ? -40.393 -12.893 37.757 1.00 68.56 371 TYR A CA 1
ATOM 2901 C C . TYR A 1 371 ? -41.065 -11.940 36.759 1.00 68.56 371 TYR A C 1
ATOM 2903 O O . TYR A 1 371 ? -40.505 -11.629 35.705 1.00 68.56 371 TYR A O 1
ATOM 2911 N N . THR A 1 372 ? -42.242 -11.416 37.110 1.00 65.88 372 THR A N 1
ATOM 2912 C CA . THR A 1 372 ? -42.974 -10.447 36.284 1.00 65.88 372 THR A CA 1
ATOM 2913 C C . THR A 1 372 ? -42.201 -9.131 36.151 1.00 65.88 372 THR A C 1
ATOM 2915 O O . THR A 1 372 ? -42.117 -8.580 35.051 1.00 65.88 372 THR A O 1
ATOM 2918 N N . GLY A 1 373 ? -41.574 -8.664 37.236 1.00 66.94 373 GLY A N 1
ATOM 2919 C CA . GLY A 1 373 ? -40.675 -7.509 37.214 1.00 66.94 373 GLY A CA 1
ATOM 2920 C C . GLY A 1 373 ? -39.447 -7.733 36.325 1.00 66.94 373 GLY A C 1
ATOM 2921 O O . GLY A 1 373 ? -39.117 -6.875 35.508 1.00 66.94 373 GLY A O 1
ATOM 2922 N N . ALA A 1 374 ? -38.817 -8.910 36.403 1.00 65.56 374 ALA A N 1
ATOM 2923 C CA . ALA A 1 374 ? -37.679 -9.264 35.550 1.00 65.56 374 ALA A CA 1
ATOM 2924 C C . ALA A 1 374 ? -38.049 -9.305 34.049 1.00 65.56 374 ALA A C 1
ATOM 2926 O O . ALA A 1 374 ? -37.282 -8.857 33.198 1.00 65.56 374 ALA A O 1
ATOM 2927 N N . LEU A 1 375 ? -39.253 -9.777 33.710 1.00 62.38 375 LEU A N 1
ATOM 2928 C CA . LEU A 1 375 ? -39.758 -9.831 32.331 1.00 62.38 375 LEU A CA 1
ATOM 2929 C C . LEU A 1 375 ? -40.051 -8.451 31.722 1.00 62.38 375 LEU A C 1
ATOM 2931 O O . LEU A 1 375 ? -39.793 -8.248 30.533 1.00 62.38 375 LEU A O 1
ATOM 2935 N N . GLN A 1 376 ? -40.574 -7.507 32.513 1.00 59.12 376 GLN A N 1
ATOM 2936 C CA . GLN A 1 376 ? -40.853 -6.138 32.053 1.00 59.12 376 GLN A CA 1
ATOM 2937 C C . GLN A 1 376 ? -39.584 -5.382 31.645 1.00 59.12 376 GLN A C 1
ATOM 2939 O O . GLN A 1 376 ? -39.636 -4.552 30.739 1.00 59.12 376 GLN A O 1
ATOM 2944 N N . VAL A 1 377 ? -38.447 -5.706 32.264 1.00 58.88 377 VAL A N 1
ATOM 2945 C CA . VAL A 1 377 ? -37.135 -5.146 31.913 1.00 58.88 377 VAL A CA 1
ATOM 2946 C C . VAL A 1 377 ? -36.561 -5.803 30.646 1.00 58.88 377 VAL A C 1
ATOM 2948 O O . VAL A 1 377 ? -35.927 -5.127 29.841 1.00 58.88 377 VAL A O 1
ATOM 2951 N N . HIS A 1 378 ? -36.832 -7.094 30.414 1.00 54.16 378 HIS A N 1
ATOM 2952 C CA . HIS A 1 378 ? -36.146 -7.894 29.391 1.00 54.16 378 HIS A CA 1
ATOM 2953 C C . HIS A 1 378 ? -36.731 -7.780 27.966 1.00 54.16 378 HIS A C 1
ATOM 2955 O O . HIS A 1 378 ? -35.994 -7.892 26.991 1.00 54.16 378 HIS A O 1
ATOM 2961 N N . SER A 1 379 ? -38.041 -7.544 27.797 1.00 50.88 379 SER A N 1
ATOM 2962 C CA . SER A 1 379 ? -38.620 -7.114 26.509 1.00 50.88 379 SER A CA 1
ATOM 2963 C C . SER A 1 379 ? -40.091 -6.717 26.661 1.00 50.88 379 SER A C 1
ATOM 2965 O O . SER A 1 379 ? -40.930 -7.530 27.054 1.00 50.88 379 SER A O 1
ATOM 2967 N N . GLY A 1 380 ? -40.445 -5.490 26.267 1.00 48.00 380 GLY A N 1
ATOM 2968 C CA . GLY A 1 380 ? -41.827 -4.996 26.357 1.00 48.00 380 GLY A CA 1
ATOM 2969 C C . GLY A 1 380 ? -42.871 -5.868 25.636 1.00 48.00 380 GLY A C 1
ATOM 2970 O O . GLY A 1 380 ? -44.030 -5.867 26.039 1.00 48.00 380 GLY A O 1
ATOM 2971 N N . SER A 1 381 ? -42.457 -6.654 24.628 1.00 45.34 381 SER A N 1
ATOM 2972 C CA . SER A 1 381 ? -43.316 -7.546 23.826 1.00 45.34 381 SER A CA 1
ATOM 2973 C C . SER A 1 381 ? -43.600 -8.909 24.490 1.00 45.34 381 SER A C 1
ATOM 2975 O O . SER A 1 381 ? -44.757 -9.317 24.590 1.00 45.34 381 SER A O 1
ATOM 2977 N N . LYS A 1 382 ? -42.589 -9.606 25.041 1.00 48.88 382 LYS A N 1
ATOM 2978 C CA . LYS A 1 382 ? -42.825 -10.899 25.726 1.00 48.88 382 LYS A CA 1
ATOM 2979 C C . LYS A 1 382 ? -43.518 -10.720 27.077 1.00 48.88 382 LYS A C 1
ATOM 2981 O O . LYS A 1 382 ? -44.282 -11.587 27.493 1.00 48.88 382 LYS A O 1
ATOM 2986 N N . ALA A 1 383 ? -43.309 -9.581 27.741 1.00 49.12 383 ALA A N 1
ATOM 2987 C CA . ALA A 1 383 ? -44.039 -9.227 28.957 1.00 49.12 383 ALA A CA 1
ATOM 2988 C C . ALA A 1 383 ? -45.550 -9.080 28.697 1.00 49.12 383 ALA A C 1
ATOM 2990 O O . ALA A 1 383 ? -46.362 -9.491 29.526 1.00 49.12 383 ALA A O 1
ATOM 2991 N N . THR A 1 384 ? -45.940 -8.549 27.532 1.00 52.91 384 THR A N 1
ATOM 2992 C CA . THR A 1 384 ? -47.355 -8.433 27.151 1.00 52.91 384 THR A CA 1
ATOM 2993 C C . THR A 1 384 ? -47.968 -9.785 26.793 1.00 52.91 384 THR A C 1
ATOM 2995 O O . THR A 1 384 ? -49.122 -10.019 27.146 1.00 52.91 384 THR A O 1
ATOM 2998 N N . GLU A 1 385 ? -47.228 -10.690 26.146 1.00 56.00 385 GLU A N 1
ATOM 2999 C CA . GLU A 1 385 ? -47.690 -12.067 25.909 1.00 56.00 385 GLU A CA 1
ATOM 3000 C C . GLU A 1 385 ? -47.830 -12.873 27.204 1.00 56.00 385 GLU A C 1
ATOM 3002 O O . GLU A 1 385 ? -48.866 -13.497 27.409 1.00 56.00 385 GLU A O 1
ATOM 3007 N N . TRP A 1 386 ? -46.864 -12.798 28.124 1.00 55.66 386 TRP A N 1
ATOM 3008 C CA . TRP A 1 386 ? -46.965 -13.465 29.428 1.00 55.66 386 TRP A CA 1
ATOM 3009 C C . TRP A 1 386 ? -48.141 -12.936 30.257 1.00 55.66 386 TRP A C 1
ATOM 3011 O O . TRP A 1 386 ? -48.913 -13.718 30.807 1.00 55.66 386 TRP A O 1
ATOM 3021 N N . GLN A 1 387 ? -48.346 -11.614 30.300 1.00 57.53 387 GLN A N 1
ATOM 3022 C CA . GLN A 1 387 ? -49.520 -11.039 30.961 1.00 57.53 387 GLN A CA 1
ATOM 3023 C C . GLN A 1 387 ? -50.836 -11.447 30.284 1.00 57.53 387 GLN A C 1
ATOM 3025 O O . GLN A 1 387 ? -51.835 -11.640 30.979 1.00 57.53 387 GLN A O 1
ATOM 3030 N N . LYS A 1 388 ? -50.860 -11.591 28.952 1.00 60.25 388 LYS A N 1
ATOM 3031 C CA . LYS A 1 388 ? -52.025 -12.112 28.222 1.00 60.25 388 LYS A CA 1
ATOM 3032 C C . LYS A 1 388 ? -52.288 -13.577 28.556 1.00 60.25 388 LYS A C 1
ATOM 3034 O O . LYS A 1 388 ? -53.432 -13.903 28.849 1.00 60.25 388 LYS A O 1
ATOM 3039 N N . GLU A 1 389 ? -51.262 -14.424 28.587 1.00 59.16 389 GLU A N 1
ATOM 3040 C CA . GLU A 1 389 ? -51.397 -15.845 28.930 1.00 59.16 389 GLU A CA 1
ATOM 3041 C C . GLU A 1 389 ? -51.844 -16.023 30.387 1.00 59.16 389 GLU A C 1
ATOM 3043 O O . GLU A 1 389 ? -52.770 -16.778 30.666 1.00 59.16 389 GLU A O 1
ATOM 3048 N N . LYS A 1 390 ? -51.298 -15.229 31.316 1.00 51.72 390 LYS A N 1
ATOM 3049 C CA . LYS A 1 390 ? -51.721 -15.212 32.724 1.00 51.72 390 LYS A CA 1
ATOM 3050 C C . LYS A 1 390 ? -53.193 -14.809 32.880 1.00 51.72 390 LYS A C 1
ATOM 3052 O O . LYS A 1 390 ? -53.929 -15.438 33.639 1.00 51.72 390 LYS A O 1
ATOM 3057 N N . ARG A 1 391 ? -53.657 -13.809 32.116 1.00 53.62 391 ARG A N 1
ATOM 3058 C CA . ARG A 1 391 ? -55.085 -13.439 32.051 1.00 53.62 391 ARG A CA 1
ATOM 3059 C C . ARG A 1 391 ? -55.938 -14.528 31.398 1.00 53.62 391 ARG A C 1
ATOM 3061 O O . ARG A 1 391 ? -57.076 -14.708 31.814 1.00 53.62 391 ARG A O 1
ATOM 3068 N N . ARG A 1 392 ? -55.414 -15.249 30.402 1.00 49.22 392 ARG A N 1
ATOM 3069 C CA . ARG A 1 392 ? -56.104 -16.356 29.719 1.00 49.22 392 ARG A CA 1
ATOM 3070 C C . ARG A 1 392 ? -56.344 -17.525 30.676 1.00 49.22 392 ARG A C 1
ATOM 3072 O O . ARG A 1 392 ? -57.484 -17.937 30.838 1.00 49.22 392 ARG A O 1
ATOM 3079 N N . VAL A 1 393 ? -55.308 -17.955 31.397 1.00 49.75 393 VAL A N 1
ATOM 3080 C CA . VAL A 1 393 ? -55.382 -19.024 32.410 1.00 49.75 393 VAL A CA 1
ATOM 3081 C C . VAL A 1 393 ? -56.257 -18.618 33.604 1.00 49.75 393 VAL A C 1
ATOM 3083 O O . VAL A 1 393 ? -56.999 -19.438 34.142 1.00 49.75 393 VAL A O 1
ATOM 3086 N N . SER A 1 394 ? -56.214 -17.345 34.012 1.00 43.69 394 SER A N 1
ATOM 3087 C CA . SER A 1 394 ? -57.106 -16.816 35.051 1.00 43.69 394 SER A CA 1
ATOM 3088 C C . SER A 1 394 ? -58.574 -16.836 34.610 1.00 43.69 394 SER A C 1
ATOM 3090 O O . SER A 1 394 ? -59.410 -17.266 35.399 1.00 43.69 394 SER A O 1
ATOM 3092 N N . LYS A 1 395 ? -58.870 -16.462 33.355 1.00 42.38 395 LYS A N 1
ATOM 3093 C CA . LYS A 1 395 ? -60.219 -16.516 32.767 1.00 42.38 395 LYS A CA 1
ATOM 3094 C C . LYS A 1 395 ? -60.728 -17.941 32.541 1.00 42.38 395 LYS A C 1
ATOM 3096 O O . LYS A 1 395 ? -61.907 -18.185 32.748 1.00 42.38 395 LYS A O 1
ATOM 3101 N N . GLU A 1 396 ? -59.870 -18.883 32.147 1.00 40.03 396 GLU A N 1
ATOM 3102 C CA . GLU A 1 396 ? -60.248 -20.301 32.002 1.00 40.03 396 GLU A CA 1
ATOM 3103 C C . GLU A 1 396 ? -60.646 -20.925 33.348 1.00 40.03 396 GLU A C 1
ATOM 3105 O O . GLU A 1 396 ? -61.604 -21.694 33.402 1.00 40.03 396 GLU A O 1
ATOM 3110 N N . LYS A 1 397 ? -59.989 -20.538 34.453 1.00 38.81 397 LYS A N 1
ATOM 3111 C CA . LYS A 1 397 ? -60.398 -20.953 35.806 1.00 38.81 397 LYS A CA 1
ATOM 3112 C C . LYS A 1 397 ? -61.758 -20.379 36.217 1.00 38.81 397 LYS A C 1
ATOM 3114 O O . LYS A 1 397 ? -62.555 -21.119 36.784 1.00 38.81 397 LYS A O 1
ATOM 3119 N N . THR A 1 398 ? -62.050 -19.116 35.890 1.00 37.53 398 THR A N 1
ATOM 3120 C CA . THR A 1 398 ? -63.366 -18.503 36.165 1.00 37.53 398 THR A CA 1
ATOM 3121 C C . THR A 1 398 ? -64.466 -19.156 35.328 1.00 37.53 398 THR A C 1
ATOM 3123 O O . THR A 1 398 ? -65.502 -19.529 35.859 1.00 37.53 398 THR A O 1
ATOM 3126 N N . HIS A 1 399 ? -64.205 -19.426 34.044 1.00 30.55 399 HIS A N 1
ATOM 3127 C CA . HIS A 1 399 ? -65.192 -20.042 33.152 1.00 30.55 399 HIS A CA 1
ATOM 3128 C C . HIS A 1 399 ? -65.503 -21.509 33.499 1.00 30.55 399 HIS A C 1
ATOM 3130 O O . HIS A 1 399 ? -66.625 -21.958 33.283 1.00 30.55 399 HIS A O 1
ATOM 3136 N N . SER A 1 400 ? -64.546 -22.246 34.080 1.00 31.34 400 SER A N 1
ATOM 3137 C CA . SER A 1 400 ? -64.802 -23.596 34.608 1.00 31.34 400 SER A CA 1
ATOM 3138 C C . SER A 1 400 ? -65.656 -23.605 35.883 1.00 31.34 400 SER A C 1
ATOM 3140 O O . SER A 1 400 ? -66.382 -24.566 36.100 1.00 31.34 400 SER A O 1
ATOM 3142 N N . GLN A 1 401 ? -65.618 -22.536 36.692 1.00 32.25 401 GLN A N 1
ATOM 3143 C CA . GLN A 1 401 ? -66.492 -22.383 37.864 1.00 32.25 401 GLN A CA 1
ATOM 3144 C C . GLN A 1 401 ? -67.887 -21.864 37.474 1.00 32.25 401 GLN A C 1
ATOM 3146 O O . GLN A 1 401 ? -68.883 -22.295 38.048 1.00 32.25 401 GLN A O 1
ATOM 3151 N N . ASP A 1 402 ? -67.979 -21.021 36.442 1.00 30.75 402 ASP A N 1
ATOM 3152 C CA . ASP A 1 402 ? -69.261 -20.514 35.936 1.00 30.75 402 ASP A CA 1
ATOM 3153 C C . ASP A 1 402 ? -70.054 -21.569 35.134 1.00 30.75 402 ASP A C 1
ATOM 3155 O O . ASP A 1 402 ? -71.280 -21.502 35.078 1.00 30.75 402 ASP A O 1
ATOM 3159 N N . GLN A 1 403 ? -69.398 -22.580 34.543 1.00 29.94 403 GLN A N 1
ATOM 3160 C CA . GLN A 1 403 ? -70.092 -23.695 33.875 1.00 29.94 403 GLN A CA 1
ATOM 3161 C C . GLN A 1 403 ? -70.726 -24.706 34.845 1.00 29.94 403 GLN A C 1
ATOM 3163 O O . GLN A 1 403 ? -71.710 -25.340 34.468 1.00 29.94 403 GLN A O 1
ATOM 3168 N N . GLU A 1 404 ? -70.230 -24.830 36.082 1.00 31.05 404 GLU A N 1
ATOM 3169 C CA . GLU A 1 404 ? -70.910 -25.605 37.135 1.00 31.05 404 GLU A CA 1
ATOM 3170 C C . GLU A 1 404 ? -72.063 -24.811 37.779 1.00 31.05 404 GLU A C 1
ATOM 3172 O O . GLU A 1 404 ? -73.068 -25.408 38.153 1.00 31.05 404 GLU A O 1
ATOM 3177 N N . ALA A 1 405 ? -71.992 -23.472 37.819 1.00 29.61 405 ALA A N 1
ATOM 3178 C CA . ALA A 1 405 ? -73.083 -22.614 38.307 1.00 29.61 405 ALA A CA 1
ATOM 3179 C C . ALA A 1 405 ? -74.184 -22.333 37.253 1.00 29.61 405 ALA A C 1
ATOM 3181 O O . ALA A 1 405 ? -75.330 -22.037 37.592 1.00 29.61 405 ALA A O 1
ATOM 3182 N N . GLY A 1 406 ? -73.862 -22.439 35.960 1.00 27.27 406 GLY A N 1
ATOM 3183 C CA . GLY A 1 406 ? -74.751 -22.100 34.842 1.00 27.27 406 GLY A CA 1
ATOM 3184 C C . GLY A 1 406 ? -75.799 -23.152 34.457 1.00 27.27 406 GLY A C 1
ATOM 3185 O O . GLY A 1 406 ? -76.598 -22.891 33.558 1.00 27.27 406 GLY A O 1
ATOM 3186 N N . VAL A 1 407 ? -75.830 -24.320 35.112 1.00 31.73 407 VAL A N 1
ATOM 3187 C CA . VAL A 1 407 ? -76.877 -25.342 34.889 1.00 31.73 407 VAL A CA 1
ATOM 3188 C C . VAL A 1 407 ? -78.121 -25.098 35.761 1.00 31.73 407 VAL A C 1
ATOM 3190 O O . VAL A 1 407 ? -79.189 -25.604 35.430 1.00 31.73 407 VAL A O 1
ATOM 3193 N N . GLU A 1 408 ? -78.049 -24.252 36.797 1.00 32.12 408 GLU A N 1
ATOM 3194 C CA . GLU A 1 408 ? -79.207 -23.945 37.663 1.00 32.12 408 GLU A CA 1
ATOM 3195 C C . GLU A 1 408 ? -79.873 -22.578 37.413 1.00 32.12 408 GLU A C 1
ATOM 3197 O O . GLU A 1 408 ? -80.975 -22.351 37.903 1.00 32.12 408 GLU A O 1
ATOM 3202 N N . ALA A 1 409 ? -79.282 -21.675 36.620 1.00 28.59 409 ALA A N 1
ATOM 3203 C CA . ALA A 1 409 ? -79.782 -20.295 36.482 1.00 28.59 409 ALA A CA 1
ATOM 3204 C C . ALA A 1 409 ? -80.324 -19.913 35.087 1.00 28.59 409 ALA A C 1
ATOM 3206 O O . ALA A 1 409 ? -80.586 -18.738 34.829 1.00 28.59 409 ALA A O 1
ATOM 3207 N N . HIS A 1 410 ? -80.532 -20.876 34.182 1.00 28.41 410 HIS A N 1
ATOM 3208 C CA . HIS A 1 410 ? -81.132 -20.636 32.861 1.00 28.41 410 HIS A CA 1
ATOM 3209 C C . HIS A 1 410 ? -82.645 -20.915 32.834 1.00 28.41 410 HIS A C 1
ATOM 3211 O O . HIS A 1 410 ? -83.163 -21.593 31.954 1.00 28.41 410 HIS A O 1
ATOM 3217 N N . GLU A 1 411 ? -83.377 -20.325 33.773 1.00 29.67 411 GLU A N 1
ATOM 3218 C CA . GLU A 1 411 ? -84.813 -20.090 33.624 1.00 29.67 411 GLU A CA 1
ATOM 3219 C C . GLU A 1 411 ? -85.125 -18.720 34.238 1.00 29.67 411 GLU A C 1
ATOM 3221 O O . GLU A 1 411 ? -85.434 -18.622 35.415 1.00 29.67 411 GLU A O 1
ATOM 3226 N N . TYR A 1 412 ? -84.893 -17.648 33.469 1.00 24.39 412 TYR A N 1
ATOM 3227 C CA . TYR A 1 412 ? -85.708 -16.421 33.367 1.00 24.39 412 TYR A CA 1
ATOM 3228 C C . TYR A 1 412 ? -84.901 -15.280 32.708 1.00 24.39 412 TYR A C 1
ATOM 3230 O O . TYR A 1 412 ? -83.964 -14.759 33.296 1.00 24.39 412 TYR A O 1
ATOM 3238 N N . ASN A 1 413 ? -85.311 -14.926 31.477 1.00 28.45 413 ASN A N 1
ATOM 3239 C CA . ASN A 1 413 ? -85.253 -13.623 30.775 1.00 28.45 413 ASN A CA 1
ATOM 3240 C C . ASN A 1 413 ? -84.080 -12.655 31.069 1.00 28.45 413 ASN A C 1
ATOM 3242 O O . ASN A 1 413 ? -83.904 -12.199 32.186 1.00 28.45 413 ASN A O 1
ATOM 3246 N N . GLY A 1 414 ? -83.291 -12.167 30.105 1.00 26.44 414 GLY A N 1
ATOM 3247 C CA . GLY A 1 414 ? -83.617 -11.823 28.717 1.00 26.44 414 GLY A CA 1
ATOM 3248 C C . GLY A 1 414 ? -84.180 -10.397 28.608 1.00 26.44 414 GLY A C 1
ATOM 3249 O O . GLY A 1 414 ? -85.382 -10.251 28.790 1.00 26.44 414 GLY A O 1
ATOM 3250 N N . GLN A 1 415 ? -83.312 -9.404 28.321 1.00 26.64 415 GLN A N 1
ATOM 3251 C CA . GLN A 1 415 ? -83.512 -8.123 27.579 1.00 26.64 415 GLN A CA 1
ATOM 3252 C C . GLN A 1 415 ? -82.522 -7.034 28.070 1.00 26.64 415 GLN A C 1
ATOM 3254 O O . GLN A 1 415 ? -82.498 -6.713 29.249 1.00 26.64 415 GLN A O 1
ATOM 3259 N N . GLU A 1 416 ? -81.514 -6.674 27.261 1.00 27.08 416 GLU A N 1
ATOM 3260 C CA . GLU A 1 416 ? -81.384 -5.455 26.413 1.00 27.08 416 GLU A CA 1
ATOM 3261 C C . GLU A 1 416 ? -80.674 -4.266 27.120 1.00 27.08 416 GLU A C 1
ATOM 3263 O O . GLU A 1 416 ? -81.042 -3.879 28.221 1.00 27.08 416 GLU A O 1
ATOM 3268 N N . GLY A 1 417 ? -79.602 -3.737 26.492 1.00 24.77 417 GLY A N 1
ATOM 3269 C CA . GLY A 1 417 ? -78.702 -2.659 26.987 1.00 24.77 417 GLY A CA 1
ATOM 3270 C C . GLY A 1 417 ? -79.304 -1.234 26.950 1.00 24.77 417 GLY A C 1
ATOM 3271 O O . GLY A 1 417 ? -80.516 -1.145 26.761 1.00 24.77 417 GLY A O 1
ATOM 3272 N N . PRO A 1 418 ? -78.538 -0.108 27.067 1.00 28.77 418 PRO A N 1
ATOM 3273 C CA . PRO A 1 418 ? -77.132 0.114 26.651 1.00 28.77 418 PRO A CA 1
ATOM 3274 C C . PRO A 1 418 ? -76.222 0.958 27.614 1.00 28.77 418 PRO A C 1
ATOM 3276 O O . PRO A 1 418 ? -76.667 1.462 28.639 1.00 28.77 418 PRO A O 1
ATOM 3279 N N . GLU A 1 419 ? -74.933 1.096 27.248 1.00 27.05 419 GLU A N 1
ATOM 3280 C CA . GLU A 1 419 ? -73.868 2.030 27.736 1.00 27.05 419 GLU A CA 1
ATOM 3281 C C . GLU A 1 419 ? -74.276 3.537 27.749 1.00 27.05 419 GLU A C 1
ATOM 3283 O O . GLU A 1 419 ? -75.288 3.828 27.102 1.00 27.05 419 GLU A O 1
ATOM 3288 N N . PRO A 1 420 ? -73.525 4.534 28.327 1.00 36.66 420 PRO A N 1
ATOM 3289 C CA . PRO A 1 420 ? -72.076 4.585 28.672 1.00 36.66 420 PRO A CA 1
ATOM 3290 C C . PRO A 1 420 ? -71.681 5.400 29.960 1.00 36.66 420 PRO A C 1
ATOM 3292 O O . PRO A 1 420 ? -72.532 5.886 30.695 1.00 36.66 420 PRO A O 1
ATOM 3295 N N . GLU A 1 421 ? -70.362 5.608 30.138 1.00 24.94 421 GLU A N 1
ATOM 3296 C CA . GLU A 1 421 ? -69.635 6.715 30.824 1.00 24.94 421 GLU A CA 1
ATOM 3297 C C . GLU A 1 421 ? -68.907 6.485 32.170 1.00 24.94 421 GLU A C 1
ATOM 3299 O O . GLU A 1 421 ? -69.397 5.884 33.122 1.00 24.94 421 GLU A O 1
ATOM 3304 N N . ASP A 1 422 ? -67.678 7.025 32.178 1.00 29.41 422 ASP A N 1
ATOM 3305 C CA . ASP A 1 422 ? -66.641 7.057 33.212 1.00 29.41 422 ASP A CA 1
ATOM 3306 C C . ASP A 1 422 ? -67.118 7.602 34.569 1.00 29.41 422 ASP A C 1
ATOM 3308 O O . ASP A 1 422 ? -67.598 8.732 34.670 1.00 29.41 422 ASP A O 1
ATOM 3312 N N . ALA A 1 423 ? -66.827 6.863 35.644 1.00 24.50 423 ALA A N 1
ATOM 3313 C CA . ALA A 1 423 ? -66.727 7.412 36.994 1.00 24.50 423 ALA A CA 1
ATOM 3314 C C . ALA A 1 423 ? -65.731 6.608 37.845 1.00 24.50 423 ALA A C 1
ATOM 3316 O O . ALA A 1 423 ? -65.944 5.456 38.219 1.00 24.50 423 ALA A O 1
ATOM 3317 N N . THR A 1 424 ? -64.617 7.257 38.160 1.00 26.97 424 THR A N 1
ATOM 3318 C CA . THR A 1 424 ? -63.643 6.883 39.189 1.00 26.97 424 THR A CA 1
ATOM 3319 C C . THR A 1 424 ? -64.265 6.733 40.585 1.00 26.97 424 THR A C 1
ATOM 3321 O O . THR A 1 424 ? -65.097 7.543 40.975 1.00 26.97 424 THR A O 1
ATOM 3324 N N . GLN A 1 425 ? -63.684 5.803 41.361 1.00 25.84 425 GLN A N 1
ATOM 3325 C CA . GLN A 1 425 ? -63.767 5.600 42.823 1.00 25.84 425 GLN A CA 1
ATOM 3326 C C . GLN A 1 425 ? -65.031 4.927 43.390 1.00 25.84 425 GLN A C 1
ATOM 3328 O O . GLN A 1 425 ? -66.019 5.595 43.656 1.00 25.84 425 GLN A O 1
ATOM 3333 N N . GLN A 1 426 ? -64.905 3.652 43.792 1.00 23.95 426 GLN A N 1
ATOM 3334 C CA . GLN A 1 426 ? -65.098 3.254 45.196 1.00 23.95 426 GLN A CA 1
ATOM 3335 C C . GLN A 1 426 ? -64.606 1.823 45.495 1.00 23.95 426 GLN A C 1
ATOM 3337 O O . GLN A 1 426 ? -64.762 0.886 44.724 1.00 23.95 426 GLN A O 1
ATOM 3342 N N . THR A 1 427 ? -63.951 1.768 46.645 1.00 24.28 427 THR A N 1
ATOM 3343 C CA . THR A 1 427 ? -63.496 0.697 47.537 1.00 24.28 427 THR A CA 1
ATOM 3344 C C . THR A 1 427 ? -64.273 -0.624 47.605 1.00 24.28 427 THR A C 1
ATOM 3346 O O . THR A 1 427 ? -65.495 -0.632 47.634 1.00 24.28 427 THR A O 1
ATOM 3349 N N . GLU A 1 428 ? -63.474 -1.672 47.858 1.00 26.34 428 GLU A N 1
ATOM 3350 C CA . GLU A 1 428 ? -63.741 -2.871 48.677 1.00 26.34 428 GLU A CA 1
ATOM 3351 C C . GLU A 1 428 ? -64.744 -3.922 48.178 1.00 26.34 428 GLU A C 1
ATOM 3353 O O . GLU A 1 428 ? -65.939 -3.682 48.054 1.00 26.34 428 GLU A O 1
ATOM 3358 N N . GLY A 1 429 ? -64.250 -5.159 48.024 1.00 22.22 429 GLY A N 1
ATOM 3359 C CA . GLY A 1 429 ? -65.114 -6.331 47.910 1.00 22.22 429 GLY A CA 1
ATOM 3360 C C . GLY A 1 429 ? -64.429 -7.619 47.450 1.00 22.22 429 GLY A C 1
ATOM 3361 O O . GLY A 1 429 ? -64.546 -7.968 46.288 1.00 22.22 429 GLY A O 1
ATOM 3362 N N . ILE A 1 430 ? -63.791 -8.331 48.390 1.00 21.88 430 ILE A N 1
ATOM 3363 C CA . ILE A 1 430 ? -63.776 -9.813 48.482 1.00 21.88 430 ILE A CA 1
ATOM 3364 C C . ILE A 1 430 ? -63.046 -10.546 47.327 1.00 21.88 430 ILE A C 1
ATOM 3366 O O . ILE A 1 430 ? -63.616 -10.824 46.283 1.00 21.88 430 ILE A O 1
ATOM 3370 N N . ILE A 1 431 ? -61.719 -10.712 47.422 1.00 31.33 431 ILE A N 1
ATOM 3371 C CA . ILE A 1 431 ? -60.977 -11.852 48.026 1.00 31.33 431 ILE A CA 1
ATOM 3372 C C . ILE A 1 431 ? -60.977 -13.111 47.139 1.00 31.33 431 ILE A C 1
ATOM 3374 O O . ILE A 1 431 ? -61.997 -13.782 47.010 1.00 31.33 431 ILE A O 1
ATOM 3378 N N . ALA A 1 432 ? -59.786 -13.478 46.654 1.00 26.81 432 ALA A N 1
ATOM 3379 C CA . ALA A 1 432 ? -59.356 -14.864 46.466 1.00 26.81 432 ALA A CA 1
ATOM 3380 C C . ALA A 1 432 ? -57.842 -14.953 46.677 1.00 26.81 432 ALA A C 1
ATOM 3382 O O . ALA A 1 432 ? -57.116 -14.262 45.924 1.00 26.81 432 ALA A O 1
#

Radius of gyration: 42.24 Å; Cα contacts (8 Å, |Δi|>4): 396; chains: 1; bounding box: 115×62×99 Å

InterPro domains:
  IPR049326 Rhodopsin domain, fungi [PF20684] (46-285)
  IPR052337 Satratoxin biosynthesis SC1 cluster protein 4-like [PTHR33048] (34-426)

Nearest PDB structures (foldseek):
  6wzg-assembly1_R  TM=4.750E-01  e=3.642E-02  Homo sapiens
  8yw4-assembly1_R  TM=4.769E-01  e=6.803E-02  Homo sapiens
  7piu-assembly1_R  TM=4.546E-01  e=1.112E-01  Homo sapiens
  7w2z-assembly1_R  TM=5.444E-01  e=3.880E-01  Homo sapiens
  7fiy-assembly1_R  TM=4.029E-01  e=2.271E-01  Homo sapiens

Sequence (432 aa):
MEIDPFVLAAFGPPPDDIDLSANNEAKNTAVVVMLLVISAVFLAGRIALRTKQTYGLSADDYAIIVSFLFVFAVAIMVVVAGHDGVGQHVWALTITQLSEVVKLSYIYSFLFASAVFTTKVSILLFYRRIFSRGGLSFRIAFWFGTILVMSYPIIFVFTMSFCCTPVTHYWTQFKGSQGSCIDVGHFFVALAIINLITNVVVLLIPVPEVIKLQMSREKKAAVFGILALGGLVCIASAVRIHYLNVFAKEADTTWHMGPVAIWSSFEPSIGIVSACLPSFKSLLRLINYLNSDQEHANMEEARVNETKERLLEAGKKAQKSKDEAKSEFEADDSKNENQAFPEWVMMNVRNNKYPELSAAYHEYEAADNAYTGALQVHSGSKATEWQKEKRRVSKEKTHSQDQEAGVEAHEYNGQEGPEPEDATQQTEGIIA

Secondary structure (DSSP, 8-state):
-PPPHHHHHHH-SPPTT--TT-B-HHHHHHHHHHHHHHHHHHHHHHHHHHHTSTT---HHHHHHHHHHHHHHHHHHHHHHHHHTTBTB-GGGS-HHHHHHHHHHHHHHHHHHHHHHHHHHHHHHHHHHHHTTT--HHHHHHHHHHHHHHHHHHHHHHHHHHTSEESTTHHHHGGGT---EE--HHHHHHHHHHHHHHHHHHHHHTTHHHHHHS---HHHHHHHHHHHHHHHHHHHHHHHHHHHHHHHTT-S-HHHHHHHHHHHHHHHHHHHHHHHHHHHHHHHHHHHHHHHHHHHHHHHHHHHHHHHHHHHHHHHHHHHHHHHHHHHHHHH-TTS-TT--HHHHHHHHHHTTS-HHHHHHHHHHHHHHHHHHHHHHHH-HHHHHHHHHHHHHHHHHHHHHHHHHHTTSS-SS--------------------